Protein AF-0000000077537740 (afdb_homodimer)

Sequence (550 aa):
MSASRNEETHDSVAHEQHPEKRRQATIKKLEADRLRSRPEEQFHDEVKEAEVWLDDIIGKRDGNHMLARKRIVGHWIFQGIWRNEFQFSGPSQWKHEDPDSVEPKCETEGDGNAFSLTREEIQPAETQQLKGAEVDDQEEREREASRPFHRFVYQIFIEAERLFETMATPLDFKISSKDPSEAPEEGIQEYYQALGPEIKKKRSQPPPDIATKAYWRVKRKWQNRGIWDDAWPMMPGSSWKHERPLEDLIHQAGLEEPSKPESPKGADSPGSTRVMSASRNEETHDSVAHEQHPEKRRQATIKKLEADRLRSRPEEQFHDEVKEAEVWLDDIIGKRDGNHMLARKRIVGHWIFQGIWRNEFQFSGPSQWKHEDPDSVEPKCETEGDGNAFSLTREEIQPAETQQLKGAEVDDQEEREREASRPFHRFVYQIFIEAERLFETMATPLDFKISSKDPSEAPEEGIQEYYQALGPEIKKKRSQPPPDIATKAYWRVKRKWQNRGIWDDAWPMMPGSSWKHERPLEDLIHQAGLEEPSKPESPKGADSPGSTRV

Foldseek 3Di:
DPPPPPPPVVVVVVVVCVVVVVLVVVLVLLVVLLCCLAQQNVLVVQLVVQLVVLCVQLNAAPCSSVVSNVVSLVLCVVLLFDDPCCVPVNRGHTLLVDPPSPPPPPPPPPPDPDDPPPVPDPPDPVVCCVVVCVVVVVVVVSSQSSFQQNVLVSQLVVLLLVVLLVVQADPPDYDPDDDSHDDSVVSVVVRCVVRVVSSVVCVVPPDPCSSVVSNVVSQVVCVVSSFDQPVDPRGDDGDTSNVDDSVVSCVVVVSDPDPPPPPPPPDPDPPPPDD/DPPPPPPPPVVVVVVVCVVVVVLVVVLVLLVVLLCCLAQQNVLVVQLVVQLVVLCVQLNAAPCSSVVSNVVSLVLCVVLLFDDPCCVPVNRGHTLLVDPPSPPPPPPPPPPDPDDPPPVPDPPDPVVCCVVVCVVVVVVVVSSQSSFQQNVLVSQLVVLLLVVLLVVQADPPDYDPDDDSHDDSVVSVVVRCVVRVVSSVVCVVPPDPCSSVVSNVVSQVVCVVSSFDQPVDPRGDDGDTSNVDDSVVSCVVVVSDPDPPPPPPPPDPDPPPPDD

pLDDT: mean 75.55, std 23.87, range [22.75, 97.69]

Organism: Fusarium solani (NCBI:txid169388)

Solvent-accessible surface area (backbone atoms only — not comparable to full-atom values): 30644 Å² total; per-residue (Å²): 138,88,73,78,70,69,67,63,62,59,57,54,51,56,59,53,46,48,58,50,47,50,48,52,51,50,50,52,48,49,55,52,24,21,56,32,47,36,42,40,48,43,50,51,52,51,24,50,51,40,24,52,50,44,34,72,58,45,43,69,32,78,45,34,57,60,52,18,43,53,51,46,50,50,51,32,48,74,56,47,55,58,51,80,67,29,78,78,73,41,52,75,64,51,45,58,75,37,89,70,63,60,70,73,74,77,75,59,76,60,72,50,30,22,82,67,75,69,78,73,74,83,65,61,75,70,57,44,56,56,42,51,46,42,56,52,36,49,52,47,43,41,28,47,29,58,25,40,39,48,47,50,54,51,46,26,53,54,38,32,52,51,48,34,44,54,71,43,47,57,93,82,64,70,55,73,87,56,63,39,83,43,61,46,66,59,37,51,50,51,47,44,69,71,38,37,67,48,26,50,52,39,64,74,58,55,59,43,43,44,43,31,52,14,41,54,52,44,52,48,50,31,49,74,61,34,49,53,53,85,66,30,80,78,28,50,21,75,65,48,52,58,80,45,60,65,67,58,53,36,54,73,70,65,62,60,74,74,73,69,72,75,67,74,71,73,76,77,72,82,76,78,77,80,128,137,89,72,78,71,70,66,61,62,60,55,53,53,56,59,54,46,48,57,49,48,48,48,52,51,49,50,51,47,49,55,54,24,21,56,33,48,36,42,40,49,43,49,50,51,53,26,52,52,40,26,53,50,44,33,72,58,46,42,71,34,76,45,34,57,61,50,17,42,53,50,45,50,50,52,33,46,72,57,48,53,56,51,78,68,28,78,77,72,41,51,75,67,49,45,58,75,37,88,69,65,61,71,73,74,75,76,68,76,64,81,60,28,32,67,48,74,70,75,73,72,85,60,62,74,69,58,44,55,56,42,51,46,42,55,53,36,49,54,47,44,42,27,46,30,56,25,40,38,49,46,50,53,51,45,25,53,54,38,32,52,51,48,32,45,54,72,42,47,58,91,82,66,71,56,73,87,57,63,39,84,43,60,45,66,58,37,51,51,51,48,46,70,72,37,37,67,48,27,51,51,38,64,76,59,56,60,43,43,43,42,32,54,15,41,54,52,44,51,49,50,32,48,75,59,35,49,53,53,85,67,28,81,77,30,51,24,75,64,48,54,57,80,44,60,66,68,57,54,37,53,72,70,65,62,60,74,73,71,70,71,74,68,74,75,72,75,76,74,80,78,79,76,81,125

Secondary structure (DSSP, 8-state):
---GGGGHHHHHHHHHHHHHHHHHHHHHHHHHHHHHTSHHHHHHHHHHHHHHHHHHHH---TTHHHHHHHHHHHHHHHHT---TTHHHH---S-GGG-TT----------S-------------HHHHHHHHHHHHHHHHHHHHTTSHHHHHHHHHHHHHHHHHHHHHS-TT-------TTS-HHHHHHHHHHHHHHHHHHHHHS--TTHHHHHHHHHHHHHHHTT---TT-SSS--SS-GGGS-HHHHHHHTT---------------------/---GGGGHHHHHHHHHHHHHHHHHHHHHHHHHHHHHTSHHHHHHHHHHHHHHHHHHHH---TTHHHHHHHHHHHHHHHHT---TTHHHH---S-GGG-TT----------S-------------HHHHHHHHHHHHHHHHHHHHTTSHHHHHHHHHHHHHHHHHHHHHS-TT-------TTS-HHHHHHHHHHHHHHHHHHHHHS--TTHHHHHHHHHHHHHHHTT---TT-SSS--SS-GGGS-HHHHHHHTT---------------------

Structure (mmCIF, N/CA/C/O backbone):
data_AF-0000000077537740-model_v1
#
loop_
_entity.id
_entity.type
_entity.pdbx_description
1 polymer 'Uncharacterized protein'
#
loop_
_atom_site.group_PDB
_atom_site.id
_atom_site.type_symbol
_atom_site.label_atom_id
_atom_site.label_alt_id
_atom_site.label_comp_id
_atom_site.label_asym_id
_atom_site.label_entity_id
_atom_site.label_seq_id
_atom_site.pdbx_PDB_ins_code
_atom_site.Cartn_x
_atom_site.Cartn_y
_atom_site.Cartn_z
_atom_site.occupancy
_atom_site.B_iso_or_equiv
_atom_site.auth_seq_id
_atom_site.auth_comp_id
_atom_site.auth_asym_id
_atom_site.auth_atom_id
_atom_site.pdbx_PDB_model_num
ATOM 1 N N . MET A 1 1 ? 50.562 -44.719 35 1 25.19 1 MET A N 1
ATOM 2 C CA . MET A 1 1 ? 50.688 -43.812 33.875 1 25.19 1 MET A CA 1
ATOM 3 C C . MET A 1 1 ? 49.312 -43.406 33.344 1 25.19 1 MET A C 1
ATOM 5 O O . MET A 1 1 ? 48.406 -44.25 33.281 1 25.19 1 MET A O 1
ATOM 9 N N . SER A 1 2 ? 48.906 -42.031 33.344 1 27.22 2 SER A N 1
ATOM 10 C CA . SER A 1 2 ? 47.75 -41.156 33.344 1 27.22 2 SER A CA 1
ATOM 11 C C . SER A 1 2 ? 47.156 -41.031 31.953 1 27.22 2 SER A C 1
ATOM 13 O O . SER A 1 2 ? 47.531 -40.156 31.188 1 27.22 2 SER A O 1
ATOM 15 N N . ALA A 1 3 ? 46.812 -42.062 31.203 1 30.5 3 ALA A N 1
ATOM 16 C CA . ALA A 1 3 ? 46.344 -42.094 29.812 1 30.5 3 ALA A CA 1
ATOM 17 C C . ALA A 1 3 ? 44.938 -41.531 29.703 1 30.5 3 ALA A C 1
ATOM 19 O O . ALA A 1 3 ? 44.344 -41.594 28.625 1 30.5 3 ALA A O 1
ATOM 20 N N . SER A 1 4 ? 44.25 -41.188 30.781 1 35.12 4 SER A N 1
ATOM 21 C CA . SER A 1 4 ? 42.812 -40.969 30.594 1 35.12 4 SER A CA 1
ATOM 22 C C . SER A 1 4 ? 42.531 -39.594 29.984 1 35.12 4 SER A C 1
ATOM 24 O O . SER A 1 4 ? 41.375 -39.188 29.906 1 35.12 4 SER A O 1
ATOM 26 N N . ARG A 1 5 ? 43.562 -38.75 29.719 1 35.91 5 ARG A N 1
ATOM 27 C CA . ARG A 1 5 ? 43.156 -37.344 29.484 1 35.91 5 ARG A CA 1
ATOM 28 C C . ARG A 1 5 ? 42.688 -37.156 28.062 1 35.91 5 ARG A C 1
ATOM 30 O O . ARG A 1 5 ? 42.25 -36.062 27.688 1 35.91 5 ARG A O 1
ATOM 37 N N . ASN A 1 6 ? 42.938 -38.094 27.125 1 35.91 6 ASN A N 1
ATOM 38 C CA . ASN A 1 6 ? 42.781 -37.625 25.766 1 35.91 6 ASN A CA 1
ATOM 39 C C . ASN A 1 6 ? 41.312 -37.625 25.328 1 35.91 6 ASN A C 1
ATOM 41 O O . ASN A 1 6 ? 41 -37.312 24.172 1 35.91 6 ASN A O 1
ATOM 45 N N . GLU A 1 7 ? 40.406 -38.219 26.125 1 41.72 7 GLU A N 1
ATOM 46 C CA . GLU A 1 7 ? 39.094 -38.375 25.484 1 41.72 7 GLU A CA 1
ATOM 47 C C . GLU A 1 7 ? 38.312 -37.062 25.5 1 41.72 7 GLU A C 1
ATOM 49 O O . GLU A 1 7 ? 37.312 -36.938 24.812 1 41.72 7 GLU A O 1
ATOM 54 N N . GLU A 1 8 ? 38.781 -36.094 26.297 1 45.44 8 GLU A N 1
ATOM 55 C CA . GLU A 1 8 ? 37.875 -34.938 26.453 1 45.44 8 GLU A CA 1
ATOM 56 C C . GLU A 1 8 ? 37.938 -34 25.25 1 45.44 8 GLU A C 1
ATOM 58 O O . GLU A 1 8 ? 37.031 -33.219 25.016 1 45.44 8 GLU A O 1
ATOM 63 N N . THR A 1 9 ? 39.031 -34.125 24.453 1 48.62 9 THR A N 1
ATOM 64 C CA . THR A 1 9 ? 39.188 -33.062 23.469 1 48.62 9 THR A CA 1
ATOM 65 C C . THR A 1 9 ? 38.281 -33.312 22.25 1 48.62 9 THR A C 1
ATOM 67 O O . THR A 1 9 ? 37.969 -32.375 21.516 1 48.62 9 THR A O 1
ATOM 70 N N . HIS A 1 10 ? 37.906 -34.562 22.094 1 46.94 10 HIS A N 1
ATOM 71 C CA . HIS A 1 10 ? 37.156 -34.812 20.875 1 46.94 10 HIS A CA 1
ATOM 72 C C . HIS A 1 10 ? 35.719 -34.312 21 1 46.94 10 HIS A C 1
ATOM 74 O O . HIS A 1 10 ? 35.094 -33.969 20 1 46.94 10 HIS A O 1
ATOM 80 N N . ASP A 1 11 ? 35.219 -34.312 22.266 1 48.5 11 ASP A N 1
ATOM 81 C CA . ASP A 1 11 ? 33.812 -33.969 22.391 1 48.5 11 ASP A CA 1
ATOM 82 C C . ASP A 1 11 ? 33.625 -32.469 22.219 1 48.5 11 ASP A C 1
ATOM 84 O O . ASP A 1 11 ? 32.594 -32.031 21.688 1 48.5 11 ASP A O 1
ATOM 88 N N . SER A 1 12 ? 34.625 -31.734 22.656 1 48.78 12 SER A N 1
ATOM 89 C CA . SER A 1 12 ? 34.469 -30.297 22.562 1 48.78 12 SER A CA 1
ATOM 90 C C . SER A 1 12 ? 34.5 -29.828 21.109 1 48.78 12 SER A C 1
ATOM 92 O O . SER A 1 12 ? 33.875 -28.844 20.734 1 48.78 12 SER A O 1
ATOM 94 N N . VAL A 1 13 ? 35.281 -30.484 20.312 1 50.47 13 VAL A N 1
ATOM 95 C CA . VAL A 1 13 ? 35.406 -30.094 18.906 1 50.47 13 VAL A CA 1
ATOM 96 C C . VAL A 1 13 ? 34.094 -30.391 18.188 1 50.47 13 VAL A C 1
ATOM 98 O O . VAL A 1 13 ? 33.656 -29.594 17.359 1 50.47 13 VAL A O 1
ATOM 101 N N . ALA A 1 14 ? 33.562 -31.547 18.484 1 50.25 14 ALA A N 1
ATOM 102 C CA . ALA A 1 14 ? 32.344 -31.922 17.797 1 50.25 14 ALA A CA 1
ATOM 103 C C . ALA A 1 14 ? 31.203 -30.969 18.172 1 50.25 14 ALA A C 1
ATOM 105 O O . ALA A 1 14 ? 30.391 -30.594 17.312 1 50.25 14 ALA A O 1
ATOM 106 N N . HIS A 1 15 ? 31.109 -30.594 19.422 1 52.5 15 HIS A N 1
ATOM 107 C CA . HIS A 1 15 ? 30.047 -29.719 19.922 1 52.5 15 HIS A CA 1
ATOM 108 C C . HIS A 1 15 ? 30.203 -28.297 19.391 1 52.5 15 HIS A C 1
ATOM 110 O O . HIS A 1 15 ? 29.219 -27.609 19.125 1 52.5 15 HIS A O 1
ATOM 116 N N . GLU A 1 16 ? 31.438 -27.797 19.312 1 53.78 16 GLU A N 1
ATOM 117 C CA . GLU A 1 16 ? 31.766 -26.469 18.781 1 53.78 16 GLU A CA 1
ATOM 118 C C . GLU A 1 16 ? 31.5 -26.391 17.281 1 53.78 16 GLU A C 1
ATOM 120 O O . GLU A 1 16 ? 31.156 -25.328 16.766 1 53.78 16 GLU A O 1
ATOM 125 N N . GLN A 1 17 ? 31.656 -27.562 16.562 1 59.34 17 GLN A N 1
ATOM 126 C CA . GLN A 1 17 ? 31.5 -27.672 15.117 1 59.34 17 GLN A CA 1
ATOM 127 C C . GLN A 1 17 ? 30.047 -27.438 14.703 1 59.34 17 GLN A C 1
ATOM 129 O O . GLN A 1 17 ? 29.781 -26.875 13.641 1 59.34 17 GLN A O 1
ATOM 134 N N . HIS A 1 18 ? 29.172 -27.688 15.719 1 75.25 18 HIS A N 1
ATOM 135 C CA . HIS A 1 18 ? 27.766 -27.672 15.383 1 75.25 18 HIS A CA 1
ATOM 136 C C . HIS A 1 18 ? 27.219 -26.25 15.32 1 75.25 18 HIS A C 1
ATOM 138 O O . HIS A 1 18 ? 26.578 -25.859 14.344 1 75.25 18 HIS A O 1
ATOM 144 N N . PRO A 1 19 ? 27.672 -25.516 16.422 1 77.56 19 PRO A N 1
ATOM 145 C CA . PRO A 1 19 ? 27.172 -24.141 16.344 1 77.56 19 PRO A CA 1
ATOM 146 C C . PRO A 1 19 ? 27.797 -23.359 15.18 1 77.56 19 PRO A C 1
ATOM 148 O O . PRO A 1 19 ? 27.109 -22.547 14.547 1 77.56 19 PRO A O 1
ATOM 151 N N . GLU A 1 20 ? 29.094 -23.641 14.977 1 83.06 20 GLU A N 1
ATOM 152 C CA . GLU A 1 20 ? 29.766 -22.938 13.891 1 83.06 20 GLU A CA 1
ATOM 153 C C . GLU A 1 20 ? 29.219 -23.359 12.531 1 83.06 20 GLU A C 1
ATOM 155 O O . GLU A 1 20 ? 29.062 -22.547 11.625 1 83.06 20 GLU A O 1
ATOM 160 N N . LYS A 1 21 ? 29 -24.672 12.422 1 86.06 21 LYS A N 1
ATOM 161 C CA . LYS A 1 21 ? 28.406 -25.156 11.188 1 86.06 21 LYS A CA 1
ATOM 162 C C . LYS A 1 21 ? 27.031 -24.531 10.945 1 86.06 21 LYS A C 1
ATOM 164 O O . LYS A 1 21 ? 26.703 -24.172 9.812 1 86.06 21 LYS A O 1
ATOM 169 N N . ARG A 1 22 ? 26.312 -24.484 12.016 1 88.12 22 ARG A N 1
ATOM 170 C CA . ARG A 1 22 ? 25 -23.844 11.906 1 88.12 22 ARG A CA 1
ATOM 171 C C . ARG A 1 22 ? 25.141 -22.375 11.531 1 88.12 22 ARG A C 1
ATOM 173 O O . ARG A 1 22 ? 24.359 -21.859 10.727 1 88.12 22 ARG A O 1
ATOM 180 N N . ARG A 1 23 ? 26.109 -21.766 12.117 1 89.56 23 ARG A N 1
ATOM 181 C CA . ARG A 1 23 ? 26.359 -20.359 11.797 1 89.56 23 ARG A CA 1
ATOM 182 C C . ARG A 1 23 ? 26.719 -20.188 10.32 1 89.56 23 ARG A C 1
ATOM 184 O O . ARG A 1 23 ? 26.172 -19.328 9.633 1 89.56 23 ARG A O 1
ATOM 191 N N . GLN A 1 24 ? 27.594 -20.984 9.867 1 89.25 24 GLN A N 1
ATOM 192 C CA . GLN A 1 24 ? 28.016 -20.906 8.477 1 89.25 24 GLN A CA 1
ATOM 193 C C . GLN A 1 24 ? 26.859 -21.188 7.523 1 89.25 24 GLN A C 1
ATOM 195 O O . GLN A 1 24 ? 26.75 -20.562 6.469 1 89.25 24 GLN A O 1
ATOM 200 N N . ALA A 1 25 ? 26.094 -22.141 7.945 1 90.75 25 ALA A N 1
ATOM 201 C CA . ALA A 1 25 ? 24.938 -22.469 7.125 1 90.75 25 ALA A CA 1
ATOM 202 C C . ALA A 1 25 ? 23.969 -21.297 7.051 1 90.75 25 ALA A C 1
ATOM 204 O O . ALA A 1 25 ? 23.391 -21.016 5.996 1 90.75 25 ALA A O 1
ATOM 205 N N . THR A 1 26 ? 23.828 -20.641 8.125 1 89.88 26 THR A N 1
ATOM 206 C CA . THR A 1 26 ? 22.938 -19.484 8.164 1 89.88 26 THR A CA 1
ATOM 207 C C . THR A 1 26 ? 23.484 -18.344 7.309 1 89.88 26 THR A C 1
ATOM 209 O O . THR A 1 26 ? 22.719 -17.641 6.633 1 89.88 26 THR A O 1
ATOM 212 N N . ILE A 1 27 ? 24.734 -18.203 7.32 1 90.56 27 ILE A N 1
ATOM 213 C CA . ILE A 1 27 ? 25.359 -17.141 6.527 1 90.56 27 ILE A CA 1
ATOM 214 C C . ILE A 1 27 ? 25.188 -17.453 5.043 1 90.56 27 ILE A C 1
ATOM 216 O O . ILE A 1 27 ? 24.891 -16.547 4.25 1 90.56 27 ILE A O 1
ATOM 220 N N . LYS A 1 28 ? 25.375 -18.688 4.738 1 91.06 28 LYS A N 1
ATOM 221 C CA . LYS A 1 28 ? 25.172 -19.094 3.346 1 91.06 28 LYS A CA 1
ATOM 222 C C . LYS A 1 28 ? 23.734 -18.812 2.896 1 91.06 28 LYS A C 1
ATOM 224 O O . LYS A 1 28 ? 23.516 -18.359 1.774 1 91.06 28 LYS A O 1
ATOM 229 N N . LYS A 1 29 ? 22.875 -19.125 3.754 1 91.12 29 LYS A N 1
ATOM 230 C CA . LYS A 1 29 ? 21.484 -18.859 3.451 1 91.12 29 LYS A CA 1
ATOM 231 C C . LYS A 1 29 ? 21.234 -17.375 3.27 1 91.12 29 LYS A C 1
ATOM 233 O O . LYS A 1 29 ? 20.484 -16.969 2.375 1 91.12 29 LYS A O 1
ATOM 238 N N . LEU A 1 30 ? 21.859 -16.625 4.074 1 90.5 30 LEU A N 1
ATOM 239 C CA . LEU A 1 30 ? 21.719 -15.18 3.973 1 90.5 30 LEU A CA 1
ATOM 240 C C . LEU A 1 30 ? 22.234 -14.68 2.629 1 90.5 30 LEU A C 1
ATOM 242 O O . LEU A 1 30 ? 21.641 -13.781 2.025 1 90.5 30 LEU A O 1
ATOM 246 N N . GLU A 1 31 ? 23.297 -15.242 2.242 1 91.75 31 GLU A N 1
ATOM 247 C CA . GLU A 1 31 ? 23.859 -14.875 0.951 1 91.75 31 GLU A CA 1
ATOM 248 C C . GLU A 1 31 ? 22.922 -15.25 -0.194 1 91.75 31 GLU A C 1
ATOM 250 O O . GLU A 1 31 ? 22.734 -14.469 -1.132 1 91.75 31 GLU A O 1
ATOM 255 N N . ALA A 1 32 ? 22.422 -16.422 -0.101 1 92.38 32 ALA A N 1
ATOM 256 C CA . ALA A 1 32 ? 21.469 -16.859 -1.117 1 92.38 32 ALA A CA 1
ATOM 257 C C . ALA A 1 32 ? 20.234 -15.969 -1.142 1 92.38 32 ALA A C 1
ATOM 259 O O . ALA A 1 32 ? 19.766 -15.578 -2.213 1 92.38 32 ALA A O 1
ATOM 260 N N . ASP A 1 33 ? 19.734 -15.711 0.01 1 91.56 33 ASP A N 1
ATOM 261 C CA . ASP A 1 33 ? 18.547 -14.867 0.13 1 91.56 33 ASP A CA 1
ATOM 262 C C . ASP A 1 33 ? 18.797 -13.477 -0.434 1 91.56 33 ASP A C 1
ATOM 264 O O . ASP A 1 33 ? 17.906 -12.859 -1.02 1 91.56 33 ASP A O 1
ATOM 268 N N . ARG A 1 34 ? 19.906 -13.016 -0.204 1 91.25 34 ARG A N 1
ATOM 269 C CA . ARG A 1 34 ? 20.297 -11.711 -0.725 1 91.25 34 ARG A CA 1
ATOM 270 C C . ARG A 1 34 ? 20.109 -11.648 -2.236 1 91.25 34 ARG A C 1
ATOM 272 O O . ARG A 1 34 ? 19.547 -10.672 -2.756 1 91.25 34 ARG A O 1
ATOM 279 N N . LEU A 1 35 ? 20.391 -12.719 -2.898 1 91.69 35 LEU A N 1
ATOM 280 C CA . LEU A 1 35 ? 20.312 -12.75 -4.355 1 91.69 35 LEU A CA 1
ATOM 281 C C . LEU A 1 35 ? 18.891 -12.945 -4.828 1 91.69 35 LEU A C 1
ATOM 283 O O . LEU A 1 35 ? 18.531 -12.555 -5.941 1 91.69 35 LEU A O 1
ATOM 287 N N . ARG A 1 36 ? 18.062 -13.438 -3.984 1 95.06 36 ARG A N 1
ATOM 288 C CA . ARG A 1 36 ? 16.688 -13.734 -4.336 1 95.06 36 ARG A CA 1
ATOM 289 C C . ARG A 1 36 ? 15.883 -12.453 -4.555 1 95.06 36 ARG A C 1
ATOM 291 O O . ARG A 1 36 ? 14.836 -12.469 -5.199 1 95.06 36 ARG A O 1
ATOM 298 N N . SER A 1 37 ? 16.391 -11.352 -4.031 1 94 37 SER A N 1
ATOM 299 C CA . SER A 1 37 ? 15.664 -10.086 -4.117 1 94 37 SER A CA 1
ATOM 300 C C . SER A 1 37 ? 15.93 -9.391 -5.449 1 94 37 SER A C 1
ATOM 302 O O . SER A 1 37 ? 15.336 -8.344 -5.734 1 94 37 SER A O 1
ATOM 304 N N . ARG A 1 38 ? 16.688 -10 -6.293 1 95 38 ARG A N 1
ATOM 305 C CA . ARG A 1 38 ? 16.938 -9.461 -7.629 1 95 38 ARG A CA 1
ATOM 306 C C . ARG A 1 38 ? 15.734 -9.672 -8.539 1 95 38 ARG A C 1
ATOM 308 O O . ARG A 1 38 ? 14.945 -10.594 -8.32 1 95 38 ARG A O 1
ATOM 315 N N . PRO A 1 39 ? 15.617 -8.781 -9.492 1 95.19 39 PRO A N 1
ATOM 316 C CA . PRO A 1 39 ? 14.422 -8.859 -10.336 1 95.19 39 PRO A CA 1
ATOM 317 C C . PRO A 1 39 ? 14.312 -10.188 -11.086 1 95.19 39 PRO A C 1
ATOM 319 O O . PRO A 1 39 ? 13.211 -10.703 -11.281 1 95.19 39 PRO A O 1
ATOM 322 N N . GLU A 1 40 ? 15.406 -10.766 -11.492 1 95.62 40 GLU A N 1
ATOM 323 C CA . GLU A 1 40 ? 15.375 -12.023 -12.242 1 95.62 40 GLU A CA 1
ATOM 324 C C . GLU A 1 40 ? 14.742 -13.133 -11.414 1 95.62 40 GLU A C 1
ATOM 326 O O . GLU A 1 40 ? 13.875 -13.859 -11.906 1 95.62 40 GLU A O 1
ATOM 331 N N . GLU A 1 41 ? 15.195 -13.242 -10.258 1 96.38 41 GLU A N 1
ATOM 332 C CA . GLU A 1 41 ? 14.703 -14.297 -9.375 1 96.38 41 GLU A CA 1
ATOM 333 C C . GLU A 1 41 ? 13.234 -14.086 -9.031 1 96.38 41 GLU A C 1
ATOM 335 O O . GLU A 1 41 ? 12.453 -15.039 -9 1 96.38 41 GLU A O 1
ATOM 340 N N . GLN A 1 42 ? 12.906 -12.883 -8.781 1 96.88 42 GLN A N 1
ATOM 341 C CA . GLN A 1 42 ? 11.516 -12.594 -8.43 1 96.88 42 GLN A CA 1
ATOM 342 C C . GLN A 1 42 ? 10.586 -12.836 -9.617 1 96.88 42 GLN A C 1
ATOM 344 O O . GLN A 1 42 ? 9.484 -13.359 -9.445 1 96.88 42 GLN A O 1
ATOM 349 N N . PHE A 1 43 ? 11.047 -12.43 -10.75 1 97.06 43 PHE A N 1
ATOM 350 C CA . PHE A 1 43 ? 10.258 -12.68 -11.953 1 97.06 43 PHE A CA 1
ATOM 351 C C . PHE A 1 43 ? 10.023 -14.172 -12.141 1 97.06 43 PHE A C 1
ATOM 353 O O . PHE A 1 43 ? 8.898 -14.602 -12.398 1 97.06 43 PHE A O 1
ATOM 360 N N . HIS A 1 44 ? 11.07 -14.875 -12.016 1 96.69 44 HIS A N 1
ATOM 361 C CA . HIS A 1 44 ? 10.977 -16.328 -12.148 1 96.69 44 HIS A CA 1
ATOM 362 C C . HIS A 1 44 ? 9.984 -16.922 -11.148 1 96.69 44 HIS A C 1
ATOM 364 O O . HIS A 1 44 ? 9.133 -17.719 -11.516 1 96.69 44 HIS A O 1
ATOM 370 N N . ASP A 1 45 ? 10.055 -16.531 -9.922 1 97.25 45 ASP A N 1
ATOM 371 C CA . ASP A 1 45 ? 9.164 -17.031 -8.883 1 97.25 45 ASP A CA 1
ATOM 372 C C . ASP A 1 45 ? 7.711 -16.672 -9.18 1 97.25 45 ASP A C 1
ATOM 374 O O . ASP A 1 45 ? 6.809 -17.484 -8.992 1 97.25 45 ASP A O 1
ATOM 378 N N . GLU A 1 46 ? 7.504 -15.469 -9.602 1 97.12 46 GLU A N 1
ATOM 379 C CA . GLU A 1 46 ? 6.148 -15.023 -9.898 1 97.12 46 GLU A CA 1
ATOM 380 C C . GLU A 1 46 ? 5.562 -15.773 -11.086 1 97.12 46 GLU A C 1
ATOM 382 O O . GLU A 1 46 ? 4.379 -16.125 -11.086 1 97.12 46 GLU A O 1
ATOM 387 N N . VAL A 1 47 ? 6.391 -16.062 -12.062 1 97.19 47 VAL A N 1
ATOM 388 C CA . VAL A 1 47 ? 5.938 -16.828 -13.219 1 97.19 47 VAL A CA 1
ATOM 389 C C . VAL A 1 47 ? 5.57 -18.25 -12.781 1 97.19 47 VAL A C 1
ATOM 391 O O . VAL A 1 47 ? 4.523 -18.781 -13.164 1 97.19 47 VAL A O 1
ATOM 394 N N . LYS A 1 48 ? 6.398 -18.797 -12.031 1 97.69 48 LYS A N 1
ATOM 395 C CA . LYS A 1 48 ? 6.141 -20.156 -11.547 1 97.69 48 LYS A CA 1
ATOM 396 C C . LYS A 1 48 ? 4.836 -20.203 -10.758 1 97.69 48 LYS A C 1
ATOM 398 O O . LYS A 1 48 ? 4.031 -21.125 -10.938 1 97.69 48 LYS A O 1
ATOM 403 N N . GLU A 1 49 ? 4.633 -19.297 -9.906 1 96.62 49 GLU A N 1
ATOM 404 C CA . GLU A 1 49 ? 3.398 -19.234 -9.133 1 96.62 49 GLU A CA 1
ATOM 405 C C . GLU A 1 49 ? 2.18 -19.094 -10.039 1 96.62 49 GLU A C 1
ATOM 407 O O . GLU A 1 49 ? 1.154 -19.75 -9.812 1 96.62 49 GLU A O 1
ATOM 412 N N . ALA A 1 50 ? 2.314 -18.25 -11.008 1 96.12 50 ALA A N 1
ATOM 413 C CA . ALA A 1 50 ? 1.219 -18.062 -11.953 1 96.12 50 ALA A CA 1
ATOM 414 C C . ALA A 1 50 ? 0.934 -19.344 -12.727 1 96.12 50 ALA A C 1
ATOM 416 O O . ALA A 1 50 ? -0.224 -19.672 -13.008 1 96.12 50 ALA A O 1
ATOM 417 N N . GLU A 1 51 ? 1.957 -20.016 -13.047 1 96.81 51 GLU A N 1
ATOM 418 C CA . GLU A 1 51 ? 1.793 -21.281 -13.75 1 96.81 51 GLU A CA 1
ATOM 419 C C . GLU A 1 51 ? 1.049 -22.312 -12.891 1 96.81 51 GLU A C 1
ATOM 421 O O . GLU A 1 51 ? 0.133 -22.984 -13.375 1 96.81 51 GLU A O 1
ATOM 426 N N . VAL A 1 52 ? 1.42 -22.391 -11.656 1 95.31 52 VAL A N 1
ATOM 427 C CA . VAL A 1 52 ? 0.765 -23.312 -10.727 1 95.31 52 VAL A CA 1
ATOM 428 C C . VAL A 1 52 ? -0.712 -22.953 -10.602 1 95.31 52 VAL A C 1
ATOM 430 O O . VAL A 1 52 ? -1.576 -23.828 -10.578 1 95.31 52 VAL A O 1
ATOM 433 N N . TRP A 1 53 ? -0.968 -21.734 -10.531 1 92.12 53 TRP A N 1
ATOM 434 C CA . TRP A 1 53 ? -2.348 -21.266 -10.453 1 92.12 53 TRP A CA 1
ATOM 435 C C . TRP A 1 53 ? -3.133 -21.688 -11.695 1 92.12 53 TRP A C 1
ATOM 437 O O . TRP A 1 53 ? -4.258 -22.188 -11.586 1 92.12 53 TRP A O 1
ATOM 447 N N . LEU A 1 54 ? -2.58 -21.484 -12.82 1 92 54 LEU A N 1
ATOM 448 C CA . LEU A 1 54 ? -3.223 -21.891 -14.07 1 92 54 LEU A CA 1
ATOM 449 C C . LEU A 1 54 ? -3.479 -23.391 -14.102 1 92 54 LEU A C 1
ATOM 451 O O . LEU A 1 54 ? -4.566 -23.828 -14.477 1 92 54 LEU A O 1
ATOM 455 N N . ASP A 1 55 ? -2.484 -24.125 -13.695 1 91.56 55 ASP A N 1
ATOM 456 C CA . ASP A 1 55 ? -2.646 -25.562 -13.617 1 91.56 55 ASP A CA 1
ATOM 457 C C . ASP A 1 55 ? -3.838 -25.938 -12.742 1 91.56 55 ASP A C 1
ATOM 459 O O . ASP A 1 55 ? -4.582 -26.875 -13.062 1 91.56 55 ASP A O 1
ATOM 463 N N . ASP A 1 56 ? -4.008 -25.219 -11.688 1 88.56 56 ASP A N 1
ATOM 464 C CA . ASP A 1 56 ? -5.051 -25.516 -10.719 1 88.56 56 ASP A CA 1
ATOM 465 C C . ASP A 1 56 ? -6.438 -25.203 -11.273 1 88.56 56 ASP A C 1
ATOM 467 O O . ASP A 1 56 ? -7.391 -25.938 -11.047 1 88.56 56 ASP A O 1
ATOM 471 N N . ILE A 1 57 ? -6.496 -24.172 -12.078 1 87.75 57 ILE A N 1
ATOM 472 C CA . ILE A 1 57 ? -7.84 -23.703 -12.391 1 87.75 57 ILE A CA 1
ATOM 473 C C . ILE A 1 57 ? -8.266 -24.234 -13.758 1 87.75 57 ILE A C 1
ATOM 475 O O . ILE A 1 57 ? -9.453 -24.422 -14.016 1 87.75 57 ILE A O 1
ATOM 479 N N . ILE A 1 58 ? -7.328 -24.5 -14.695 1 88.5 58 ILE A N 1
ATOM 480 C CA . ILE A 1 58 ? -7.75 -24.906 -16.031 1 88.5 58 ILE A CA 1
ATOM 481 C C . ILE A 1 58 ? -7.098 -26.234 -16.391 1 88.5 58 ILE A C 1
ATOM 483 O O . ILE A 1 58 ? -7.301 -26.766 -17.5 1 88.5 58 ILE A O 1
ATOM 487 N N . GLY A 1 59 ? -6.336 -26.812 -15.469 1 88.56 59 GLY A N 1
ATOM 488 C CA . GLY A 1 59 ? -5.617 -28.047 -15.734 1 88.56 59 GLY A CA 1
ATOM 489 C C . GLY A 1 59 ? -4.285 -27.828 -16.422 1 88.56 59 GLY A C 1
ATOM 490 O O . GLY A 1 59 ? -3.996 -26.734 -16.891 1 88.56 59 GLY A O 1
ATOM 491 N N . LYS A 1 60 ? -3.5 -28.875 -16.438 1 90.12 60 LYS A N 1
ATOM 492 C CA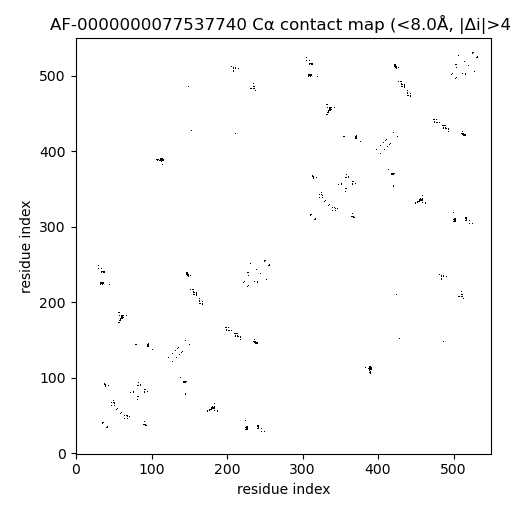 . LYS A 1 60 ? -2.193 -28.812 -17.078 1 90.12 60 LYS A CA 1
ATOM 493 C C . LYS A 1 60 ? -2.334 -28.719 -18.609 1 90.12 60 LYS A C 1
ATOM 495 O O . LYS A 1 60 ? -3.014 -29.547 -19.219 1 90.12 60 LYS A O 1
ATOM 500 N N . ARG A 1 61 ? -1.72 -27.703 -19.141 1 90.31 61 ARG A N 1
ATOM 501 C CA . ARG A 1 61 ? -1.689 -27.469 -20.578 1 90.31 61 ARG A CA 1
ATOM 502 C C . ARG A 1 61 ? -0.296 -27.047 -21.031 1 90.31 61 ARG A C 1
ATOM 504 O O . ARG A 1 61 ? 0.45 -26.438 -20.281 1 90.31 61 ARG A O 1
ATOM 511 N N . ASP A 1 62 ? 0.021 -27.422 -22.25 1 91.56 62 ASP A N 1
ATOM 512 C CA . ASP A 1 62 ? 1.348 -27.125 -22.797 1 91.56 62 ASP A CA 1
ATOM 513 C C . ASP A 1 62 ? 1.617 -25.625 -22.812 1 91.56 62 ASP A C 1
ATOM 515 O O . ASP A 1 62 ? 2.76 -25.188 -22.656 1 91.56 62 ASP A O 1
ATOM 519 N N . GLY A 1 63 ? 0.638 -24.844 -22.969 1 93.62 63 GLY A N 1
ATOM 520 C CA . GLY A 1 63 ? 0.796 -23.391 -23.125 1 93.62 63 GLY A CA 1
ATOM 521 C C . GLY A 1 63 ? 0.711 -22.656 -21.812 1 93.62 63 GLY A C 1
ATOM 522 O O . GLY A 1 63 ? 0.821 -21.422 -21.781 1 93.62 63 GLY A O 1
ATOM 523 N N . ASN A 1 64 ? 0.671 -23.359 -20.656 1 94.81 64 ASN A N 1
ATOM 524 C CA . ASN A 1 64 ? 0.446 -22.703 -19.375 1 94.81 64 ASN A CA 1
ATOM 525 C C . ASN A 1 64 ? 1.644 -21.844 -18.969 1 94.81 64 ASN A C 1
ATOM 527 O O . ASN A 1 64 ? 1.476 -20.734 -18.453 1 94.81 64 ASN A O 1
ATOM 531 N N . HIS A 1 65 ? 2.771 -22.344 -19.25 1 96.06 65 HIS A N 1
ATOM 532 C CA . HIS A 1 65 ? 3.967 -21.609 -18.875 1 96.06 65 HIS A CA 1
ATOM 533 C C . HIS A 1 65 ? 4.047 -20.281 -19.625 1 96.06 65 HIS A C 1
ATOM 535 O O . HIS A 1 65 ? 4.316 -19.234 -19.031 1 96.06 65 HIS A O 1
ATOM 541 N N . MET A 1 66 ? 3.828 -20.359 -20.875 1 95.44 66 MET A N 1
ATOM 542 C CA . MET A 1 66 ? 3.906 -19.156 -21.703 1 95.44 66 MET A CA 1
ATOM 543 C C . MET A 1 66 ? 2.836 -18.141 -21.297 1 95.44 66 MET A C 1
ATOM 545 O O . MET A 1 66 ? 3.098 -16.938 -21.25 1 95.44 66 MET A O 1
ATOM 549 N N . LEU A 1 67 ? 1.706 -18.609 -21.031 1 95.12 67 LEU A N 1
ATOM 550 C CA . LEU A 1 67 ? 0.629 -17.734 -20.594 1 95.12 67 LEU A CA 1
ATOM 551 C C . LEU A 1 67 ? 0.954 -17.109 -19.234 1 95.12 67 LEU A C 1
ATOM 553 O O . LEU A 1 67 ? 0.685 -15.93 -19 1 95.12 67 LEU A O 1
ATOM 557 N N . ALA A 1 68 ? 1.47 -17.906 -18.359 1 96.44 68 ALA A N 1
ATOM 558 C CA . ALA A 1 68 ? 1.899 -17.406 -17.062 1 96.44 68 ALA A CA 1
ATOM 559 C C . ALA A 1 68 ? 2.906 -16.266 -17.219 1 96.44 68 ALA A C 1
ATOM 561 O O . ALA A 1 68 ? 2.777 -15.219 -16.578 1 96.44 68 ALA A O 1
ATOM 562 N N . ARG A 1 69 ? 3.869 -16.5 -18.078 1 95.69 69 ARG A N 1
ATOM 563 C CA . ARG A 1 69 ? 4.887 -15.484 -18.312 1 95.69 69 ARG A CA 1
ATOM 564 C C . ARG A 1 69 ? 4.262 -14.195 -18.859 1 95.69 69 ARG A C 1
ATOM 566 O O . ARG A 1 69 ? 4.594 -13.102 -18.406 1 95.69 69 ARG A O 1
ATOM 573 N N . LYS A 1 70 ? 3.383 -14.305 -19.766 1 94 70 LYS A N 1
ATOM 574 C CA . LYS A 1 70 ? 2.697 -13.156 -20.359 1 94 70 LYS A CA 1
ATOM 575 C C . LYS A 1 70 ? 1.943 -12.367 -19.281 1 94 70 LYS A C 1
ATOM 577 O O . LYS A 1 70 ? 1.973 -11.133 -19.281 1 94 70 LYS A O 1
ATOM 582 N N . ARG A 1 71 ? 1.354 -13.07 -18.422 1 93 71 ARG A N 1
ATOM 583 C CA . ARG A 1 71 ? 0.593 -12.445 -17.344 1 93 71 ARG A CA 1
ATOM 584 C C . ARG A 1 71 ? 1.509 -11.656 -16.422 1 93 71 ARG A C 1
ATOM 586 O O . ARG A 1 71 ? 1.188 -10.531 -16.031 1 93 71 ARG A O 1
ATOM 593 N N . ILE A 1 72 ? 2.6 -12.258 -16.078 1 96.06 72 ILE A N 1
ATOM 594 C CA . ILE A 1 72 ? 3.514 -11.609 -15.148 1 96.06 72 ILE A CA 1
ATOM 595 C C . ILE A 1 72 ? 4.168 -10.406 -15.828 1 96.06 72 ILE A C 1
ATOM 597 O O . ILE A 1 72 ? 4.363 -9.359 -15.195 1 96.06 72 ILE A O 1
ATOM 601 N N . VAL A 1 73 ? 4.469 -10.539 -17.094 1 93.75 73 VAL A N 1
ATOM 602 C CA . VAL A 1 73 ? 4.957 -9.383 -17.828 1 93.75 73 VAL A CA 1
ATOM 603 C C . VAL A 1 73 ? 3.926 -8.258 -17.781 1 93.75 73 VAL A C 1
ATOM 605 O O . VAL A 1 73 ? 4.273 -7.102 -17.516 1 93.75 73 VAL A O 1
ATOM 608 N N . GLY A 1 74 ? 2.691 -8.594 -17.953 1 89.81 74 GLY A N 1
ATOM 609 C CA . GLY A 1 74 ? 1.617 -7.621 -17.844 1 89.81 74 GLY A CA 1
ATOM 610 C C . GLY A 1 74 ? 1.572 -6.941 -16.484 1 89.81 74 GLY A C 1
ATOM 611 O O . GLY A 1 74 ? 1.412 -5.723 -16.406 1 89.81 74 GLY A O 1
ATOM 612 N N . HIS A 1 75 ? 1.718 -7.727 -15.445 1 91.88 75 HIS A N 1
ATOM 613 C CA . HIS A 1 75 ? 1.738 -7.184 -14.086 1 91.88 75 HIS A CA 1
ATOM 614 C C . HIS A 1 75 ? 2.908 -6.223 -13.898 1 91.88 75 HIS A C 1
ATOM 616 O O . HIS A 1 75 ? 2.762 -5.176 -13.266 1 91.88 75 HIS A O 1
ATOM 622 N N . TRP A 1 76 ? 4.055 -6.605 -14.398 1 92.56 76 TRP A N 1
ATOM 623 C CA . TRP A 1 76 ? 5.25 -5.785 -14.211 1 92.56 76 TRP A CA 1
ATOM 624 C C . TRP A 1 76 ? 5.148 -4.492 -15.016 1 92.56 76 TRP A C 1
ATOM 626 O O . TRP A 1 76 ? 5.629 -3.443 -14.578 1 92.56 76 TRP A O 1
ATOM 636 N N . ILE A 1 77 ? 4.516 -4.562 -16.188 1 87 77 ILE A N 1
ATOM 637 C CA . ILE A 1 77 ? 4.262 -3.363 -16.984 1 87 77 ILE A CA 1
ATOM 638 C C . ILE A 1 77 ? 3.322 -2.43 -16.219 1 87 77 ILE A C 1
ATOM 640 O O . ILE A 1 77 ? 3.584 -1.23 -16.109 1 87 77 ILE A O 1
ATOM 644 N N . PHE A 1 78 ? 2.312 -3.029 -15.695 1 82.5 78 PHE A N 1
ATOM 645 C CA . PHE A 1 78 ? 1.33 -2.256 -14.945 1 82.5 78 PHE A CA 1
ATOM 646 C C . PHE A 1 78 ? 1.986 -1.547 -13.766 1 82.5 78 PHE A C 1
ATOM 648 O O . PHE A 1 78 ? 1.673 -0.39 -13.477 1 82.5 78 PHE A O 1
ATOM 655 N N . GLN A 1 79 ? 2.896 -2.203 -13.117 1 87.12 79 GLN A N 1
ATOM 656 C CA . GLN A 1 79 ? 3.602 -1.638 -11.977 1 87.12 79 GLN A CA 1
ATOM 657 C C . GLN A 1 79 ? 4.625 -0.594 -12.414 1 87.12 79 GLN A C 1
ATOM 659 O O . GLN A 1 79 ? 5.164 0.142 -11.586 1 87.12 79 GLN A O 1
ATOM 664 N N . GLY A 1 80 ? 4.914 -0.606 -13.688 1 84.5 80 GLY A N 1
ATOM 665 C CA . GLY A 1 80 ? 5.918 0.306 -14.211 1 84.5 80 GLY A CA 1
ATOM 666 C C . GLY A 1 80 ? 7.34 -0.174 -13.984 1 84.5 80 GLY A C 1
ATOM 667 O O . GLY A 1 80 ? 8.281 0.625 -13.984 1 84.5 80 GLY A O 1
ATOM 668 N N . ILE A 1 81 ? 7.543 -1.432 -13.75 1 90.31 81 ILE A N 1
ATOM 669 C CA . ILE A 1 81 ? 8.875 -1.906 -13.383 1 90.31 81 ILE A CA 1
ATOM 670 C C . ILE A 1 81 ? 9.453 -2.742 -14.523 1 90.31 81 ILE A C 1
ATOM 672 O O . ILE A 1 81 ? 10.602 -3.188 -14.445 1 90.31 81 ILE A O 1
ATOM 676 N N . TRP A 1 82 ? 8.68 -2.99 -15.547 1 90.44 82 TRP A N 1
ATOM 677 C CA . TRP A 1 82 ? 9.164 -3.715 -16.719 1 90.44 82 TRP A CA 1
ATOM 678 C C . TRP A 1 82 ? 9.953 -2.791 -17.641 1 90.44 82 TRP A C 1
ATOM 680 O O . TRP A 1 82 ? 9.508 -1.686 -17.953 1 90.44 82 TRP A O 1
ATOM 690 N N . ARG A 1 83 ? 11.102 -3.287 -18 1 86.62 83 ARG A N 1
ATOM 691 C CA . ARG A 1 83 ? 11.906 -2.602 -19.016 1 86.62 83 ARG A CA 1
ATOM 692 C C . ARG A 1 83 ? 11.875 -3.352 -20.344 1 86.62 83 ARG A C 1
ATOM 694 O O . ARG A 1 83 ? 11.914 -4.582 -20.359 1 86.62 83 ARG A O 1
ATOM 701 N N . ASN A 1 84 ? 11.844 -2.562 -21.328 1 83.06 84 ASN A N 1
ATOM 702 C CA . ASN A 1 84 ? 11.773 -3.18 -22.641 1 83.06 84 ASN A CA 1
ATOM 703 C C . ASN A 1 84 ? 12.938 -4.133 -22.891 1 83.06 84 ASN A C 1
ATOM 705 O O . ASN A 1 84 ? 12.773 -5.18 -23.516 1 83.06 84 ASN A O 1
ATOM 709 N N . GLU A 1 85 ? 14.062 -3.809 -22.391 1 83.94 85 GLU A N 1
ATOM 710 C CA . GLU A 1 85 ? 15.258 -4.629 -22.578 1 83.94 85 GLU A CA 1
ATOM 711 C C . GLU A 1 85 ? 15.078 -6.008 -21.938 1 83.94 85 GLU A C 1
ATOM 713 O O . GLU A 1 85 ? 15.781 -6.953 -22.297 1 83.94 85 GLU A O 1
ATOM 718 N N . PHE A 1 86 ? 14.109 -6.043 -21.047 1 87.62 86 PHE A N 1
ATOM 719 C CA . PHE A 1 86 ? 13.898 -7.301 -20.344 1 87.62 86 PHE A CA 1
ATOM 720 C C . PHE A 1 86 ? 13.352 -8.367 -21.281 1 87.62 86 PHE A C 1
ATOM 722 O O . PHE A 1 86 ? 13.414 -9.562 -20.984 1 87.62 86 PHE A O 1
ATOM 729 N N . GLN A 1 87 ? 12.781 -7.965 -22.328 1 83.62 87 GLN A N 1
ATOM 730 C CA . GLN A 1 87 ? 12.242 -8.914 -23.297 1 83.62 87 GLN A CA 1
ATOM 731 C C . GLN A 1 87 ? 13.344 -9.82 -23.859 1 83.62 87 GLN A C 1
ATOM 733 O O . GLN A 1 87 ? 13.086 -10.984 -24.172 1 83.62 87 GLN A O 1
ATOM 738 N N . PHE A 1 88 ? 14.492 -9.289 -23.875 1 82.19 88 PHE A N 1
ATOM 739 C CA . PHE A 1 88 ? 15.602 -10 -24.484 1 82.19 88 PHE A CA 1
ATOM 740 C C . PHE A 1 88 ? 16.5 -10.609 -23.422 1 82.19 88 PHE A C 1
ATOM 742 O O . PHE A 1 88 ? 16.891 -11.781 -23.531 1 82.19 88 PHE A O 1
ATOM 749 N N . SER A 1 89 ? 16.812 -9.828 -22.375 1 81.5 89 SER A N 1
ATOM 750 C CA . SER A 1 89 ? 17.828 -10.242 -21.406 1 81.5 89 SER A CA 1
ATOM 751 C C . SER A 1 89 ? 17.172 -10.82 -20.156 1 81.5 89 SER A C 1
ATOM 753 O O . SER A 1 89 ? 17.844 -11.445 -19.328 1 81.5 89 SER A O 1
ATOM 755 N N . GLY A 1 90 ? 15.867 -10.703 -20.094 1 86.25 90 GLY A N 1
ATOM 756 C CA . GLY A 1 90 ? 15.258 -10.953 -18.797 1 86.25 90 GLY A CA 1
ATOM 757 C C . GLY A 1 90 ? 15.508 -9.844 -17.781 1 86.25 90 GLY A C 1
ATOM 758 O O . GLY A 1 90 ? 16.375 -9 -18 1 86.25 90 GLY A O 1
ATOM 759 N N . PRO A 1 91 ? 14.695 -9.859 -16.719 1 89.06 91 PRO A N 1
ATOM 760 C CA . PRO A 1 91 ? 14.906 -8.812 -15.727 1 89.06 91 PRO A CA 1
ATOM 761 C C . PRO A 1 91 ? 16.281 -8.906 -15.047 1 89.06 91 PRO A C 1
ATOM 763 O O . PRO A 1 91 ? 16.656 -9.977 -14.578 1 89.06 91 PRO A O 1
ATOM 766 N N . SER A 1 92 ? 17.031 -7.816 -15.062 1 87.25 92 SER A N 1
ATOM 767 C CA . SER A 1 92 ? 18.406 -7.887 -14.57 1 87.25 92 SER A CA 1
ATOM 768 C C . SER A 1 92 ? 18.641 -6.852 -13.469 1 87.25 92 SER A C 1
ATOM 770 O O . SER A 1 92 ? 19.453 -7.074 -12.57 1 87.25 92 SER A O 1
ATOM 772 N N . GLN A 1 93 ? 17.953 -5.742 -13.586 1 90.44 93 GLN A N 1
ATOM 773 C CA . GLN A 1 93 ?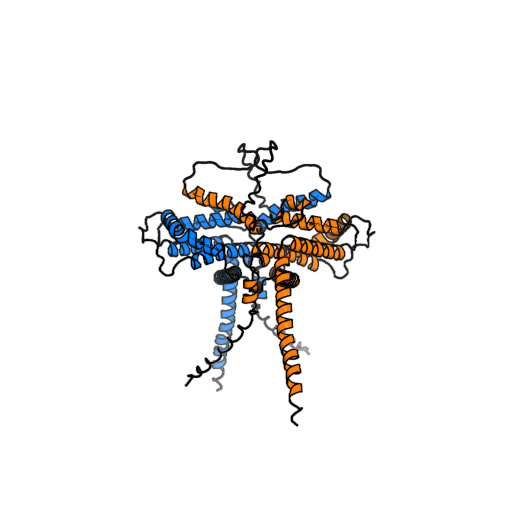 18.141 -4.676 -12.609 1 90.44 93 GLN A CA 1
ATOM 774 C C . GLN A 1 93 ? 16.844 -3.93 -12.352 1 90.44 93 GLN A C 1
ATOM 776 O O . GLN A 1 93 ? 16.078 -3.658 -13.281 1 90.44 93 GLN A O 1
ATOM 781 N N . TRP A 1 94 ? 16.703 -3.686 -11.102 1 91.88 94 TRP A N 1
ATOM 782 C CA . TRP A 1 94 ? 15.523 -2.889 -10.781 1 91.88 94 TRP A CA 1
ATOM 783 C C . TRP A 1 94 ? 15.664 -1.467 -11.312 1 91.88 94 TRP A C 1
ATOM 785 O O . TRP A 1 94 ? 16.766 -0.92 -11.352 1 91.88 94 TRP A O 1
ATOM 795 N N . LYS A 1 95 ? 14.578 -0.866 -11.633 1 85.62 95 LYS A N 1
ATOM 796 C CA . LYS A 1 95 ? 14.562 0.484 -12.188 1 85.62 95 LYS A CA 1
ATOM 797 C C . LYS A 1 95 ? 15.156 1.489 -11.211 1 85.62 95 LYS A C 1
ATOM 799 O O . LYS A 1 95 ? 15.867 2.412 -11.617 1 85.62 95 LYS A O 1
ATOM 804 N N . HIS A 1 96 ? 14.906 1.315 -9.914 1 86.38 96 HIS A N 1
ATOM 805 C CA . HIS A 1 96 ? 15.344 2.301 -8.938 1 86.38 96 HIS A CA 1
ATOM 806 C C . HIS A 1 96 ? 16.859 2.254 -8.758 1 86.38 96 HIS A C 1
ATOM 808 O O . HIS A 1 96 ? 17.453 3.17 -8.18 1 86.38 96 HIS A O 1
ATOM 814 N N . GLU A 1 97 ? 17.422 1.218 -9.211 1 86.88 97 GLU A N 1
ATOM 815 C CA . GLU A 1 97 ? 18.875 1.055 -9.086 1 86.88 97 GLU A CA 1
ATOM 816 C C . GLU A 1 97 ? 19.609 1.774 -10.219 1 86.88 97 GLU A C 1
ATOM 818 O O . GLU A 1 97 ? 20.828 1.939 -10.156 1 86.88 97 GLU A O 1
ATOM 823 N N . ASP A 1 98 ? 18.812 2.08 -11.188 1 77.5 98 ASP A N 1
ATOM 824 C CA . ASP A 1 98 ? 19.406 2.721 -12.359 1 77.5 98 ASP A CA 1
ATOM 825 C C . ASP A 1 98 ? 19.266 4.238 -12.289 1 77.5 98 ASP A C 1
ATOM 827 O O . ASP A 1 98 ? 18.172 4.77 -12.484 1 77.5 98 ASP A O 1
ATOM 831 N N . PRO A 1 99 ? 20.281 4.883 -11.859 1 66.12 99 PRO A N 1
ATOM 832 C CA . PRO A 1 99 ? 20.172 6.34 -11.789 1 66.12 99 PRO A CA 1
ATOM 833 C C . PRO A 1 99 ? 19.719 6.957 -13.117 1 66.12 99 PRO A C 1
ATOM 835 O O . PRO A 1 99 ? 19.078 8.016 -13.117 1 66.12 99 PRO A O 1
ATOM 838 N N . ASP A 1 100 ? 20.094 6.387 -14.195 1 61 100 ASP A N 1
ATOM 839 C CA . ASP A 1 100 ? 19.844 6.945 -15.523 1 61 100 ASP A CA 1
ATOM 840 C C . ASP A 1 100 ? 18.531 6.418 -16.109 1 61 100 ASP A C 1
ATOM 842 O O . ASP A 1 100 ? 18.188 6.73 -17.25 1 61 100 ASP A O 1
ATOM 846 N N . SER A 1 101 ? 17.969 5.621 -15.445 1 54.59 101 SER A N 1
ATOM 847 C CA . SER A 1 101 ? 16.797 4.957 -16.016 1 54.59 101 SER A CA 1
ATOM 848 C C . SER A 1 101 ? 15.719 5.969 -16.406 1 54.59 101 SER A C 1
ATOM 850 O O . SER A 1 101 ? 14.875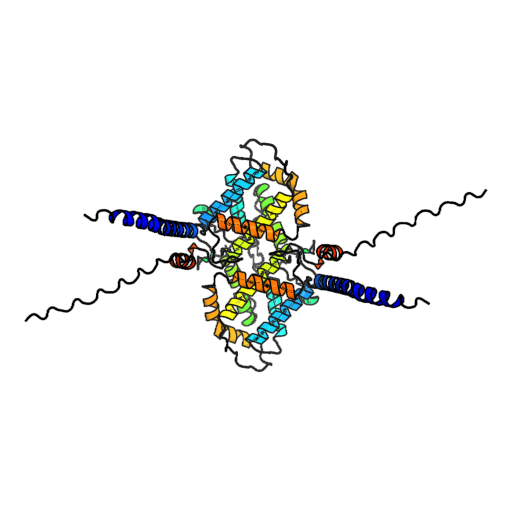 6.336 -15.578 1 54.59 101 SER A O 1
ATOM 852 N N . VAL A 1 102 ? 16.141 7.145 -16.859 1 48.38 102 VAL A N 1
ATOM 853 C CA . VAL A 1 102 ? 15.102 7.961 -17.484 1 48.38 102 VAL A CA 1
ATOM 854 C C . VAL A 1 102 ? 14.609 7.281 -18.766 1 48.38 102 VAL A C 1
ATOM 856 O O . VAL A 1 102 ? 15.375 7.109 -19.703 1 48.38 102 VAL A O 1
ATOM 859 N N . GLU A 1 103 ? 13.984 6.355 -18.734 1 43.59 103 GLU A N 1
ATOM 860 C CA . GLU A 1 103 ? 13.523 5.902 -20.047 1 43.59 103 GLU A CA 1
ATOM 861 C C . GLU A 1 103 ? 12.992 7.066 -20.875 1 43.59 103 GLU A C 1
ATOM 863 O O . GLU A 1 103 ? 12.25 7.906 -20.375 1 43.59 103 GLU A O 1
ATOM 868 N N . PRO A 1 104 ? 13.719 7.426 -22.047 1 35.97 104 PRO A N 1
ATOM 869 C CA . PRO A 1 104 ? 13.141 8.445 -22.922 1 35.97 104 PRO A CA 1
ATOM 870 C C . PRO A 1 104 ? 11.625 8.297 -23.078 1 35.97 104 PRO A C 1
ATOM 872 O O . PRO A 1 104 ? 11.102 7.18 -23.047 1 35.97 104 PRO A O 1
ATOM 875 N N . LYS A 1 105 ? 11.023 9.352 -22.766 1 34.03 105 LYS A N 1
ATOM 876 C CA . LYS A 1 105 ? 9.625 9.352 -23.172 1 34.03 105 LYS A CA 1
ATOM 877 C C . LYS A 1 105 ? 9.461 8.789 -24.594 1 34.03 105 LYS A C 1
ATOM 879 O O . LYS A 1 105 ? 10.125 9.234 -25.516 1 34.03 105 LYS A O 1
ATOM 884 N N . CYS A 1 106 ? 9.406 7.641 -24.875 1 27.48 106 CYS A N 1
ATOM 885 C CA . CYS A 1 106 ? 9.102 7.219 -26.234 1 27.48 106 CYS A CA 1
ATOM 886 C C . CYS A 1 106 ? 8.25 8.258 -26.953 1 27.48 106 CYS A C 1
ATOM 888 O O . CYS A 1 106 ? 7.137 8.562 -26.516 1 27.48 106 CYS A O 1
ATOM 890 N N . GLU A 1 107 ? 8.984 9.125 -27.719 1 26.98 107 GLU A N 1
ATOM 891 C CA . GLU A 1 107 ? 8.344 9.891 -28.797 1 26.98 107 GLU A CA 1
ATOM 892 C C . GLU A 1 107 ? 7.488 8.984 -29.672 1 26.98 107 GLU A C 1
ATOM 894 O O . GLU A 1 107 ? 8.016 8.195 -30.453 1 26.98 107 GLU A O 1
ATOM 899 N N . THR A 1 108 ? 6.574 8.352 -29.234 1 27.31 108 THR A N 1
ATOM 900 C CA . THR A 1 108 ? 5.691 7.859 -30.281 1 27.31 108 THR A CA 1
ATOM 901 C C . THR A 1 108 ? 5.344 8.984 -31.266 1 27.31 108 THR A C 1
ATOM 903 O O . THR A 1 108 ? 4.766 10 -30.859 1 27.31 108 THR A O 1
ATOM 906 N N . GLU A 1 109 ? 6.086 9.25 -32.312 1 26.45 109 GLU A N 1
ATOM 907 C CA . GLU A 1 109 ? 5.738 9.914 -33.594 1 26.45 109 GLU A CA 1
ATOM 908 C C . GLU A 1 109 ? 4.301 9.609 -34 1 26.45 109 GLU A C 1
ATOM 910 O O . GLU A 1 109 ? 3.881 9.93 -35.094 1 26.45 109 GLU A O 1
ATOM 915 N N . GLY A 1 110 ? 3.73 8.562 -33.562 1 24.55 110 GLY A N 1
ATOM 916 C CA . GLY A 1 110 ? 2.404 8.57 -34.156 1 24.55 110 GLY A CA 1
ATOM 917 C C . GLY A 1 110 ? 1.623 9.836 -33.875 1 24.55 110 GLY A C 1
ATOM 918 O O . GLY A 1 110 ? 1.911 10.539 -32.906 1 24.55 110 GLY A O 1
ATOM 919 N N . ASP A 1 111 ? 0.898 10.531 -34.938 1 24.72 111 ASP A N 1
ATOM 920 C CA . ASP A 1 111 ? 0.015 11.688 -35.031 1 24.72 111 ASP A CA 1
ATOM 921 C C . ASP A 1 111 ? -0.776 11.898 -33.75 1 24.72 111 ASP A C 1
ATOM 923 O O . ASP A 1 111 ? -1.479 12.906 -33.625 1 24.72 111 ASP A O 1
ATOM 927 N N . GLY A 1 112 ? -1.294 10.906 -33.219 1 22.98 112 GLY A N 1
ATOM 928 C CA . GLY A 1 112 ? -2.367 11.328 -32.344 1 22.98 112 GLY A CA 1
ATOM 929 C C . GLY A 1 112 ? -1.874 12.094 -31.125 1 22.98 112 GLY A C 1
ATOM 930 O O . GLY A 1 112 ? -0.761 11.859 -30.641 1 22.98 112 GLY A O 1
ATOM 931 N N . ASN A 1 113 ? -2.15 13.406 -30.875 1 23.5 113 ASN A N 1
ATOM 932 C CA . ASN A 1 113 ? -2.133 14.547 -29.953 1 23.5 113 ASN A CA 1
ATOM 933 C C . ASN A 1 113 ? -2.285 14.109 -28.5 1 23.5 113 ASN A C 1
ATOM 935 O O . ASN A 1 113 ? -2.732 14.891 -27.656 1 23.5 113 ASN A O 1
ATOM 939 N N . ALA A 1 114 ? -2.199 12.969 -28.25 1 23.41 114 ALA A N 1
ATOM 940 C CA . ALA A 1 114 ? -2.807 12.703 -26.953 1 23.41 114 ALA A CA 1
ATOM 941 C C . ALA A 1 114 ? -2.127 13.523 -25.859 1 23.41 114 ALA A C 1
ATOM 943 O O . ALA A 1 114 ? -0.979 13.945 -26 1 23.41 114 ALA A O 1
ATOM 944 N N . PHE A 1 115 ? -2.609 13.484 -24.516 1 24.42 115 PHE A N 1
ATOM 945 C CA . PHE A 1 115 ? -2.795 14.477 -23.469 1 24.42 115 PHE A CA 1
ATOM 946 C C . PHE A 1 115 ? -1.487 14.727 -22.719 1 24.42 115 PHE A C 1
ATOM 948 O O . PHE A 1 115 ? -1.186 14.055 -21.734 1 24.42 115 PHE A O 1
ATOM 955 N N . SER A 1 116 ? -0.352 14.703 -23.344 1 24.2 116 SER A N 1
ATOM 956 C CA . SER A 1 116 ? 0.715 15.266 -22.531 1 24.2 116 SER A CA 1
ATOM 957 C C . SER A 1 116 ? 0.403 16.703 -22.125 1 24.2 116 SER A C 1
ATOM 959 O O . SER A 1 116 ? 0.525 17.625 -22.938 1 24.2 116 SER A O 1
ATOM 961 N N . LEU A 1 117 ? -0.743 17.016 -21.531 1 24.25 117 LEU A N 1
ATOM 962 C CA . LEU A 1 117 ? -0.806 18.438 -21.234 1 24.25 117 LEU A CA 1
ATOM 963 C C . LEU A 1 117 ? 0.443 18.891 -20.484 1 24.25 117 LEU A C 1
ATOM 965 O O . LEU A 1 117 ? 0.655 18.5 -19.328 1 24.25 117 LEU A O 1
ATOM 969 N N . THR A 1 118 ? 1.505 18.891 -21.094 1 25.06 118 THR A N 1
ATOM 970 C CA . THR A 1 118 ? 2.553 19.812 -20.672 1 25.06 118 THR A CA 1
ATOM 971 C C . THR A 1 118 ? 1.996 21.219 -20.5 1 25.06 118 THR A C 1
ATOM 973 O O . THR A 1 118 ? 1.707 21.906 -21.484 1 25.06 118 THR A O 1
ATOM 976 N N . ARG A 1 119 ? 0.958 21.578 -19.672 1 24.62 119 ARG A N 1
ATOM 977 C CA . ARG A 1 119 ? 0.751 23.016 -19.578 1 24.62 119 ARG A CA 1
ATOM 978 C C . ARG A 1 119 ? 2.062 23.734 -19.281 1 24.62 119 ARG A C 1
ATOM 980 O O . ARG A 1 119 ? 2.658 23.562 -18.219 1 24.62 119 ARG A O 1
ATOM 987 N N . GLU A 1 120 ? 2.818 24.188 -20.172 1 25.7 120 GLU A N 1
ATOM 988 C CA . GLU A 1 120 ? 3.91 25.156 -20.25 1 25.7 120 GLU A CA 1
ATOM 989 C C . GLU A 1 120 ? 3.576 26.422 -19.484 1 25.7 120 GLU A C 1
ATOM 991 O O . GLU A 1 120 ? 4.344 27.391 -19.516 1 25.7 120 GLU A O 1
ATOM 996 N N . GLU A 1 121 ? 2.215 26.812 -19.297 1 25.73 121 GLU A N 1
ATOM 997 C CA . GLU A 1 121 ? 2.254 28.266 -19.125 1 25.73 121 GLU A CA 1
ATOM 998 C C . GLU A 1 121 ? 3.219 28.656 -18.016 1 25.73 121 GLU A C 1
ATOM 1000 O O . GLU A 1 121 ? 3.52 27.859 -17.141 1 25.73 121 GLU A O 1
ATOM 1005 N N . ILE A 1 122 ? 3.484 30.031 -17.922 1 25.23 122 ILE A N 1
ATOM 1006 C CA . ILE A 1 122 ? 4.289 31.031 -17.234 1 25.23 122 ILE A CA 1
ATOM 1007 C C . ILE A 1 122 ? 4.102 30.891 -15.719 1 25.23 122 ILE A C 1
ATOM 1009 O O . ILE A 1 122 ? 4.203 31.859 -14.977 1 25.23 122 ILE A O 1
ATOM 1013 N N . GLN A 1 123 ? 3.381 29.938 -15.234 1 30.03 123 GLN A N 1
ATOM 1014 C CA . GLN A 1 123 ? 2.869 30.344 -13.93 1 30.03 123 GLN A CA 1
ATOM 1015 C C . GLN A 1 123 ? 4.004 30.5 -12.922 1 30.03 123 GLN A C 1
ATOM 1017 O O . GLN A 1 123 ? 5.062 29.891 -13.062 1 30.03 123 GLN A O 1
ATOM 1022 N N . PRO A 1 124 ? 3.92 31.25 -11.812 1 27.34 124 PRO A N 1
ATOM 1023 C CA . PRO A 1 124 ? 5.031 31.766 -11 1 27.34 124 PRO A CA 1
ATOM 1024 C C . PRO A 1 124 ? 5.926 30.656 -10.461 1 27.34 124 PRO A C 1
ATOM 1026 O O . PRO A 1 124 ? 5.488 29.5 -10.344 1 27.34 124 PRO A O 1
ATOM 1029 N N . ALA A 1 125 ? 7.211 30.922 -10.094 1 29.3 125 ALA A N 1
ATOM 1030 C CA . ALA A 1 125 ? 8.383 30.156 -9.664 1 29.3 125 ALA A CA 1
ATOM 1031 C C . ALA A 1 125 ? 7.992 29.031 -8.703 1 29.3 125 ALA A C 1
ATOM 1033 O O . ALA A 1 125 ? 8.562 27.938 -8.742 1 29.3 125 ALA A O 1
ATOM 1034 N N . GLU A 1 126 ? 7.113 29.312 -7.816 1 31.88 126 GLU A N 1
ATOM 1035 C CA . GLU A 1 126 ? 6.656 28.484 -6.699 1 31.88 126 GLU A CA 1
ATOM 1036 C C . GLU A 1 126 ? 5.898 27.25 -7.195 1 31.88 126 GLU A C 1
ATOM 1038 O O . GLU A 1 126 ? 6.055 26.156 -6.645 1 31.88 126 GLU A O 1
ATOM 1043 N N . THR A 1 127 ? 5.07 27.359 -8.172 1 34.69 127 THR A N 1
ATOM 1044 C CA . THR A 1 127 ? 4.281 26.359 -8.891 1 34.69 127 THR A CA 1
ATOM 1045 C C . THR A 1 127 ? 5.188 25.406 -9.656 1 34.69 127 THR A C 1
ATOM 1047 O O . THR A 1 127 ? 4.848 24.234 -9.852 1 34.69 127 THR A O 1
ATOM 1050 N N . GLN A 1 128 ? 6.223 25.859 -10.141 1 34.47 128 GLN A N 1
ATOM 1051 C CA . GLN A 1 128 ? 7.219 25.109 -10.898 1 34.47 128 GLN A CA 1
ATOM 1052 C C . GLN A 1 128 ? 7.941 24.094 -10.008 1 34.47 128 GLN A C 1
ATOM 1054 O O . GLN A 1 128 ? 8.234 22.984 -10.438 1 34.47 128 GLN A O 1
ATOM 1059 N N . GLN A 1 129 ? 8.414 24.547 -8.836 1 34.66 129 GLN A N 1
ATOM 1060 C CA . GLN A 1 129 ? 9.055 23.656 -7.883 1 34.66 129 GLN A CA 1
ATOM 1061 C C . GLN A 1 129 ? 8.094 22.562 -7.422 1 34.66 129 GLN A C 1
ATOM 1063 O O . GLN A 1 129 ? 8.492 21.406 -7.25 1 34.66 129 GLN A O 1
ATOM 1068 N N . LEU A 1 130 ? 6.914 22.984 -7.152 1 35.19 130 LEU A N 1
ATOM 1069 C CA . LEU A 1 130 ? 5.895 22 -6.844 1 35.19 130 LEU A CA 1
ATOM 1070 C C . LEU A 1 130 ? 5.605 21.109 -8.055 1 35.19 130 LEU A C 1
ATOM 1072 O O . LEU A 1 130 ? 5.375 19.906 -7.91 1 35.19 130 LEU A O 1
ATOM 1076 N N . LYS A 1 131 ? 5.473 21.703 -9.195 1 39.22 131 LYS A N 1
ATOM 1077 C CA . LYS A 1 131 ? 5.262 20.984 -10.453 1 39.22 131 LYS A CA 1
ATOM 1078 C C . LYS A 1 131 ? 6.5 20.172 -10.836 1 39.22 131 LYS A C 1
ATOM 1080 O O . LYS A 1 131 ? 6.383 19.047 -11.32 1 39.22 131 LYS A O 1
ATOM 1085 N N . GLY A 1 132 ? 7.562 20.812 -11.016 1 35.91 132 GLY A N 1
ATOM 1086 C CA . GLY A 1 132 ? 8.82 20.109 -11.234 1 35.91 132 GLY A CA 1
ATOM 1087 C C . GLY A 1 132 ? 9.016 18.938 -10.305 1 35.91 132 GLY A C 1
ATOM 1088 O O . GLY A 1 132 ? 9.523 17.891 -10.719 1 35.91 132 GLY A O 1
ATOM 1089 N N . ALA A 1 133 ? 8.68 19.219 -9.133 1 38.19 133 ALA A N 1
ATOM 1090 C CA . ALA A 1 133 ? 8.656 18.156 -8.117 1 38.19 133 ALA A CA 1
ATOM 1091 C C . ALA A 1 133 ? 7.598 17.109 -8.445 1 38.19 133 ALA A C 1
ATOM 1093 O O . ALA A 1 133 ? 7.809 15.922 -8.203 1 38.19 133 ALA A O 1
ATOM 1094 N N . GLU A 1 134 ? 6.59 17.531 -9.102 1 42.22 134 GLU A N 1
ATOM 1095 C CA . GLU A 1 134 ? 5.531 16.594 -9.461 1 42.22 134 GLU A CA 1
ATOM 1096 C C . GLU A 1 134 ? 5.98 15.664 -10.586 1 42.22 134 GLU A C 1
ATOM 1098 O O . GLU A 1 134 ? 5.715 14.461 -10.555 1 42.22 134 GLU A O 1
ATOM 1103 N N . VAL A 1 135 ? 6.398 16.281 -11.758 1 42.62 135 VAL A N 1
ATOM 1104 C CA . VAL A 1 135 ? 6.914 15.469 -12.859 1 42.62 135 VAL A CA 1
ATOM 1105 C C . VAL A 1 135 ? 8.102 14.633 -12.375 1 42.62 135 VAL A C 1
ATOM 1107 O O . VAL A 1 135 ? 8.195 13.445 -12.68 1 42.62 135 VAL A O 1
ATOM 1110 N N . ASP A 1 136 ? 9.086 15.344 -11.844 1 45.72 136 ASP A N 1
ATOM 1111 C CA . ASP A 1 136 ? 10.18 14.648 -11.172 1 45.72 136 ASP A CA 1
ATOM 1112 C C . ASP A 1 136 ? 9.648 13.625 -10.172 1 45.72 136 ASP A C 1
ATOM 1114 O O . ASP A 1 136 ? 10.211 12.539 -10.031 1 45.72 136 ASP A O 1
ATOM 1118 N N . ASP A 1 137 ? 8.469 13.984 -9.758 1 52.53 137 ASP A N 1
ATOM 1119 C CA . ASP A 1 137 ? 7.816 13.156 -8.75 1 52.53 137 ASP A CA 1
ATOM 1120 C C . ASP A 1 137 ? 7.238 11.891 -9.367 1 52.53 137 ASP A C 1
ATOM 1122 O O . ASP A 1 137 ? 7.371 10.797 -8.812 1 52.53 137 ASP A O 1
ATOM 1126 N N . GLN A 1 138 ? 6.645 12.148 -10.68 1 54.25 138 GLN A N 1
ATOM 1127 C CA . GLN A 1 138 ? 6.113 10.938 -11.297 1 54.25 138 GLN A CA 1
ATOM 1128 C C . GLN A 1 138 ? 7.234 9.992 -11.711 1 54.25 138 GLN A C 1
ATOM 1130 O O . GLN A 1 138 ? 7.137 8.773 -11.523 1 54.25 138 GLN A O 1
ATOM 1135 N N . GLU A 1 139 ? 8.219 10.641 -12.367 1 58.44 139 GLU A N 1
ATOM 1136 C CA . GLU A 1 139 ? 9.367 9.82 -12.75 1 58.44 139 GLU A CA 1
ATOM 1137 C C . GLU A 1 139 ? 10.016 9.172 -11.531 1 58.44 139 GLU A C 1
ATOM 1139 O O . GLU A 1 139 ? 10.414 8.008 -11.578 1 58.44 139 GLU A O 1
ATOM 1144 N N . GLU A 1 140 ? 10.117 9.977 -10.617 1 62.44 140 GLU A N 1
ATOM 1145 C CA . GLU A 1 140 ? 10.688 9.438 -9.383 1 62.44 140 GLU A CA 1
ATOM 1146 C C . GLU A 1 140 ? 9.805 8.336 -8.812 1 62.44 140 GLU A C 1
ATOM 1148 O O . GLU A 1 140 ? 10.305 7.32 -8.312 1 62.44 140 GLU A O 1
ATOM 1153 N N . ARG A 1 141 ? 8.57 8.562 -9.055 1 62.12 141 ARG A N 1
ATOM 1154 C CA . ARG A 1 141 ? 7.652 7.547 -8.555 1 62.12 141 ARG A CA 1
ATOM 1155 C C . ARG A 1 141 ? 7.789 6.246 -9.344 1 62.12 141 ARG A C 1
ATOM 1157 O O . ARG A 1 141 ? 7.773 5.16 -8.766 1 62.12 141 ARG A O 1
ATOM 1164 N N . GLU A 1 142 ? 7.887 6.496 -10.602 1 65.88 142 GLU A N 1
ATOM 1165 C CA . GLU A 1 142 ? 8.055 5.312 -11.438 1 65.88 142 GLU A CA 1
ATOM 1166 C C . GLU A 1 142 ? 9.367 4.594 -11.125 1 65.88 142 GLU A C 1
ATOM 1168 O O . GLU A 1 142 ? 9.422 3.363 -11.125 1 65.88 142 GLU A O 1
ATOM 1173 N N . ARG A 1 143 ? 10.273 5.383 -10.773 1 75 143 ARG A N 1
ATOM 1174 C CA . ARG A 1 143 ? 11.57 4.805 -10.43 1 75 143 ARG A CA 1
ATOM 1175 C C . ARG A 1 143 ? 11.508 4.047 -9.109 1 75 143 ARG A C 1
ATOM 1177 O O . ARG A 1 143 ? 12.086 2.969 -8.977 1 75 143 ARG A O 1
ATOM 1184 N N . GLU A 1 144 ? 10.688 4.539 -8.312 1 81.38 144 GLU A N 1
ATOM 1185 C CA . GLU A 1 144 ? 10.641 3.973 -6.969 1 81.38 144 GLU A CA 1
ATOM 1186 C C . GLU A 1 144 ? 9.68 2.783 -6.906 1 81.38 144 GLU A C 1
ATOM 1188 O O . GLU A 1 144 ? 9.648 2.061 -5.906 1 81.38 144 GLU A O 1
ATOM 1193 N N . ALA A 1 145 ? 9.062 2.496 -8.031 1 85.69 145 ALA A N 1
ATOM 1194 C CA . ALA A 1 145 ? 8.016 1.481 -8.047 1 85.69 145 ALA A CA 1
ATOM 1195 C C . ALA A 1 145 ? 8.586 0.096 -7.758 1 85.69 145 ALA A C 1
ATOM 1197 O O . ALA A 1 145 ? 7.879 -0.788 -7.273 1 85.69 145 ALA A O 1
ATOM 1198 N N . SER A 1 146 ? 9.906 -0.064 -8.031 1 91.31 146 SER A N 1
ATOM 1199 C CA . SER A 1 146 ? 10.5 -1.388 -7.883 1 91.31 146 SER A CA 1
ATOM 1200 C C . SER A 1 146 ? 11.055 -1.591 -6.477 1 91.31 146 SER A C 1
ATOM 1202 O O . SER A 1 146 ? 11.57 -2.662 -6.156 1 91.31 146 SER A O 1
ATOM 1204 N N . ARG A 1 147 ? 10.836 -0.608 -5.617 1 91.06 147 ARG A N 1
ATOM 1205 C CA . ARG A 1 147 ? 11.258 -0.772 -4.23 1 91.06 147 ARG A CA 1
ATOM 1206 C C . ARG A 1 147 ? 10.328 -1.732 -3.49 1 91.06 147 ARG A C 1
ATOM 1208 O O . ARG A 1 147 ? 9.188 -1.936 -3.896 1 91.06 147 ARG A O 1
ATOM 1215 N N . PRO A 1 148 ? 10.836 -2.367 -2.398 1 94.38 148 PRO A N 1
ATOM 1216 C CA . PRO A 1 148 ? 10.117 -3.457 -1.736 1 94.38 148 PRO A CA 1
ATOM 1217 C C . PRO A 1 148 ? 8.703 -3.055 -1.304 1 94.38 148 PRO A C 1
ATOM 1219 O O . PRO A 1 148 ? 7.758 -3.818 -1.492 1 94.38 148 PRO A O 1
ATOM 1222 N N . PHE A 1 149 ? 8.594 -1.893 -0.817 1 91.19 149 PHE A N 1
ATOM 1223 C CA . PHE A 1 149 ? 7.297 -1.477 -0.298 1 91.19 149 PHE A CA 1
ATOM 1224 C C . PHE A 1 149 ? 6.25 -1.47 -1.405 1 91.19 149 PHE A C 1
ATOM 1226 O O . PHE A 1 149 ? 5.164 -2.031 -1.243 1 91.19 149 PHE A O 1
ATOM 1233 N N . HIS A 1 150 ? 6.527 -0.907 -2.477 1 89.75 150 HIS A N 1
ATOM 1234 C CA . HIS A 1 150 ? 5.59 -0.789 -3.588 1 89.75 150 HIS A CA 1
ATOM 1235 C C . HIS A 1 150 ? 5.246 -2.156 -4.168 1 89.75 150 HIS A C 1
ATOM 1237 O O . HIS A 1 150 ? 4.086 -2.436 -4.469 1 89.75 150 HIS A O 1
ATOM 1243 N N . ARG A 1 151 ? 6.23 -2.973 -4.285 1 94.88 151 ARG A N 1
ATOM 1244 C CA . ARG A 1 151 ? 5.996 -4.324 -4.785 1 94.88 151 ARG A CA 1
ATOM 1245 C C . ARG A 1 151 ? 5.102 -5.113 -3.836 1 94.88 151 ARG A C 1
ATOM 1247 O O . ARG A 1 151 ? 4.215 -5.848 -4.277 1 94.88 151 ARG A O 1
ATOM 1254 N N . PHE A 1 152 ? 5.398 -4.922 -2.586 1 96.31 152 PHE A N 1
ATOM 1255 C CA . PHE A 1 152 ? 4.629 -5.637 -1.574 1 96.31 152 PHE A CA 1
ATOM 1256 C C . PHE A 1 152 ? 3.16 -5.234 -1.628 1 96.31 152 PHE A C 1
ATOM 1258 O O . PHE A 1 152 ? 2.275 -6.09 -1.614 1 96.31 152 PHE A O 1
ATOM 1265 N N . VAL A 1 153 ? 2.924 -3.961 -1.75 1 91.44 153 VAL A N 1
ATOM 1266 C CA . VAL A 1 153 ? 1.57 -3.422 -1.806 1 91.44 153 VAL A CA 1
ATOM 1267 C C . VAL A 1 153 ? 0.853 -3.951 -3.047 1 91.44 153 VAL A C 1
ATOM 1269 O O . VAL A 1 153 ? -0.295 -4.395 -2.965 1 91.44 153 VAL A O 1
ATOM 1272 N N . TYR A 1 154 ? 1.475 -3.918 -4.094 1 90.94 154 TYR A N 1
ATOM 1273 C CA . TYR A 1 154 ? 0.876 -4.438 -5.32 1 90.94 154 TYR A CA 1
ATOM 1274 C C . TYR A 1 154 ? 0.511 -5.906 -5.168 1 90.94 154 TYR A C 1
ATOM 1276 O O . TYR A 1 154 ? -0.562 -6.336 -5.602 1 90.94 154 TYR A O 1
ATOM 1284 N N . GLN A 1 155 ? 1.414 -6.637 -4.582 1 95.62 155 GLN A N 1
ATOM 1285 C CA . GLN A 1 155 ? 1.156 -8.062 -4.438 1 95.62 155 GLN A CA 1
ATOM 1286 C C . GLN A 1 155 ? 0.007 -8.32 -3.471 1 95.62 155 GLN A C 1
ATOM 1288 O O . GLN A 1 155 ? -0.713 -9.312 -3.602 1 95.62 155 GLN A O 1
ATOM 1293 N N . ILE A 1 156 ? -0.179 -7.434 -2.527 1 94 156 ILE A N 1
ATOM 1294 C CA . ILE A 1 156 ? -1.351 -7.543 -1.664 1 94 156 ILE A CA 1
ATOM 1295 C C . ILE A 1 156 ? -2.621 -7.414 -2.502 1 94 156 ILE A C 1
ATOM 1297 O O . ILE A 1 156 ? -3.57 -8.18 -2.32 1 94 156 ILE A O 1
ATOM 1301 N N . PHE A 1 157 ? -2.578 -6.516 -3.459 1 88.25 157 PHE A N 1
ATOM 1302 C CA . PHE A 1 157 ? -3.73 -6.316 -4.328 1 88.25 157 PHE A CA 1
ATOM 1303 C C . PHE A 1 157 ? -4.016 -7.566 -5.152 1 88.25 157 PHE A C 1
ATOM 1305 O O . PHE A 1 157 ? -5.148 -8.047 -5.191 1 88.25 157 PHE A O 1
ATOM 1312 N N . ILE A 1 158 ? -3.016 -8.062 -5.711 1 92.19 158 ILE A N 1
ATOM 1313 C CA . ILE A 1 158 ? -3.166 -9.242 -6.555 1 92.19 158 ILE A CA 1
ATOM 1314 C C . ILE A 1 158 ? -3.648 -10.422 -5.715 1 92.19 158 ILE A C 1
ATOM 1316 O O . ILE A 1 158 ? -4.504 -11.195 -6.148 1 92.19 158 ILE A O 1
ATOM 1320 N N . GLU A 1 159 ? -3.078 -10.531 -4.535 1 95.44 159 GLU A N 1
ATOM 1321 C CA . GLU A 1 159 ? -3.455 -11.633 -3.658 1 95.44 159 GLU A CA 1
ATOM 1322 C C . GLU A 1 159 ? -4.906 -11.508 -3.203 1 95.44 159 GLU A C 1
ATOM 1324 O O . GLU A 1 159 ? -5.598 -12.516 -3.039 1 95.44 159 GLU A O 1
ATOM 1329 N N . ALA A 1 160 ? -5.363 -10.344 -2.996 1 92.56 160 ALA A N 1
ATOM 1330 C CA . ALA A 1 160 ? -6.766 -10.125 -2.65 1 92.56 160 ALA A CA 1
ATOM 1331 C C . ALA A 1 160 ? -7.688 -10.609 -3.77 1 92.56 160 ALA A C 1
ATOM 1333 O O . ALA A 1 160 ? -8.695 -11.258 -3.512 1 92.56 160 ALA A O 1
ATOM 1334 N N . GLU A 1 161 ? -7.289 -10.297 -4.973 1 89.25 161 GLU A N 1
ATOM 1335 C CA . GLU A 1 161 ? -8.062 -10.758 -6.125 1 89.25 161 GLU A CA 1
ATOM 1336 C C . GLU A 1 161 ? -8.117 -12.281 -6.172 1 89.25 161 GLU A C 1
ATOM 1338 O O . GLU A 1 161 ? -9.172 -12.859 -6.445 1 89.25 161 GLU A O 1
ATOM 1343 N N . ARG A 1 162 ? -7.023 -12.852 -5.883 1 93.06 162 ARG A N 1
ATOM 1344 C CA . ARG A 1 162 ? -6.965 -14.312 -5.855 1 93.06 162 ARG A CA 1
ATOM 1345 C C . ARG A 1 162 ? -7.879 -14.875 -4.777 1 93.06 162 ARG A C 1
ATOM 1347 O O . ARG A 1 162 ? -8.484 -15.938 -4.965 1 93.06 162 ARG A O 1
ATOM 1354 N N . LEU A 1 163 ? -7.906 -14.211 -3.727 1 94.38 163 LEU A N 1
ATOM 1355 C CA . LEU A 1 163 ? -8.758 -14.648 -2.629 1 94.38 163 LEU A CA 1
ATOM 1356 C C . LEU A 1 163 ? -10.234 -14.562 -3.018 1 94.38 163 LEU A C 1
ATOM 1358 O O . LEU A 1 163 ? -11.016 -15.453 -2.682 1 94.38 163 LEU A O 1
ATOM 1362 N N . PHE A 1 164 ? -10.609 -13.531 -3.746 1 92.38 164 PHE A N 1
ATOM 1363 C CA . PHE A 1 164 ? -11.977 -13.438 -4.246 1 92.38 164 PHE A CA 1
ATOM 1364 C C . PHE A 1 164 ? -12.297 -14.617 -5.164 1 92.38 164 PHE A C 1
ATOM 1366 O O . PHE A 1 164 ? -13.375 -15.203 -5.078 1 92.38 164 PHE A O 1
ATOM 1373 N N . GLU A 1 165 ? -11.375 -14.883 -5.984 1 91.75 165 GLU A N 1
ATOM 1374 C CA . GLU A 1 165 ? -11.547 -16.016 -6.887 1 91.75 165 GLU A CA 1
ATOM 1375 C C . GLU A 1 165 ? -11.711 -17.312 -6.109 1 91.75 165 GLU A C 1
ATOM 1377 O O . GLU A 1 165 ? -12.586 -18.125 -6.418 1 91.75 165 GLU A O 1
ATOM 1382 N N . THR A 1 166 ? -10.906 -17.484 -5.129 1 92.31 166 THR A N 1
ATOM 1383 C CA . THR A 1 166 ? -10.961 -18.688 -4.305 1 92.31 166 THR A CA 1
ATOM 1384 C C . THR A 1 166 ? -12.305 -18.797 -3.588 1 92.31 166 THR A C 1
ATOM 1386 O O . THR A 1 166 ? -12.906 -19.875 -3.537 1 92.31 166 THR A O 1
ATOM 1389 N N . MET A 1 167 ? -12.75 -17.703 -3.131 1 93.19 167 MET A N 1
ATOM 1390 C CA . MET A 1 167 ? -14.023 -17.656 -2.426 1 93.19 167 MET A CA 1
ATOM 1391 C C . MET A 1 167 ? -15.18 -17.984 -3.369 1 93.19 167 MET A C 1
ATOM 1393 O O . MET A 1 167 ? -16.188 -18.547 -2.953 1 93.19 167 MET A O 1
ATOM 1397 N N . ALA A 1 168 ? -15.023 -17.578 -4.57 1 93.69 168 ALA A N 1
ATOM 1398 C CA . ALA A 1 168 ? -16.078 -17.734 -5.57 1 93.69 168 ALA A CA 1
ATOM 1399 C C . ALA A 1 168 ? -16.062 -19.141 -6.16 1 93.69 168 ALA A C 1
ATOM 1401 O O . ALA A 1 168 ? -17.016 -19.562 -6.82 1 93.69 168 ALA A O 1
ATOM 1402 N N . THR A 1 169 ? -15.008 -19.812 -5.992 1 91.75 169 THR A N 1
ATOM 1403 C CA . THR A 1 169 ? -14.836 -21.125 -6.621 1 91.75 169 THR A CA 1
ATOM 1404 C C . THR A 1 169 ? -15.344 -22.234 -5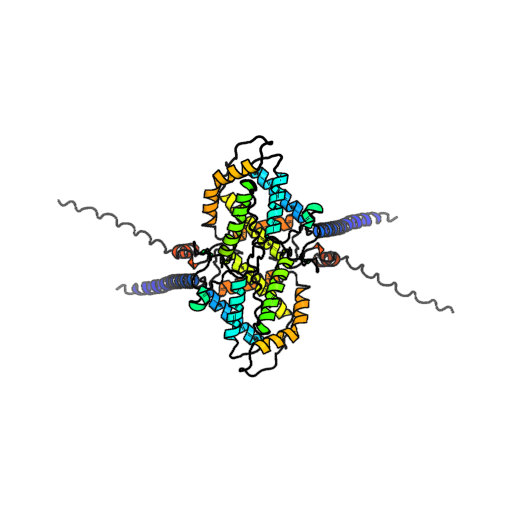.715 1 91.75 169 THR A C 1
ATOM 1406 O O . THR A 1 169 ? -14.812 -22.453 -4.621 1 91.75 169 THR A O 1
ATOM 1409 N N . PRO A 1 170 ? -16.281 -22.938 -6.195 1 89.94 170 PRO A N 1
ATOM 1410 C CA . PRO A 1 170 ? -16.734 -24.094 -5.414 1 89.94 170 PRO A CA 1
ATOM 1411 C C . PRO A 1 170 ? -15.656 -25.156 -5.254 1 89.94 170 PRO A C 1
ATOM 1413 O O . PRO A 1 170 ? -14.812 -25.328 -6.137 1 89.94 170 PRO A O 1
ATOM 1416 N N . LEU A 1 171 ? -15.664 -25.891 -4.176 1 84.88 171 LEU A N 1
ATOM 1417 C CA . LEU A 1 171 ? -14.656 -26.906 -3.867 1 84.88 171 LEU A CA 1
ATOM 1418 C C . LEU A 1 171 ? -14.586 -27.969 -4.965 1 84.88 171 LEU A C 1
ATOM 1420 O O . LEU A 1 171 ? -13.508 -28.469 -5.281 1 84.88 171 LEU A O 1
ATOM 1424 N N . ASP A 1 172 ? -15.68 -28.234 -5.602 1 82.44 172 ASP A N 1
ATOM 1425 C CA . ASP A 1 172 ? -15.758 -29.297 -6.594 1 82.44 172 ASP A CA 1
ATOM 1426 C C . ASP A 1 172 ? -15.688 -28.734 -8.016 1 82.44 172 ASP A C 1
ATOM 1428 O O . ASP A 1 172 ? -15.977 -29.453 -8.984 1 82.44 172 ASP A O 1
ATOM 1432 N N . PHE A 1 173 ? -15.305 -27.484 -8.047 1 85.06 173 PHE A N 1
ATOM 1433 C CA . PHE A 1 173 ? -15.281 -26.875 -9.359 1 85.06 173 PHE A CA 1
ATOM 1434 C C . PHE A 1 173 ? -14.156 -27.438 -10.211 1 85.06 173 PHE A C 1
ATOM 1436 O O . PHE A 1 173 ? -13.008 -27.516 -9.766 1 85.06 173 PHE A O 1
ATOM 1443 N N . LYS A 1 174 ? -14.461 -27.969 -11.359 1 76.12 174 LYS A N 1
ATOM 1444 C CA . LYS A 1 174 ? -13.477 -28.469 -12.328 1 76.12 174 LYS A CA 1
ATOM 1445 C C . LYS A 1 174 ? -13.828 -28 -13.742 1 76.12 174 LYS A C 1
ATOM 1447 O O . LYS A 1 174 ? -14.992 -28.031 -14.141 1 76.12 174 LYS A O 1
ATOM 1452 N N . ILE A 1 175 ? -12.789 -27.406 -14.289 1 76.06 175 ILE A N 1
ATOM 1453 C CA . ILE A 1 175 ? -12.953 -27.141 -15.711 1 76.06 175 ILE A CA 1
ATOM 1454 C C . ILE A 1 175 ? -12.82 -28.438 -16.5 1 76.06 175 ILE A C 1
ATOM 1456 O O . ILE A 1 175 ? -12.039 -29.328 -16.125 1 76.06 175 ILE A O 1
ATOM 1460 N N . SER A 1 176 ? -13.641 -28.656 -17.422 1 67.06 176 SER A N 1
ATOM 1461 C CA . SER A 1 176 ? -13.617 -29.891 -18.219 1 67.06 176 SER A CA 1
ATOM 1462 C C . SER A 1 176 ? -12.203 -30.188 -18.703 1 67.06 176 SER A C 1
ATOM 1464 O O . SER A 1 176 ? -11.461 -29.281 -19.078 1 67.06 176 SER A O 1
ATOM 1466 N N . SER A 1 177 ? -11.758 -31.344 -18.234 1 63.97 177 SER A N 1
ATOM 1467 C CA . SER A 1 177 ? -10.461 -31.875 -18.656 1 63.97 177 SER A CA 1
ATOM 1468 C C . SER A 1 177 ? -10.273 -31.719 -20.156 1 63.97 177 SER A C 1
ATOM 1470 O O . SER A 1 177 ? -11.102 -32.188 -20.953 1 63.97 177 SER A O 1
ATOM 1472 N N . LYS A 1 178 ? -9.516 -30.781 -20.438 1 67.31 178 LYS A N 1
ATOM 1473 C CA . LYS A 1 178 ? -9.352 -30.625 -21.891 1 67.31 178 LYS A CA 1
ATOM 1474 C C . LYS A 1 178 ? -7.984 -31.125 -22.344 1 67.31 178 LYS A C 1
ATOM 1476 O O . LYS A 1 178 ? -7.102 -31.375 -21.516 1 67.31 178 LYS A O 1
ATOM 1481 N N . ASP A 1 179 ? -7.891 -31.5 -23.562 1 76.69 179 ASP A N 1
ATOM 1482 C CA . ASP A 1 179 ? -6.656 -31.844 -24.266 1 76.69 179 ASP A CA 1
ATOM 1483 C C . ASP A 1 179 ? -5.531 -30.875 -23.891 1 76.69 179 ASP A C 1
ATOM 1485 O O . ASP A 1 179 ? -5.695 -29.656 -23.984 1 76.69 179 ASP A O 1
ATOM 1489 N N . PRO A 1 180 ? -4.496 -31.5 -23.281 1 82.12 180 PRO A N 1
ATOM 1490 C CA . PRO A 1 180 ? -3.367 -30.641 -22.922 1 82.12 180 PRO A CA 1
ATOM 1491 C C . PRO A 1 180 ? -2.889 -29.781 -24.078 1 82.12 180 PRO A C 1
ATOM 1493 O O . PRO A 1 180 ? -2.213 -28.766 -23.875 1 82.12 180 PRO A O 1
ATOM 1496 N N . SER A 1 181 ? -3.291 -30.188 -25.25 1 86 181 SER A N 1
ATOM 1497 C CA . SER A 1 181 ? -2.842 -29.438 -26.438 1 86 181 SER A CA 1
ATOM 1498 C C . SER A 1 181 ? -3.727 -28.234 -26.688 1 86 181 SER A C 1
ATOM 1500 O O . SER A 1 181 ? -3.379 -27.359 -27.484 1 86 181 SER A O 1
ATOM 1502 N N . GLU A 1 182 ? -4.797 -28.172 -25.953 1 85.62 182 GLU A N 1
ATOM 1503 C CA . GLU A 1 182 ? -5.688 -27.031 -26.109 1 85.62 182 GLU A CA 1
ATOM 1504 C C . GLU A 1 182 ? -5.055 -25.766 -25.547 1 85.62 182 GLU A C 1
ATOM 1506 O O . GLU A 1 182 ? -4.352 -25.797 -24.547 1 85.62 182 GLU A O 1
ATOM 1511 N N . ALA A 1 183 ? -5.41 -24.719 -26.266 1 89.12 183 ALA A N 1
ATOM 1512 C CA . ALA A 1 183 ? -4.871 -23.422 -25.859 1 89.12 183 ALA A CA 1
ATOM 1513 C C . ALA A 1 183 ? -5.375 -23.016 -24.469 1 89.12 183 ALA A C 1
ATOM 1515 O O . ALA A 1 183 ? -6.574 -23.109 -24.188 1 89.12 183 ALA A O 1
ATOM 1516 N N . PRO A 1 184 ? -4.457 -22.688 -23.625 1 90.94 184 PRO A N 1
ATOM 1517 C CA . PRO A 1 184 ? -4.867 -22.328 -22.266 1 90.94 184 PRO A CA 1
ATOM 1518 C C . PRO A 1 184 ? -5.871 -21.172 -22.234 1 90.94 184 PRO A C 1
ATOM 1520 O O . PRO A 1 184 ? -6.688 -21.078 -21.312 1 90.94 184 PRO A O 1
ATOM 1523 N N . GLU A 1 185 ? -5.859 -20.312 -23.219 1 89.5 185 GLU A N 1
ATOM 1524 C CA . GLU A 1 185 ? -6.785 -19.188 -23.297 1 89.5 185 GLU A CA 1
ATOM 1525 C C . GLU A 1 185 ? -8.234 -19.672 -23.281 1 89.5 185 GLU A C 1
ATOM 1527 O O . GLU A 1 185 ? -9.109 -19 -22.719 1 89.5 185 GLU A O 1
ATOM 1532 N N . GLU A 1 186 ? -8.406 -20.703 -23.938 1 87.62 186 GLU A N 1
ATOM 1533 C CA . GLU A 1 186 ? -9.75 -21.266 -23.953 1 87.62 186 GLU A CA 1
ATOM 1534 C C . GLU A 1 186 ? -10.188 -21.688 -22.547 1 87.62 186 GLU A C 1
ATOM 1536 O O . GLU A 1 186 ? -11.336 -21.484 -22.156 1 87.62 186 GLU A O 1
ATOM 1541 N N . GLY A 1 187 ? -9.242 -22.297 -21.891 1 87.69 187 GLY A N 1
ATOM 1542 C CA . GLY A 1 187 ? -9.531 -22.688 -20.516 1 87.69 187 GLY A CA 1
ATOM 1543 C C . GLY A 1 187 ? -9.836 -21.516 -19.609 1 87.69 187 GLY A C 1
ATOM 1544 O O . GLY A 1 187 ? -10.766 -21.578 -18.797 1 87.69 187 GLY A O 1
ATOM 1545 N N . ILE A 1 188 ? -9.164 -20.516 -19.672 1 89.06 188 ILE A N 1
ATOM 1546 C CA . ILE A 1 188 ? -9.352 -19.312 -18.875 1 89.06 188 ILE A CA 1
ATOM 1547 C C . ILE A 1 188 ? -10.703 -18.688 -19.188 1 89.06 188 ILE A C 1
ATOM 1549 O O . ILE A 1 188 ? -11.414 -18.234 -18.297 1 89.06 188 ILE A O 1
ATOM 1553 N N . GLN A 1 189 ? -10.953 -18.594 -20.469 1 87.75 189 GLN A N 1
ATOM 1554 C CA . GLN A 1 189 ? -12.25 -18.062 -20.875 1 87.75 189 GLN A CA 1
ATOM 1555 C C . GLN A 1 189 ? -13.391 -18.844 -20.25 1 87.75 189 GLN A C 1
ATOM 1557 O O . GLN A 1 189 ? -14.344 -18.266 -19.734 1 87.75 189 GLN A O 1
ATOM 1562 N N . GLU A 1 190 ? -13.305 -20.109 -20.344 1 88.94 190 GLU A N 1
ATOM 1563 C CA . GLU A 1 190 ? -14.32 -20.969 -19.75 1 88.94 190 GLU A CA 1
ATOM 1564 C C . GLU A 1 190 ? -14.414 -20.734 -18.234 1 88.94 190 GLU A C 1
ATOM 1566 O O . GLU A 1 190 ? -15.516 -20.703 -17.688 1 88.94 190 GLU A O 1
ATOM 1571 N N . TYR A 1 191 ? -13.297 -20.656 -17.656 1 89.88 191 TYR A N 1
ATOM 1572 C CA . TYR A 1 191 ? -13.219 -20.422 -16.203 1 89.88 191 TYR A CA 1
ATOM 1573 C C . TYR A 1 191 ? -13.969 -19.156 -15.812 1 89.88 191 TYR A C 1
ATOM 1575 O O . TYR A 1 191 ? -14.828 -19.188 -14.93 1 89.88 191 TYR A O 1
ATOM 1583 N N . TYR A 1 192 ? -13.719 -18.094 -16.438 1 89.94 192 TYR A N 1
ATOM 1584 C CA . TYR A 1 192 ? -14.312 -16.812 -16.047 1 89.94 192 TYR A CA 1
ATOM 1585 C C . TYR A 1 192 ? -15.758 -16.719 -16.531 1 89.94 192 TYR A C 1
ATOM 1587 O O . TYR A 1 192 ? -16.562 -15.977 -15.945 1 89.94 192 TYR A O 1
ATOM 1595 N N . GLN A 1 193 ? -16.047 -17.406 -17.609 1 90.44 193 GLN A N 1
ATOM 1596 C CA . GLN A 1 193 ? -17.453 -17.484 -18 1 90.44 193 GLN A CA 1
ATOM 1597 C C . GLN A 1 193 ? -18.281 -18.156 -16.906 1 90.44 193 GLN A C 1
ATOM 1599 O O . GLN A 1 193 ? -19.406 -17.734 -16.625 1 90.44 193 GLN A O 1
ATOM 1604 N N . ALA A 1 194 ? -17.719 -19.141 -16.344 1 91.12 194 ALA A N 1
ATOM 1605 C CA . ALA A 1 194 ? -18.422 -19.922 -15.336 1 91.12 194 ALA A CA 1
ATOM 1606 C C . ALA A 1 194 ? -18.453 -19.188 -14 1 91.12 194 ALA A C 1
ATOM 1608 O O . ALA A 1 194 ? -19.484 -19.172 -13.32 1 91.12 194 ALA A O 1
ATOM 1609 N N . LEU A 1 195 ? -17.359 -18.594 -13.633 1 93.5 195 LEU A N 1
ATOM 1610 C CA . LEU A 1 195 ? -17.234 -18.109 -12.266 1 93.5 195 LEU A CA 1
ATOM 1611 C C . LEU A 1 195 ? -17.25 -16.594 -12.219 1 93.5 195 LEU A C 1
ATOM 1613 O O . LEU A 1 195 ? -17.359 -16 -11.141 1 93.5 195 LEU A O 1
ATOM 1617 N N . GLY A 1 196 ? -17.125 -15.906 -13.258 1 90.38 196 GLY A N 1
ATOM 1618 C CA . GLY A 1 196 ? -17.031 -14.461 -13.359 1 90.38 196 GLY A CA 1
ATOM 1619 C C . GLY A 1 196 ? -18.078 -13.742 -12.531 1 90.38 196 GLY A C 1
ATOM 1620 O O . GLY A 1 196 ? -17.75 -12.891 -11.703 1 90.38 196 GLY A O 1
ATOM 1621 N N . PRO A 1 197 ? -19.297 -14.055 -12.727 1 92.25 197 PRO A N 1
ATOM 1622 C CA . PRO A 1 197 ? -20.359 -13.383 -11.977 1 92.25 197 PRO A CA 1
ATOM 1623 C C . PRO A 1 197 ? -20.203 -13.531 -10.461 1 92.25 197 PRO A C 1
ATOM 1625 O O . PRO A 1 197 ? -20.406 -12.57 -9.719 1 92.25 197 PRO A O 1
ATOM 1628 N N . GLU A 1 198 ? -19.844 -14.719 -10.078 1 93.25 198 GLU A N 1
ATOM 1629 C CA . GLU A 1 198 ? -19.672 -14.945 -8.641 1 93.25 198 GLU A CA 1
ATOM 1630 C C . GLU A 1 198 ? -18.469 -14.164 -8.102 1 93.25 198 GLU A C 1
ATOM 1632 O O . GLU A 1 198 ? -18.5 -13.656 -6.984 1 93.25 198 GLU A O 1
ATOM 1637 N N . ILE A 1 199 ? -17.438 -14.156 -8.859 1 90.62 199 ILE A N 1
ATOM 1638 C CA . ILE A 1 199 ? -16.25 -13.391 -8.469 1 90.62 199 ILE A CA 1
ATOM 1639 C C . ILE A 1 199 ? -16.625 -11.914 -8.312 1 90.62 199 ILE A C 1
ATOM 1641 O O . ILE A 1 199 ? -16.234 -11.273 -7.336 1 90.62 199 ILE A O 1
ATOM 1645 N N . LYS A 1 200 ? -17.359 -11.453 -9.234 1 86.06 200 LYS A N 1
ATOM 1646 C CA . LYS A 1 200 ? -17.812 -10.062 -9.188 1 86.06 200 LYS A CA 1
ATOM 1647 C C . LYS A 1 200 ? -18.656 -9.797 -7.945 1 86.06 200 LYS A C 1
ATOM 1649 O O . LYS A 1 200 ? -18.531 -8.75 -7.312 1 86.06 200 LYS A O 1
ATOM 1654 N N . LYS A 1 201 ? -19.453 -10.664 -7.633 1 89.38 201 LYS A N 1
ATOM 1655 C CA . LYS A 1 201 ? -20.297 -10.555 -6.445 1 89.38 201 LYS A CA 1
ATOM 1656 C C . LYS A 1 201 ? -19.453 -10.484 -5.176 1 89.38 201 LYS A C 1
ATOM 1658 O O . LYS A 1 201 ? -19.703 -9.656 -4.301 1 89.38 201 LYS A O 1
ATOM 1663 N N . LYS A 1 202 ? -18.438 -11.336 -5.121 1 87.75 202 LYS A N 1
ATOM 1664 C CA . LYS A 1 202 ? -17.562 -11.328 -3.963 1 87.75 202 LYS A CA 1
ATOM 1665 C C . LYS A 1 202 ? -16.797 -10.008 -3.863 1 87.75 202 LYS A C 1
ATOM 1667 O O . LYS A 1 202 ? -16.562 -9.5 -2.764 1 87.75 202 LYS A O 1
ATOM 1672 N N . ARG A 1 203 ? -16.469 -9.445 -4.941 1 82.75 203 ARG A N 1
ATOM 1673 C CA . ARG A 1 203 ? -15.727 -8.188 -4.992 1 82.75 203 ARG A CA 1
ATOM 1674 C C . ARG A 1 203 ? -16.594 -7.02 -4.523 1 82.75 203 ARG A C 1
ATOM 1676 O O . ARG A 1 203 ? -16.094 -6.07 -3.922 1 82.75 203 ARG A O 1
ATOM 1683 N N . SER A 1 204 ? -17.859 -7.121 -4.812 1 77.56 204 SER A N 1
ATOM 1684 C CA . SER A 1 204 ? -18.766 -6.031 -4.496 1 77.56 204 SER A CA 1
ATOM 1685 C C . SER A 1 204 ? -19.078 -5.984 -3.002 1 77.56 204 SER A C 1
ATOM 1687 O O . SER A 1 204 ? -19.469 -4.941 -2.477 1 77.56 204 SER A O 1
ATOM 1689 N N . GLN A 1 205 ? -18.906 -7.109 -2.395 1 80.12 205 GLN A N 1
ATOM 1690 C CA . GLN A 1 205 ? -19.125 -7.191 -0.954 1 80.12 205 GLN A CA 1
ATOM 1691 C C . GLN A 1 205 ? -17.969 -7.902 -0.265 1 80.12 205 GLN A C 1
ATOM 1693 O O . GLN A 1 205 ? -18.141 -8.969 0.325 1 80.12 205 GLN A O 1
ATOM 1698 N N . PRO A 1 206 ? -16.922 -7.301 -0.334 1 83.06 206 PRO A N 1
ATOM 1699 C CA . PRO A 1 206 ? -15.734 -7.977 0.21 1 83.06 206 PRO A CA 1
ATOM 1700 C C . PRO A 1 206 ? -15.773 -8.102 1.731 1 83.06 206 PRO A C 1
ATOM 1702 O O . PRO A 1 206 ? -16.25 -7.188 2.416 1 83.06 206 PRO A O 1
ATOM 1705 N N . PRO A 1 207 ? -15.336 -9.242 2.178 1 87.5 207 PRO A N 1
ATOM 1706 C CA . PRO A 1 207 ? -15.148 -9.328 3.627 1 87.5 207 PRO A CA 1
ATOM 1707 C C . PRO A 1 207 ? -14.18 -8.281 4.16 1 87.5 207 PRO A C 1
ATOM 1709 O O . PRO A 1 207 ? -13.203 -7.938 3.488 1 87.5 207 PRO A O 1
ATOM 1712 N N . PRO A 1 208 ? -14.383 -7.828 5.336 1 85.62 208 PRO A N 1
ATOM 1713 C CA . PRO A 1 208 ? -13.57 -6.73 5.875 1 85.62 208 PRO A CA 1
ATOM 1714 C C . PRO A 1 208 ? -12.117 -7.125 6.098 1 85.62 208 PRO A C 1
ATOM 1716 O O . PRO A 1 208 ? -11.242 -6.258 6.199 1 85.62 208 PRO A O 1
ATOM 1719 N N . ASP A 1 209 ? -11.812 -8.43 6.117 1 90.38 209 ASP A N 1
ATOM 1720 C CA . ASP A 1 209 ? -10.453 -8.836 6.453 1 90.38 209 ASP A CA 1
ATOM 1721 C C . ASP A 1 209 ? -9.703 -9.32 5.211 1 90.38 209 ASP A C 1
ATOM 1723 O O . ASP A 1 209 ? -8.625 -9.914 5.324 1 90.38 209 ASP A O 1
ATOM 1727 N N . ILE A 1 210 ? -10.266 -9.07 4.059 1 92.38 210 ILE A N 1
ATOM 1728 C CA . ILE A 1 210 ? -9.688 -9.625 2.84 1 92.38 210 ILE A CA 1
ATOM 1729 C C . ILE A 1 210 ? -8.273 -9.07 2.646 1 92.38 210 ILE A C 1
ATOM 1731 O O . ILE A 1 210 ? -7.359 -9.82 2.289 1 92.38 210 ILE A O 1
ATOM 1735 N N . ALA A 1 211 ? -8.055 -7.812 2.883 1 91.81 211 ALA A N 1
ATOM 1736 C CA . ALA A 1 211 ? -6.738 -7.207 2.713 1 91.81 211 ALA A CA 1
ATOM 1737 C C . ALA A 1 211 ? -5.75 -7.742 3.746 1 91.81 211 ALA A C 1
ATOM 1739 O O . ALA A 1 211 ? -4.57 -7.945 3.441 1 91.81 211 ALA A O 1
ATOM 1740 N N . THR A 1 212 ? -6.188 -7.977 4.902 1 93.5 212 THR A N 1
ATOM 1741 C CA . THR A 1 212 ? -5.34 -8.531 5.949 1 93.5 212 THR A CA 1
ATOM 1742 C C . THR A 1 212 ? -4.914 -9.953 5.602 1 93.5 212 THR A C 1
ATOM 1744 O O . THR A 1 212 ? -3.742 -10.312 5.75 1 93.5 212 THR A O 1
ATOM 1747 N N . LYS A 1 213 ? -5.891 -10.688 5.156 1 95.69 213 LYS A N 1
ATOM 1748 C CA . LYS A 1 213 ? -5.566 -12.047 4.719 1 95.69 213 LYS A CA 1
ATOM 1749 C C . LYS A 1 213 ? -4.559 -12.031 3.576 1 95.69 213 LYS A C 1
ATOM 1751 O O . LYS A 1 213 ? -3.605 -12.812 3.572 1 95.69 213 LYS A O 1
ATOM 1756 N N . ALA A 1 214 ? -4.836 -11.172 2.645 1 96.12 214 ALA A N 1
ATOM 1757 C CA . ALA A 1 214 ? -3.91 -11.023 1.523 1 96.12 214 ALA A CA 1
ATOM 1758 C C . ALA A 1 214 ? -2.52 -10.633 2.008 1 96.12 214 ALA A C 1
ATOM 1760 O O . ALA A 1 214 ? -1.516 -11.172 1.544 1 96.12 214 ALA A O 1
ATOM 1761 N N . TYR A 1 215 ? -2.414 -9.719 2.973 1 95.75 215 TYR A N 1
ATOM 1762 C CA . TYR A 1 215 ? -1.153 -9.273 3.557 1 95.75 215 TYR A CA 1
ATOM 1763 C C . TYR A 1 215 ? -0.362 -10.453 4.109 1 95.75 215 TYR A C 1
ATOM 1765 O O . TYR A 1 215 ? 0.812 -10.633 3.777 1 95.75 215 TYR A O 1
ATOM 1773 N N . TRP A 1 216 ? -0.961 -11.242 4.863 1 96.25 216 TRP A N 1
ATOM 1774 C CA . TRP A 1 216 ? -0.266 -12.344 5.516 1 96.25 216 TRP A CA 1
ATOM 1775 C C . TRP A 1 216 ? 0.187 -13.383 4.5 1 96.25 216 TRP A C 1
ATOM 1777 O O . TRP A 1 216 ? 1.268 -13.961 4.633 1 96.25 216 TRP A O 1
ATOM 1787 N N . ARG A 1 217 ? -0.585 -13.586 3.516 1 97 217 ARG A N 1
ATOM 1788 C CA . ARG A 1 217 ? -0.205 -14.539 2.48 1 97 217 ARG A CA 1
ATOM 1789 C C . ARG A 1 217 ? 1.003 -14.047 1.693 1 97 217 ARG A C 1
ATOM 1791 O O . ARG A 1 217 ? 1.919 -14.812 1.4 1 97 217 ARG A O 1
ATOM 1798 N N . VAL A 1 218 ? 0.938 -12.789 1.419 1 97.62 218 VAL A N 1
ATOM 1799 C CA . VAL A 1 218 ? 2.055 -12.211 0.677 1 97.62 218 VAL A CA 1
ATOM 1800 C C . VAL A 1 218 ? 3.316 -12.234 1.536 1 97.62 218 VAL A C 1
ATOM 1802 O O . VAL A 1 218 ? 4.395 -12.594 1.056 1 97.62 218 VAL A O 1
ATOM 1805 N N . LYS A 1 219 ? 3.182 -11.828 2.771 1 96.62 219 LYS A N 1
ATOM 1806 C CA . LYS A 1 219 ? 4.34 -11.859 3.662 1 96.62 219 LYS A CA 1
ATOM 1807 C C . LYS A 1 219 ? 4.93 -13.266 3.74 1 96.62 219 LYS A C 1
ATOM 1809 O O . LYS A 1 219 ? 6.148 -13.438 3.658 1 96.62 219 LYS A O 1
ATOM 1814 N N . ARG A 1 220 ? 4.109 -14.234 3.877 1 96.94 220 ARG A N 1
ATOM 1815 C CA . ARG A 1 220 ? 4.562 -15.617 3.934 1 96.94 220 ARG A CA 1
ATOM 1816 C C . ARG A 1 220 ? 5.27 -16.016 2.643 1 96.94 220 ARG A C 1
ATOM 1818 O O . ARG A 1 220 ? 6.312 -16.672 2.678 1 96.94 220 ARG A O 1
ATOM 1825 N N . LYS A 1 221 ? 4.691 -15.625 1.559 1 96.94 221 LYS A N 1
ATOM 1826 C CA . LYS A 1 221 ? 5.32 -15.898 0.271 1 96.94 221 LYS A CA 1
ATOM 1827 C C . LYS A 1 221 ? 6.719 -15.289 0.202 1 96.94 221 LYS A C 1
ATOM 1829 O O . LYS A 1 221 ? 7.66 -15.93 -0.261 1 96.94 221 LYS A O 1
ATOM 1834 N N . TRP A 1 222 ? 6.812 -14.055 0.641 1 97.62 222 TRP A N 1
ATOM 1835 C CA . TRP A 1 222 ? 8.094 -13.359 0.617 1 97.62 222 TRP A CA 1
ATOM 1836 C C . TRP A 1 222 ? 9.102 -14.047 1.536 1 97.62 222 TRP A C 1
ATOM 1838 O O . TRP A 1 222 ? 10.289 -14.125 1.216 1 97.62 222 TRP A O 1
ATOM 1848 N N . GLN A 1 223 ? 8.609 -14.539 2.662 1 95.94 223 GLN A N 1
ATOM 1849 C CA . GLN A 1 223 ? 9.461 -15.281 3.586 1 95.94 223 GLN A CA 1
ATOM 1850 C C . GLN A 1 223 ? 9.945 -16.594 2.957 1 95.94 223 GLN A C 1
ATOM 1852 O O . GLN A 1 223 ? 11.141 -16.906 3.01 1 95.94 223 GLN A O 1
ATOM 1857 N N . ASN A 1 224 ? 9.039 -17.266 2.326 1 95.81 224 ASN A N 1
ATOM 1858 C CA . ASN A 1 224 ? 9.375 -18.547 1.695 1 95.81 224 ASN A CA 1
ATOM 1859 C C . ASN A 1 224 ? 10.359 -18.359 0.545 1 95.81 224 ASN A C 1
ATOM 1861 O O . ASN A 1 224 ? 11.219 -19.203 0.314 1 95.81 224 ASN A O 1
ATOM 1865 N N . ARG A 1 225 ? 10.211 -17.25 -0.127 1 96.25 225 ARG A N 1
ATOM 1866 C CA . ARG A 1 225 ? 11.078 -16.953 -1.268 1 96.25 225 ARG A CA 1
ATOM 1867 C C . ARG A 1 225 ? 12.422 -16.391 -0.81 1 96.25 225 ARG A C 1
ATOM 1869 O O . ARG A 1 225 ? 13.32 -16.188 -1.623 1 96.25 225 ARG A O 1
ATOM 1876 N N . GLY A 1 226 ? 12.477 -16.031 0.451 1 94.69 226 GLY A N 1
ATOM 1877 C CA . GLY A 1 226 ? 13.719 -15.516 1.002 1 94.69 226 GLY A CA 1
ATOM 1878 C C . GLY A 1 226 ? 13.914 -14.039 0.747 1 94.69 226 GLY A C 1
ATOM 1879 O O . GLY A 1 226 ? 15.031 -13.523 0.846 1 94.69 226 GLY A O 1
ATOM 1880 N N . ILE A 1 227 ? 12.883 -13.32 0.338 1 95.69 227 ILE A N 1
ATOM 1881 C CA . ILE A 1 227 ? 13.07 -11.914 -0.013 1 95.69 227 ILE A CA 1
ATOM 1882 C C . ILE A 1 227 ? 12.594 -11.031 1.135 1 95.69 227 ILE A C 1
ATOM 1884 O O . ILE A 1 227 ? 12.883 -9.828 1.159 1 95.69 227 ILE A O 1
ATOM 1888 N N . TRP A 1 228 ? 11.891 -11.609 2.094 1 95.69 228 TRP A N 1
ATOM 1889 C CA . TRP A 1 228 ? 11.523 -10.844 3.281 1 95.69 228 TRP A CA 1
ATOM 1890 C C . TRP A 1 228 ? 12.742 -10.594 4.164 1 95.69 228 TRP A C 1
ATOM 1892 O O . TRP A 1 228 ? 13.492 -11.523 4.469 1 95.69 228 TRP A O 1
ATOM 1902 N N . ASP A 1 229 ? 12.953 -9.367 4.5 1 92.69 229 ASP A N 1
ATOM 1903 C CA . ASP A 1 229 ? 14.023 -9 5.426 1 92.69 229 ASP A CA 1
ATOM 1904 C C . ASP A 1 229 ? 13.531 -9 6.867 1 92.69 229 ASP A C 1
ATOM 1906 O O . ASP A 1 229 ? 12.547 -8.328 7.195 1 92.69 229 ASP A O 1
ATOM 1910 N N . ASP A 1 230 ? 14.219 -9.672 7.695 1 88.69 230 ASP A N 1
ATOM 1911 C CA . ASP A 1 230 ? 13.805 -9.805 9.086 1 88.69 230 ASP A CA 1
ATOM 1912 C C . ASP A 1 230 ? 13.828 -8.453 9.797 1 88.69 230 ASP A C 1
ATOM 1914 O O . ASP A 1 230 ? 13.211 -8.289 10.852 1 88.69 230 ASP A O 1
ATOM 1918 N N . ALA A 1 231 ? 14.539 -7.562 9.234 1 88.56 231 ALA A N 1
ATOM 1919 C CA . ALA A 1 231 ? 14.57 -6.219 9.805 1 88.56 231 ALA A CA 1
ATOM 1920 C C . ALA A 1 231 ? 13.25 -5.484 9.555 1 88.56 231 ALA A C 1
ATOM 1922 O O . ALA A 1 231 ? 12.992 -4.438 10.148 1 88.56 231 ALA A O 1
ATOM 1923 N N . TRP A 1 232 ? 12.422 -6.027 8.656 1 91.5 232 TRP A N 1
ATOM 1924 C CA . TRP A 1 232 ? 11.102 -5.461 8.391 1 91.5 232 TRP A CA 1
ATOM 1925 C C . TRP A 1 232 ? 10.078 -5.969 9.398 1 91.5 232 TRP A C 1
ATOM 1927 O O . TRP A 1 232 ? 9.586 -7.094 9.281 1 91.5 232 TRP A O 1
ATOM 1937 N N . PRO A 1 233 ? 9.672 -5.215 10.336 1 89.56 233 PRO A N 1
ATOM 1938 C CA . PRO A 1 233 ? 8.758 -5.762 11.336 1 89.56 233 PRO A CA 1
ATOM 1939 C C . PRO A 1 233 ? 7.383 -6.098 10.75 1 89.56 233 PRO A C 1
ATOM 1941 O O . PRO A 1 233 ? 6.855 -7.188 10.992 1 89.56 233 PRO A O 1
ATOM 1944 N N . MET A 1 234 ? 6.895 -5.172 10.031 1 90.62 234 MET A N 1
ATOM 1945 C CA . MET A 1 234 ? 5.535 -5.367 9.539 1 90.62 234 MET A CA 1
ATOM 1946 C C . MET A 1 234 ? 5.445 -5.051 8.047 1 90.62 234 MET A C 1
ATOM 1948 O O . MET A 1 234 ? 4.844 -5.809 7.281 1 90.62 234 MET A O 1
ATOM 1952 N N . MET A 1 235 ? 6.07 -4 7.695 1 92.88 235 MET A N 1
ATOM 1953 C CA . MET A 1 235 ? 6.078 -3.566 6.301 1 92.88 235 MET A CA 1
ATOM 1954 C C . MET A 1 235 ? 7.496 -3.564 5.738 1 92.88 235 MET A C 1
ATOM 1956 O O . MET A 1 235 ? 8.461 -3.316 6.469 1 92.88 235 MET A O 1
ATOM 1960 N N . PRO A 1 236 ? 7.539 -3.857 4.441 1 93.06 236 PRO A N 1
ATOM 1961 C CA . PRO A 1 236 ? 8.883 -3.779 3.852 1 93.06 236 PRO A CA 1
ATOM 1962 C C . PRO A 1 236 ? 9.469 -2.373 3.906 1 93.06 236 PRO A C 1
ATOM 1964 O O . PRO A 1 236 ? 8.727 -1.388 3.916 1 93.06 236 PRO A O 1
ATOM 1967 N N . GLY A 1 237 ? 10.82 -2.398 3.953 1 86.5 237 GLY A N 1
ATOM 1968 C CA . GLY A 1 237 ? 11.539 -1.139 3.891 1 86.5 237 GLY A CA 1
ATOM 1969 C C . GLY A 1 237 ? 11.781 -0.66 2.471 1 86.5 237 GLY A C 1
ATOM 1970 O O . GLY A 1 237 ? 11.008 -0.976 1.563 1 86.5 237 GLY A O 1
ATOM 1971 N N . SER A 1 238 ? 12.789 0.159 2.307 1 83.12 238 SER A N 1
ATOM 1972 C CA . SER A 1 238 ? 13.016 0.84 1.037 1 83.12 238 SER A CA 1
ATOM 1973 C C . SER A 1 238 ? 14.055 0.106 0.196 1 83.12 238 SER A C 1
ATOM 1975 O O . SER A 1 238 ? 14.203 0.381 -0.997 1 83.12 238 SER A O 1
ATOM 1977 N N . SER A 1 239 ? 14.711 -0.868 0.843 1 88.31 239 SER A N 1
ATOM 1978 C CA . SER A 1 239 ? 15.797 -1.506 0.097 1 88.31 239 SER A CA 1
ATOM 1979 C C . SER A 1 239 ? 15.648 -3.023 0.098 1 88.31 239 SER A C 1
ATOM 1981 O O . SER A 1 239 ? 15.195 -3.607 1.085 1 88.31 239 SER A O 1
ATOM 1983 N N . TRP A 1 240 ? 16.031 -3.516 -0.996 1 93.56 240 TRP A N 1
ATOM 1984 C CA . TRP A 1 240 ? 16.094 -4.969 -1.105 1 93.56 240 TRP A CA 1
ATOM 1985 C C . TRP A 1 240 ? 17.359 -5.504 -0.427 1 93.56 240 TRP A C 1
ATOM 1987 O O . TRP A 1 240 ? 18.328 -4.77 -0.246 1 93.56 240 TRP A O 1
ATOM 1997 N N . LYS A 1 241 ? 17.359 -6.77 -0.162 1 92.38 241 LYS A N 1
ATOM 1998 C CA . LYS A 1 241 ? 18.484 -7.402 0.522 1 92.38 241 LYS A CA 1
ATOM 1999 C C . LYS A 1 241 ? 19.766 -7.297 -0.305 1 92.38 241 LYS A C 1
ATOM 2001 O O . LYS A 1 241 ? 20.844 -7.078 0.242 1 92.38 241 LYS A O 1
ATOM 2006 N N . HIS A 1 242 ? 19.641 -7.43 -1.608 1 93.62 242 HIS A N 1
ATOM 2007 C CA . HIS A 1 242 ? 20.844 -7.473 -2.441 1 93.62 242 HIS A CA 1
ATOM 2008 C C . HIS A 1 242 ? 21.5 -6.102 -2.529 1 93.62 242 HIS A C 1
ATOM 2010 O O . HIS A 1 242 ? 22.641 -5.984 -2.979 1 93.62 242 HIS A O 1
ATOM 2016 N N . GLU A 1 243 ? 20.828 -5.109 -2.137 1 90.25 243 GLU A N 1
ATOM 2017 C CA . GLU A 1 243 ? 21.375 -3.756 -2.166 1 90.25 243 GLU A CA 1
ATOM 2018 C C . GLU A 1 243 ? 22.219 -3.473 -0.922 1 90.25 243 GLU A C 1
ATOM 2020 O O . GLU A 1 243 ? 22.891 -2.441 -0.843 1 90.25 243 GLU A O 1
ATOM 2025 N N . ARG A 1 244 ? 22.125 -4.355 -0.001 1 87.19 244 ARG A N 1
ATOM 2026 C CA . ARG A 1 244 ? 22.859 -4.191 1.244 1 87.19 244 ARG A CA 1
ATOM 2027 C C . ARG A 1 244 ? 24.109 -5.078 1.261 1 87.19 244 ARG A C 1
ATOM 2029 O O . ARG A 1 244 ? 24.078 -6.203 0.758 1 87.19 244 ARG A O 1
ATOM 2036 N N . PRO A 1 245 ? 25.109 -4.512 1.919 1 88.38 245 PRO A N 1
ATOM 2037 C CA . PRO A 1 245 ? 26.281 -5.379 2.072 1 88.38 245 PRO A CA 1
ATOM 2038 C C . PRO A 1 245 ? 26 -6.613 2.924 1 88.38 245 PRO A C 1
ATOM 2040 O O . PRO A 1 245 ? 25.234 -6.535 3.893 1 88.38 245 PRO A O 1
ATOM 2043 N N . LEU A 1 246 ? 26.641 -7.695 2.512 1 89.38 246 LEU A N 1
ATOM 2044 C CA . LEU A 1 246 ? 26.453 -8.945 3.248 1 89.38 246 LEU A CA 1
ATOM 2045 C C . LEU A 1 246 ? 26.828 -8.766 4.715 1 89.38 246 LEU A C 1
ATOM 2047 O O . LEU A 1 246 ? 26.188 -9.328 5.598 1 89.38 246 LEU A O 1
ATOM 2051 N N . GLU A 1 247 ? 27.828 -8.008 4.965 1 88.81 247 GLU A N 1
ATOM 2052 C CA . GLU A 1 247 ? 28.297 -7.77 6.324 1 88.81 247 GLU A CA 1
ATOM 2053 C C . GLU A 1 247 ? 27.188 -7.168 7.195 1 88.81 247 GLU A C 1
ATOM 2055 O O . GLU A 1 247 ? 27.078 -7.508 8.375 1 88.81 247 GLU A O 1
ATOM 2060 N N . ASP A 1 248 ? 26.453 -6.355 6.617 1 86.56 248 ASP A N 1
ATOM 2061 C CA . ASP A 1 248 ? 25.359 -5.73 7.348 1 86.56 248 ASP A CA 1
ATOM 2062 C C . ASP A 1 248 ? 24.281 -6.75 7.711 1 86.56 248 ASP A C 1
ATOM 2064 O O . ASP A 1 248 ? 23.719 -6.703 8.805 1 86.56 248 ASP A O 1
ATOM 2068 N N . LEU A 1 249 ? 24.109 -7.637 6.812 1 88.06 249 LEU A N 1
ATOM 2069 C CA . LEU A 1 249 ? 23.094 -8.664 7.051 1 88.06 249 LEU A CA 1
ATOM 2070 C C . LEU A 1 249 ? 23.547 -9.633 8.141 1 88.06 249 LEU A C 1
ATOM 2072 O O . LEU A 1 249 ? 22.75 -10.047 8.977 1 88.06 249 LEU A O 1
ATOM 2076 N N . ILE A 1 250 ? 24.766 -9.953 8.141 1 89.88 250 ILE A N 1
ATOM 2077 C CA . ILE A 1 250 ? 25.344 -10.836 9.148 1 89.88 250 ILE A CA 1
ATOM 2078 C C . ILE A 1 250 ? 25.25 -10.172 10.523 1 89.88 250 ILE A C 1
ATOM 2080 O O . ILE A 1 250 ? 24.891 -10.82 11.5 1 89.88 250 ILE A O 1
ATOM 2084 N N . HIS A 1 251 ? 25.578 -8.906 10.578 1 89.38 251 HIS A N 1
ATOM 2085 C CA . HIS A 1 251 ? 25.5 -8.141 11.82 1 89.38 251 HIS A CA 1
ATOM 2086 C C . HIS A 1 251 ? 24.062 -8.117 12.344 1 89.38 251 HIS A C 1
ATOM 2088 O O . HIS A 1 251 ? 23.828 -8.336 13.531 1 89.38 251 HIS A O 1
ATOM 2094 N N . GLN A 1 252 ? 23.203 -7.895 11.453 1 85.44 252 GLN A N 1
ATOM 2095 C CA . GLN A 1 252 ? 21.781 -7.84 11.805 1 85.44 252 GLN A CA 1
ATOM 2096 C C . GLN A 1 252 ? 21.312 -9.172 12.375 1 85.44 252 GLN A C 1
ATOM 2098 O O . GLN A 1 252 ? 20.5 -9.203 13.305 1 85.44 252 GLN A O 1
ATOM 2103 N N . ALA A 1 253 ? 21.812 -10.211 11.844 1 87.56 253 ALA A N 1
ATOM 2104 C CA . ALA A 1 253 ? 21.406 -11.547 12.273 1 87.56 253 ALA A CA 1
ATOM 2105 C C . ALA A 1 253 ? 22.172 -11.992 13.508 1 87.56 253 ALA A C 1
ATOM 2107 O O . ALA A 1 253 ? 21.906 -13.055 14.07 1 87.56 253 ALA A O 1
ATOM 2108 N N . GLY A 1 254 ? 23.094 -11.141 13.938 1 87.06 254 GLY A N 1
ATOM 2109 C CA . GLY A 1 254 ? 23.891 -11.477 15.109 1 87.06 254 GLY A CA 1
ATOM 2110 C C . GLY A 1 254 ? 24.844 -12.633 14.875 1 87.06 254 GLY A C 1
ATOM 2111 O O . GLY A 1 254 ? 25.094 -13.438 15.773 1 87.06 254 GLY A O 1
ATOM 2112 N N . LEU A 1 255 ? 25.328 -12.758 13.688 1 87.38 255 LEU A N 1
ATOM 2113 C CA . LEU A 1 255 ? 26.156 -13.906 13.32 1 87.38 255 LEU A CA 1
ATOM 2114 C C . LEU A 1 255 ? 27.625 -13.516 13.25 1 87.38 255 LEU A C 1
ATOM 2116 O O . LEU A 1 255 ? 28.422 -14.18 12.578 1 87.38 255 LEU A O 1
ATOM 2120 N N . GLU A 1 256 ? 27.875 -12.453 13.898 1 84.88 256 GLU A N 1
ATOM 2121 C CA . GLU A 1 256 ? 29.266 -12.023 13.898 1 84.88 256 GLU A CA 1
ATOM 2122 C C . GLU A 1 256 ? 30.156 -13.039 14.609 1 84.88 256 GLU A C 1
ATOM 2124 O O . GLU A 1 256 ? 29.703 -13.75 15.516 1 84.88 256 GLU A O 1
ATOM 2129 N N . GLU A 1 257 ? 31.375 -13.195 14.055 1 76.38 257 GLU A N 1
ATOM 2130 C CA . GLU A 1 257 ? 32.344 -14.078 14.703 1 76.38 257 GLU A CA 1
ATOM 2131 C C . GLU A 1 257 ? 32.719 -13.578 16.094 1 76.38 257 GLU A C 1
ATOM 2133 O O . GLU A 1 257 ? 32.906 -12.375 16.297 1 76.38 257 GLU A O 1
ATOM 2138 N N . PRO A 1 258 ? 32.5 -14.508 17.031 1 67.31 258 PRO A N 1
ATOM 2139 C CA . PRO A 1 258 ? 32.969 -14.078 18.359 1 67.31 258 PRO A CA 1
ATOM 2140 C C . PRO A 1 258 ? 34.406 -13.578 18.344 1 67.31 258 PRO A C 1
ATOM 2142 O O . PRO A 1 258 ? 35.219 -14.07 17.578 1 67.31 258 PRO A O 1
ATOM 2145 N N . SER A 1 259 ? 34.562 -12.336 18.469 1 57.94 259 SER A N 1
ATOM 2146 C CA . SER A 1 259 ? 35.938 -11.836 18.594 1 57.94 259 SER A CA 1
ATOM 2147 C C . SER A 1 259 ? 36.812 -12.836 19.312 1 57.94 259 SER A C 1
ATOM 2149 O O . SER A 1 259 ? 36.438 -13.359 20.375 1 57.94 259 SER A O 1
ATOM 2151 N N . LYS A 1 260 ? 37.719 -13.641 18.625 1 54.03 260 LYS A N 1
ATOM 2152 C CA . LYS A 1 260 ? 38.688 -14.438 19.359 1 54.03 260 LYS A CA 1
ATOM 2153 C C . LYS A 1 260 ? 39.188 -13.695 20.594 1 54.03 260 LYS A C 1
ATOM 2155 O O . LYS A 1 260 ? 39.531 -12.508 20.516 1 54.03 260 LYS A O 1
ATOM 2160 N N . PRO A 1 261 ? 38.844 -14.234 21.719 1 52.66 261 PRO A N 1
ATOM 2161 C CA . PRO A 1 261 ? 39.469 -13.562 22.859 1 52.66 261 PRO A CA 1
ATOM 2162 C C . PRO A 1 261 ? 40.938 -13.203 22.609 1 52.66 261 PRO A C 1
ATOM 2164 O O . PRO A 1 261 ? 41.656 -13.969 21.953 1 52.66 261 PRO A O 1
ATOM 2167 N N . GLU A 1 262 ? 41.219 -11.93 22.391 1 51.22 262 GLU A N 1
ATOM 2168 C CA . GLU A 1 262 ? 42.625 -11.57 22.328 1 51.22 262 GLU A CA 1
ATOM 2169 C C . GLU A 1 262 ? 43.469 -12.453 23.266 1 51.22 262 GLU A C 1
ATOM 2171 O O . GLU A 1 262 ? 43.125 -12.586 24.453 1 51.22 262 GLU A O 1
ATOM 2176 N N . SER A 1 263 ? 44.031 -13.453 22.719 1 49.84 263 SER A N 1
ATOM 2177 C CA . SER A 1 263 ? 45 -14.172 23.562 1 49.84 263 SER A CA 1
ATOM 2178 C C . SER A 1 263 ? 45.781 -13.219 24.453 1 49.84 263 SER A C 1
ATOM 2180 O O . SER A 1 263 ? 46.219 -12.156 24.016 1 49.84 263 SER A O 1
ATOM 2182 N N . PRO A 1 264 ? 45.594 -13.312 25.719 1 45.16 264 PRO A N 1
ATOM 2183 C CA . PRO A 1 264 ? 46.469 -12.469 26.531 1 45.16 264 PRO A CA 1
ATOM 2184 C C . PRO A 1 264 ? 47.906 -12.484 26.047 1 45.16 264 PRO A C 1
ATOM 2186 O O . PRO A 1 264 ? 48.438 -13.539 25.703 1 45.16 264 PRO A O 1
ATOM 2189 N N . LYS A 1 265 ? 48.312 -11.477 25.359 1 42.38 265 LYS A N 1
ATOM 2190 C CA . LYS A 1 265 ? 49.719 -11.32 25.031 1 42.38 265 LYS A CA 1
ATOM 2191 C C . LYS A 1 265 ? 50.594 -11.852 26.156 1 42.38 265 LYS A C 1
ATOM 2193 O O . LYS A 1 265 ? 50.344 -11.609 27.328 1 42.38 265 LYS A O 1
ATOM 2198 N N . GLY A 1 266 ? 51.25 -12.938 25.875 1 42.06 266 GLY A N 1
ATOM 2199 C CA . GLY A 1 266 ? 52.219 -13.547 26.766 1 42.06 266 GLY A CA 1
ATOM 2200 C C . GLY A 1 266 ? 53.031 -12.531 27.547 1 42.06 266 GLY A C 1
ATOM 2201 O O . GLY A 1 266 ? 53.344 -11.445 27.031 1 42.06 266 GLY A O 1
ATOM 2202 N N . ALA A 1 267 ? 52.938 -12.492 28.875 1 42.41 267 ALA A N 1
ATOM 2203 C CA . ALA A 1 267 ? 53.781 -11.758 29.797 1 42.41 267 ALA A CA 1
ATOM 2204 C C . ALA A 1 267 ? 55.219 -11.758 29.328 1 42.41 267 ALA A C 1
ATOM 2206 O O . ALA A 1 267 ? 55.719 -12.781 28.844 1 42.41 267 ALA A O 1
ATOM 2207 N N . ASP A 1 268 ? 55.75 -10.594 28.938 1 43.75 268 ASP A N 1
ATOM 2208 C CA . ASP A 1 268 ? 57.156 -10.305 28.562 1 43.75 268 ASP A CA 1
ATOM 2209 C C . ASP A 1 268 ? 58.125 -11.109 29.422 1 43.75 268 ASP A C 1
ATOM 2211 O O . ASP A 1 268 ? 57.938 -11.195 30.641 1 43.75 268 ASP A O 1
ATOM 2215 N N . SER A 1 269 ? 58.688 -12.102 28.859 1 44.25 269 SER A N 1
ATOM 2216 C CA . SER A 1 269 ? 59.781 -12.859 29.484 1 44.25 269 SER A CA 1
ATOM 2217 C C . SER A 1 269 ? 60.781 -11.938 30.141 1 44.25 269 SER A C 1
ATOM 2219 O O . SER A 1 269 ? 61.188 -10.93 29.547 1 44.25 269 SER A O 1
ATOM 2221 N N . PRO A 1 270 ? 60.906 -11.969 31.531 1 45.84 270 PRO A N 1
ATOM 2222 C CA . PRO A 1 270 ? 61.906 -11.164 32.25 1 45.84 270 PRO A CA 1
ATOM 2223 C C . PRO A 1 270 ? 63.281 -11.281 31.609 1 45.84 270 PRO A C 1
ATOM 2225 O O . PRO A 1 270 ? 63.656 -12.352 31.141 1 45.84 270 PRO A O 1
ATOM 2228 N N . GLY A 1 271 ? 63.781 -10.25 30.844 1 41.44 271 GLY A N 1
ATOM 2229 C CA . GLY A 1 271 ? 65.125 -10.086 30.312 1 41.44 271 GLY A CA 1
ATOM 2230 C C . GLY A 1 271 ? 66.188 -10.523 31.281 1 41.44 271 GLY A C 1
ATOM 2231 O O . GLY A 1 271 ? 66.125 -10.242 32.469 1 41.44 271 GLY A O 1
ATOM 2232 N N . SER A 1 272 ? 66.875 -11.688 31.094 1 39.75 272 SER A N 1
ATOM 2233 C CA . SER A 1 272 ? 68.062 -12.203 31.781 1 39.75 272 SER A CA 1
ATOM 2234 C C . SER A 1 272 ? 69.125 -11.148 31.859 1 39.75 272 SER A C 1
ATOM 2236 O O . SER A 1 272 ? 69.562 -10.586 30.844 1 39.75 272 SER A O 1
ATOM 2238 N N . THR A 1 273 ? 69.188 -10.398 32.969 1 34 273 THR A N 1
ATOM 2239 C CA . THR A 1 273 ? 70.312 -9.602 33.312 1 34 273 THR A CA 1
ATOM 2240 C C . THR A 1 273 ? 71.625 -10.445 33.281 1 34 273 THR A C 1
ATOM 2242 O O . THR A 1 273 ? 71.75 -11.406 34.062 1 34 273 THR A O 1
ATOM 2245 N N . ARG A 1 274 ? 72.25 -10.562 32.156 1 29.64 274 ARG A N 1
ATOM 2246 C CA . ARG A 1 274 ? 73.625 -11.016 32.156 1 29.64 274 ARG A CA 1
ATOM 2247 C C . ARG A 1 274 ? 74.5 -10.234 33.156 1 29.64 274 ARG A C 1
ATOM 2249 O O . ARG A 1 274 ? 74.5 -9.008 33.125 1 29.64 274 ARG A O 1
ATOM 2256 N N . VAL A 1 275 ? 74.812 -10.922 34.25 1 27.08 275 VAL A N 1
ATOM 2257 C CA . VAL A 1 275 ? 75.938 -10.57 35.031 1 27.08 275 VAL A CA 1
ATOM 2258 C C . VAL A 1 275 ? 77.25 -10.781 34.188 1 27.08 275 VAL A C 1
ATOM 2260 O O . VAL A 1 275 ? 77.375 -11.805 33.5 1 27.08 275 VAL A O 1
ATOM 2263 N N . MET B 1 1 ? -45.938 -3.76 60 1 25.2 1 MET B N 1
ATOM 2264 C CA . MET B 1 1 ? -46.125 -3.426 58.594 1 25.2 1 MET B CA 1
ATOM 2265 C C . MET B 1 1 ? -44.781 -3.244 57.875 1 25.2 1 MET B C 1
ATOM 2267 O O . MET B 1 1 ? -43.844 -2.73 58.469 1 25.2 1 MET B O 1
ATOM 2271 N N . SER B 1 2 ? -44.531 -4.004 56.688 1 27.97 2 SER B N 1
ATOM 2272 C CA . SER B 1 2 ? -43.469 -4.512 55.812 1 27.97 2 SER B CA 1
ATOM 2273 C C . SER B 1 2 ? -42.938 -3.408 54.906 1 27.97 2 SER B C 1
ATOM 2275 O O . SER B 1 2 ? -43.406 -3.221 53.781 1 27.97 2 SER B O 1
ATOM 2277 N N . ALA B 1 3 ? -42.562 -2.225 55.344 1 30.33 3 ALA B N 1
ATOM 2278 C CA . ALA B 1 3 ? -42.125 -1.046 54.594 1 30.33 3 ALA B CA 1
ATOM 2279 C C . ALA B 1 3 ? -40.75 -1.262 53.938 1 30.33 3 ALA B C 1
ATOM 2281 O O . ALA B 1 3 ? -40.219 -0.353 53.312 1 30.33 3 ALA B O 1
ATOM 2282 N N . SER B 1 4 ? -40.031 -2.355 54.25 1 35.72 4 SER B N 1
ATOM 2283 C CA . SER B 1 4 ? -38.625 -2.268 53.875 1 35.72 4 SER B CA 1
ATOM 2284 C C . SER B 1 4 ? -38.438 -2.559 52.375 1 35.72 4 SER B C 1
ATOM 2286 O O . SER B 1 4 ? -37.281 -2.674 51.938 1 35.72 4 SER B O 1
ATOM 2288 N N . ARG B 1 5 ? -39.5 -2.916 51.594 1 36.5 5 ARG B N 1
ATOM 228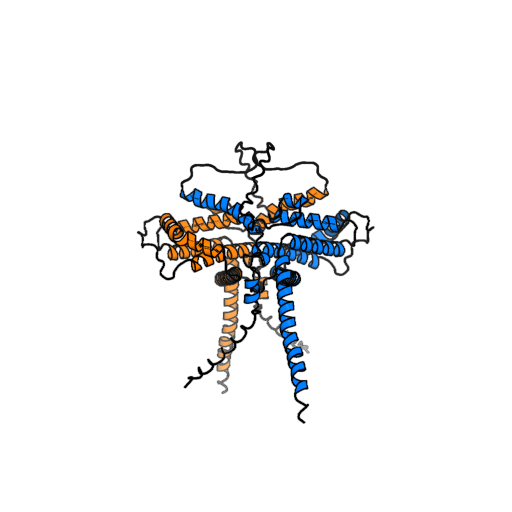9 C CA . ARG B 1 5 ? -39.156 -3.52 50.312 1 36.5 5 ARG B CA 1
ATOM 2290 C C . ARG B 1 5 ? -38.812 -2.451 49.281 1 36.5 5 ARG B C 1
ATOM 2292 O O . ARG B 1 5 ? -38.5 -2.77 48.125 1 36.5 5 ARG B O 1
ATOM 2299 N N . ASN B 1 6 ? -39.094 -1.167 49.531 1 36.28 6 ASN B N 1
ATOM 2300 C CA . ASN B 1 6 ? -39.094 -0.309 48.344 1 36.28 6 ASN B CA 1
ATOM 2301 C C . ASN B 1 6 ? -37.656 0.109 47.969 1 36.28 6 ASN B C 1
ATOM 2303 O O . ASN B 1 6 ? -37.469 0.894 47.062 1 36.28 6 ASN B O 1
ATOM 2307 N N . GLU B 1 7 ? -36.656 -0.19 48.812 1 42.59 7 GLU B N 1
ATOM 2308 C CA . GLU B 1 7 ? -35.375 0.442 48.5 1 42.59 7 GLU B CA 1
ATOM 2309 C C . GLU B 1 7 ? -34.688 -0.308 47.344 1 42.59 7 GLU B C 1
ATOM 2311 O O . GLU B 1 7 ? -33.719 0.202 46.781 1 42.59 7 GLU B O 1
ATOM 2316 N N . GLU B 1 8 ? -35.125 -1.553 47.062 1 45.16 8 GLU B N 1
ATOM 2317 C CA . GLU B 1 8 ? -34.281 -2.312 46.156 1 45.16 8 GLU B CA 1
ATOM 2318 C C . GLU B 1 8 ? -34.5 -1.878 44.688 1 45.16 8 GLU B C 1
ATOM 2320 O O . GLU B 1 8 ? -33.656 -2.096 43.844 1 45.16 8 GLU B O 1
ATOM 2325 N N . THR B 1 9 ? -35.625 -1.185 44.406 1 48.44 9 THR B N 1
ATOM 2326 C CA . THR B 1 9 ? -35.906 -1.006 43 1 48.44 9 THR B CA 1
ATOM 2327 C C . THR B 1 9 ? -35.094 0.155 42.438 1 48.44 9 THR B C 1
ATOM 2329 O O . THR B 1 9 ? -34.875 0.214 41.219 1 48.44 9 THR B O 1
ATOM 2332 N N . HIS B 1 10 ? -34.656 1.036 43.312 1 47.09 10 HIS B N 1
ATOM 2333 C CA . HIS B 1 10 ? -33.969 2.188 42.75 1 47.09 10 HIS B CA 1
ATOM 2334 C C . HIS B 1 10 ? -32.562 1.817 42.281 1 47.09 10 HIS B C 1
ATOM 2336 O O . HIS B 1 10 ? -32.031 2.436 41.375 1 47.09 10 HIS B O 1
ATOM 2342 N N . ASP B 1 11 ? -31.984 0.827 43.031 1 48.97 11 ASP B N 1
ATOM 2343 C CA . ASP B 1 11 ? -30.594 0.532 42.688 1 48.97 11 ASP B CA 1
ATOM 2344 C C . ASP B 1 11 ? -30.484 -0.213 41.375 1 48.97 11 ASP B C 1
ATOM 2346 O O . ASP B 1 11 ? -29.516 -0.02 40.625 1 48.97 11 ASP B O 1
ATOM 2350 N N . SER B 1 12 ? -31.5 -1.006 41.125 1 48.84 12 SER B N 1
ATOM 2351 C CA . SER B 1 12 ? -31.391 -1.771 39.906 1 48.84 12 SER B CA 1
ATOM 2352 C C . SER B 1 12 ? -31.562 -0.872 38.688 1 48.84 12 SER B C 1
ATOM 2354 O O . SER B 1 12 ? -31 -1.141 37.625 1 48.84 12 SER B O 1
ATOM 2356 N N . VAL B 1 13 ? -32.406 0.118 38.781 1 50.5 13 VAL B N 1
ATOM 2357 C CA . VAL B 1 13 ? -32.625 1.02 37.656 1 50.5 13 VAL B CA 1
ATOM 2358 C C . VAL B 1 13 ? -31.328 1.811 37.375 1 50.5 13 VAL B C 1
ATOM 2360 O O . VAL B 1 13 ? -30.984 2.047 36.219 1 50.5 13 VAL B O 1
ATOM 2363 N N . ALA B 1 14 ? -30.734 2.264 38.438 1 50.19 14 ALA B N 1
ATOM 2364 C CA . ALA B 1 14 ? -29.531 3.066 38.25 1 50.19 14 ALA B CA 1
ATOM 2365 C C . ALA B 1 14 ? -28.406 2.236 37.625 1 50.19 14 ALA B C 1
ATOM 2367 O O . ALA B 1 14 ? -27.688 2.723 36.75 1 50.19 14 ALA B O 1
ATOM 2368 N N . HIS B 1 15 ? -28.234 1.016 38.031 1 52.31 15 HIS B N 1
ATOM 2369 C CA . HIS B 1 15 ? -27.203 0.119 37.562 1 52.31 15 HIS B CA 1
ATOM 2370 C C . HIS B 1 15 ? -27.469 -0.294 36.094 1 52.31 15 HIS B C 1
ATOM 2372 O O . HIS B 1 15 ? -26.531 -0.477 35.344 1 52.31 15 HIS B O 1
ATOM 2378 N N . GLU B 1 16 ? -28.719 -0.544 35.75 1 53.94 16 GLU B N 1
ATOM 2379 C CA . GLU B 1 16 ? -29.156 -0.901 34.406 1 53.94 16 GLU B CA 1
ATOM 2380 C C . GLU B 1 16 ? -28.984 0.272 33.438 1 53.94 16 GLU B C 1
ATOM 2382 O O . GLU B 1 16 ? -28.734 0.076 32.25 1 53.94 16 GLU B O 1
ATOM 2387 N N . GLN B 1 17 ? -29.141 1.535 33.938 1 59.44 17 GLN B N 1
ATOM 2388 C CA . GLN B 1 17 ? -29.062 2.775 33.188 1 59.44 17 GLN B CA 1
ATOM 2389 C C . GLN B 1 17 ? -27.656 3.014 32.656 1 59.44 17 GLN B C 1
ATOM 2391 O O . GLN B 1 17 ? -27.5 3.537 31.547 1 59.44 17 GLN B O 1
ATOM 2396 N N . HIS B 1 18 ? -26.703 2.369 33.344 1 75.12 18 HIS B N 1
ATOM 2397 C CA . HIS B 1 18 ? -25.312 2.682 33.031 1 75.12 18 HIS B CA 1
ATOM 2398 C C . HIS B 1 18 ? -24.828 1.901 31.828 1 75.12 18 HIS B C 1
ATOM 2400 O O . HIS B 1 18 ? -24.266 2.48 30.891 1 75.12 18 HIS B O 1
ATOM 2406 N N . PRO B 1 19 ? -25.234 0.587 31.906 1 77.88 19 PRO B N 1
ATOM 2407 C CA . PRO B 1 19 ? -24.797 -0.141 30.719 1 77.88 19 PRO B CA 1
ATOM 2408 C C . PRO B 1 19 ? -25.531 0.309 29.453 1 77.88 19 PRO B C 1
ATOM 2410 O O . PRO B 1 19 ? -24.922 0.366 28.375 1 77.88 19 PRO B O 1
ATOM 2413 N N . GLU B 1 20 ? -26.828 0.586 29.656 1 83.06 20 GLU B N 1
ATOM 2414 C CA . GLU B 1 20 ? -27.594 1.02 28.5 1 83.06 20 GLU B CA 1
ATOM 2415 C C . GLU B 1 20 ? -27.125 2.387 28 1 83.06 20 GLU B C 1
ATOM 2417 O O . GLU B 1 20 ? -27.078 2.633 26.797 1 83.06 20 GLU B O 1
ATOM 2422 N N . LYS B 1 21 ? -26.875 3.242 28.984 1 86.38 21 LYS B N 1
ATOM 2423 C CA . LYS B 1 21 ? -26.359 4.551 28.594 1 86.38 21 LYS B CA 1
ATOM 2424 C C . LYS B 1 21 ? -25.031 4.418 27.844 1 86.38 21 LYS B C 1
ATOM 2426 O O . LYS B 1 21 ? -24.797 5.129 26.875 1 86.38 21 LYS B O 1
ATOM 2431 N N . ARG B 1 22 ? -24.234 3.553 28.375 1 88 22 ARG B N 1
ATOM 2432 C CA . ARG B 1 22 ? -22.969 3.309 27.703 1 88 22 ARG B CA 1
ATOM 2433 C C . ARG B 1 22 ? -23.188 2.738 26.312 1 88 22 ARG B C 1
ATOM 2435 O O . ARG B 1 22 ? -22.484 3.111 25.359 1 88 22 ARG B O 1
ATOM 2442 N N . ARG B 1 23 ? -24.141 1.874 26.234 1 89.62 23 ARG B N 1
ATOM 2443 C CA . ARG B 1 23 ? -24.469 1.293 24.922 1 89.62 23 ARG B CA 1
ATOM 2444 C C . ARG B 1 23 ? -24.938 2.365 23.953 1 89.62 23 ARG B C 1
ATOM 2446 O O . ARG B 1 23 ? -24.484 2.422 22.812 1 89.62 23 ARG B O 1
ATOM 2453 N N . GLN B 1 24 ? -25.797 3.166 24.406 1 89.19 24 GLN B N 1
ATOM 2454 C CA . GLN B 1 24 ? -26.328 4.223 23.547 1 89.19 24 GLN B CA 1
ATOM 2455 C C . GLN B 1 24 ? -25.234 5.199 23.141 1 89.19 24 GLN B C 1
ATOM 2457 O O . GLN B 1 24 ? -25.219 5.68 22 1 89.19 24 GLN B O 1
ATOM 2462 N N . ALA B 1 25 ? -24.406 5.449 24.094 1 90.62 25 ALA B N 1
ATOM 2463 C CA . ALA B 1 25 ? -23.281 6.34 23.797 1 90.62 25 ALA B CA 1
ATOM 2464 C C . ALA B 1 25 ? -22.375 5.738 22.734 1 90.62 25 ALA B C 1
ATOM 2466 O O . ALA B 1 25 ? -21.891 6.445 21.844 1 90.62 25 ALA B O 1
ATOM 2467 N N . THR B 1 26 ? -22.188 4.484 22.828 1 89.81 26 THR B N 1
ATOM 2468 C CA . THR B 1 26 ? -21.328 3.801 21.859 1 89.81 26 THR B CA 1
ATOM 2469 C C . THR B 1 26 ? -21.984 3.803 20.484 1 89.81 26 THR B C 1
ATOM 2471 O O . THR B 1 26 ? -21.297 3.963 19.469 1 89.81 26 THR B O 1
ATOM 2474 N N . ILE B 1 27 ? -23.234 3.672 20.469 1 90.44 27 ILE B N 1
ATOM 2475 C CA . ILE B 1 27 ? -23.953 3.666 19.188 1 90.44 27 ILE B CA 1
ATOM 2476 C C . ILE B 1 27 ? -23.875 5.047 18.547 1 90.44 27 ILE B C 1
ATOM 2478 O O . ILE B 1 27 ? -23.656 5.164 17.344 1 90.44 27 ILE B O 1
ATOM 2482 N N . LYS B 1 28 ? -24.031 6.012 19.391 1 90.88 28 LYS B N 1
ATOM 2483 C CA . LYS B 1 28 ? -23.922 7.375 18.875 1 90.88 28 LYS B CA 1
ATOM 2484 C C . LYS B 1 28 ? -22.531 7.625 18.281 1 90.88 28 LYS B C 1
ATOM 2486 O O . LYS B 1 28 ? -22.406 8.266 17.25 1 90.88 28 LYS B O 1
ATOM 2491 N N . LYS B 1 29 ? -21.594 7.148 18.984 1 90.94 29 LYS B N 1
ATOM 2492 C CA . LYS B 1 29 ? -20.234 7.289 18.484 1 90.94 29 LYS B CA 1
ATOM 2493 C C . LYS B 1 29 ? -20.047 6.559 17.156 1 90.94 29 LYS B C 1
ATOM 2495 O O . LYS B 1 29 ? -19.375 7.062 16.25 1 90.94 29 LYS B O 1
ATOM 2500 N N . LEU B 1 30 ? -20.656 5.461 17.078 1 90.38 30 LEU B N 1
ATOM 2501 C CA . LEU B 1 30 ? -20.562 4.688 15.844 1 90.38 30 LEU B CA 1
ATOM 2502 C C . LEU B 1 30 ? -21.188 5.453 14.68 1 90.38 30 LEU B C 1
ATOM 2504 O O . LEU B 1 30 ? -20.672 5.43 13.562 1 90.38 30 LEU B O 1
ATOM 2508 N N . GLU B 1 31 ? -22.234 6.051 14.992 1 91.56 31 GLU B N 1
ATOM 2509 C CA . GLU B 1 31 ? -22.906 6.848 13.969 1 91.56 31 GLU B CA 1
ATOM 2510 C C . GLU B 1 31 ? -22.047 8.031 13.531 1 91.56 31 GLU B C 1
ATOM 2512 O O . GLU B 1 31 ? -21.953 8.328 12.336 1 91.56 31 GLU B O 1
ATOM 2517 N N . ALA B 1 32 ? -21.516 8.664 14.492 1 92.12 32 ALA B N 1
ATOM 2518 C CA . ALA B 1 32 ? -20.625 9.781 14.188 1 92.12 32 ALA B CA 1
ATOM 2519 C C . ALA B 1 32 ? -19.422 9.32 13.375 1 92.12 32 ALA B C 1
ATOM 2521 O O . ALA B 1 32 ? -19.047 9.969 12.398 1 92.12 32 ALA B O 1
ATOM 2522 N N . ASP B 1 33 ? -18.844 8.258 13.797 1 91.31 33 ASP B N 1
ATOM 2523 C CA . ASP B 1 33 ? -17.688 7.707 13.102 1 91.31 33 ASP B CA 1
ATOM 2524 C C . ASP B 1 33 ? -18.031 7.328 11.664 1 91.31 33 ASP B C 1
ATOM 2526 O O . ASP B 1 33 ? -17.203 7.473 10.766 1 91.31 33 ASP B O 1
ATOM 2530 N N . ARG B 1 34 ? -19.125 6.832 11.523 1 91.06 34 ARG B N 1
ATOM 2531 C CA . ARG B 1 34 ? -19.594 6.469 10.188 1 91.06 34 ARG B CA 1
ATOM 2532 C C . ARG B 1 34 ? -19.516 7.652 9.234 1 91.06 34 ARG B C 1
ATOM 2534 O O . ARG B 1 34 ? -19.031 7.516 8.102 1 91.06 34 ARG B O 1
ATOM 2541 N N . LEU B 1 35 ? -19.797 8.805 9.734 1 91.5 35 LEU B N 1
ATOM 2542 C CA . LEU B 1 35 ? -19.828 10 8.898 1 91.5 35 LEU B CA 1
ATOM 2543 C C . LEU B 1 35 ? -18.422 10.555 8.68 1 91.5 35 LEU B C 1
ATOM 2545 O O . LEU B 1 35 ? -18.172 11.234 7.684 1 91.5 35 LEU B O 1
ATOM 2549 N N . ARG B 1 36 ? -17.531 10.195 9.5 1 95 36 ARG B N 1
ATOM 2550 C CA . ARG B 1 36 ? -16.156 10.703 9.438 1 95 36 ARG B CA 1
ATOM 2551 C C . ARG B 1 36 ? -15.43 10.148 8.227 1 95 36 ARG B C 1
ATOM 2553 O O . ARG B 1 36 ? -14.422 10.711 7.789 1 95 36 ARG B O 1
ATOM 2560 N N . SER B 1 37 ? -15.945 9.055 7.676 1 94 37 SER B N 1
ATOM 2561 C CA . SER B 1 37 ? -15.266 8.406 6.562 1 94 37 SER B CA 1
ATOM 2562 C C . SER B 1 37 ? -15.641 9.055 5.234 1 94 37 SER B C 1
ATOM 2564 O O . SER B 1 37 ? -15.102 8.688 4.184 1 94 37 SER B O 1
ATOM 2566 N N . ARG B 1 38 ? -16.438 10.07 5.281 1 95 38 ARG B N 1
ATOM 2567 C CA . ARG B 1 38 ? -16.797 10.82 4.078 1 95 38 ARG B CA 1
ATOM 2568 C C . ARG B 1 38 ? -15.648 11.719 3.631 1 95 38 ARG B C 1
ATOM 2570 O O . ARG B 1 38 ? -14.812 12.117 4.445 1 95 38 ARG B O 1
ATOM 2577 N N . PRO B 1 39 ? -15.609 11.953 2.34 1 95.19 39 PRO B N 1
ATOM 2578 C CA . PRO B 1 39 ? -14.477 12.719 1.822 1 95.19 39 PRO B CA 1
ATOM 2579 C C . PRO B 1 39 ? -14.375 14.117 2.439 1 95.19 39 PRO B C 1
ATOM 2581 O O . PRO B 1 39 ? -13.266 14.617 2.664 1 95.19 39 PRO B O 1
ATOM 2584 N N . GLU B 1 40 ? -15.469 14.758 2.738 1 95.56 40 GLU B N 1
ATOM 2585 C CA . GLU B 1 40 ? -15.445 16.094 3.307 1 95.56 40 GLU B CA 1
ATOM 2586 C C . GLU B 1 40 ? -14.719 16.125 4.648 1 95.56 40 GLU B C 1
ATOM 2588 O O . GLU B 1 40 ? -13.867 16.969 4.887 1 95.56 40 GLU B O 1
ATOM 2593 N N . GLU B 1 41 ? -15.102 15.242 5.445 1 96.44 41 GLU B N 1
ATOM 2594 C CA . GLU B 1 41 ? -14.516 15.172 6.781 1 96.44 41 GLU B CA 1
ATOM 2595 C C . GLU B 1 41 ? -13.031 14.82 6.719 1 96.44 41 GLU B C 1
ATOM 2597 O O . GLU B 1 41 ? -12.219 15.398 7.441 1 96.44 41 GLU B O 1
ATOM 2602 N N . GLN B 1 42 ? -12.727 13.914 5.875 1 96.88 42 GLN B N 1
ATOM 2603 C CA . GLN B 1 42 ? -11.328 13.508 5.762 1 96.88 42 GLN B CA 1
ATOM 2604 C C . GLN B 1 42 ? -10.477 14.633 5.188 1 96.88 42 GLN B C 1
ATOM 2606 O O . GLN B 1 42 ? -9.344 14.844 5.629 1 96.88 42 GLN B O 1
ATOM 2611 N N . PHE B 1 43 ? -11.031 15.289 4.227 1 97.06 43 PHE B N 1
ATOM 2612 C CA . PHE B 1 43 ? -10.32 16.438 3.664 1 97.06 43 PHE B CA 1
ATOM 2613 C C . PHE B 1 43 ? -10.047 17.484 4.734 1 97.06 43 PHE B C 1
ATOM 2615 O O . PHE B 1 43 ? -8.922 17.969 4.852 1 97.06 43 PHE B O 1
ATOM 2622 N N . HIS B 1 44 ? -11.031 17.75 5.453 1 96.62 44 HIS B N 1
ATOM 2623 C CA . HIS B 1 44 ? -10.898 18.734 6.531 1 96.62 44 HIS B CA 1
ATOM 2624 C C . HIS B 1 44 ? -9.828 18.297 7.531 1 96.62 44 HIS B C 1
ATOM 2626 O O . HIS B 1 44 ? -8.977 19.109 7.91 1 96.62 44 HIS B O 1
ATOM 2632 N N . ASP B 1 45 ? -9.836 17.094 7.945 1 97.25 45 ASP B N 1
ATOM 2633 C CA . ASP B 1 45 ? -8.859 16.578 8.906 1 97.25 45 ASP B CA 1
ATOM 2634 C C . ASP B 1 45 ? -7.441 16.656 8.336 1 97.25 45 ASP B C 1
ATOM 2636 O O . ASP B 1 45 ? -6.504 17.016 9.047 1 97.25 45 ASP B O 1
ATOM 2640 N N . GLU B 1 46 ? -7.32 16.281 7.105 1 97.12 46 GLU B N 1
ATOM 2641 C CA . GLU B 1 46 ? -6 16.297 6.48 1 97.12 46 GLU B CA 1
ATOM 2642 C C . GLU B 1 46 ? -5.473 17.734 6.348 1 97.12 46 GLU B C 1
ATOM 2644 O O . GLU B 1 46 ? -4.281 17.969 6.551 1 97.12 46 GLU B O 1
ATOM 2649 N N . VAL B 1 47 ? -6.34 18.656 6.055 1 97.19 47 VAL B N 1
ATOM 2650 C CA . VAL B 1 47 ? -5.938 20.062 5.961 1 97.19 47 VAL B CA 1
ATOM 2651 C C . VAL B 1 47 ? -5.496 20.562 7.336 1 97.19 47 VAL B C 1
ATOM 2653 O O . VAL B 1 47 ? -4.465 21.234 7.457 1 97.19 47 VAL B O 1
ATOM 2656 N N . LYS B 1 48 ? -6.25 20.25 8.281 1 97.69 48 LYS B N 1
ATOM 2657 C CA . LYS B 1 48 ? -5.914 20.672 9.641 1 97.69 48 LYS B CA 1
ATOM 2658 C C . LYS B 1 48 ? -4.559 20.109 10.062 1 97.69 48 LYS B C 1
ATOM 2660 O O . LYS B 1 48 ? -3.736 20.828 10.633 1 97.69 48 LYS B O 1
ATOM 2665 N N . GLU B 1 49 ? -4.34 18.906 9.805 1 96.69 49 GLU B N 1
ATOM 2666 C CA . GLU B 1 49 ? -3.057 18.281 10.133 1 96.69 49 GLU B CA 1
ATOM 2667 C C . GLU B 1 49 ? -1.908 18.969 9.406 1 96.69 49 GLU B C 1
ATOM 2669 O O . GLU B 1 49 ? -0.844 19.203 9.984 1 96.69 49 GLU B O 1
ATOM 2674 N N . ALA B 1 50 ? -2.148 19.25 8.164 1 96.19 50 ALA B N 1
ATOM 2675 C CA . ALA B 1 50 ? -1.13 19.938 7.371 1 96.19 50 ALA B CA 1
ATOM 2676 C C . ALA B 1 50 ? -0.852 21.328 7.93 1 96.19 50 ALA B C 1
ATOM 2678 O O . ALA B 1 50 ? 0.295 21.781 7.941 1 96.19 50 ALA B O 1
ATOM 2679 N N . GLU B 1 51 ? -1.86 21.938 8.359 1 96.88 51 GLU B N 1
ATOM 2680 C CA . GLU B 1 51 ? -1.699 23.266 8.945 1 96.88 51 GLU B CA 1
ATOM 2681 C C . GLU B 1 51 ? -0.865 23.203 10.219 1 96.88 51 GLU B C 1
ATOM 2683 O O . GLU B 1 51 ? 0.04 24.031 10.414 1 96.88 51 GLU B O 1
ATOM 2688 N N . VAL B 1 52 ? -1.145 22.266 11.047 1 95.31 52 VAL B N 1
ATOM 2689 C CA . VAL B 1 52 ? -0.399 22.078 12.289 1 95.31 52 VAL B CA 1
ATOM 2690 C C . VAL B 1 52 ? 1.07 21.812 11.969 1 95.31 52 VAL B C 1
ATOM 2692 O O . VAL B 1 52 ? 1.963 22.359 12.633 1 95.31 52 VAL B O 1
ATOM 2695 N N . TRP B 1 53 ? 1.273 21.047 11.023 1 92.12 53 TRP B N 1
ATOM 2696 C CA . TRP B 1 53 ? 2.637 20.75 10.594 1 92.12 53 TRP B CA 1
ATOM 2697 C C . TRP B 1 53 ? 3.35 22.031 10.148 1 92.12 53 TRP B C 1
ATOM 2699 O O . TRP B 1 53 ? 4.496 22.266 10.531 1 92.12 53 TRP B O 1
ATOM 2709 N N . LEU B 1 54 ? 2.721 22.797 9.367 1 92 54 LEU B N 1
ATOM 2710 C CA . LEU B 1 54 ? 3.289 24.062 8.906 1 92 54 LEU B CA 1
ATOM 2711 C C . LEU B 1 54 ? 3.592 24.984 10.078 1 92 54 LEU B C 1
ATOM 2713 O O . LEU B 1 54 ? 4.668 25.578 10.141 1 92 54 LEU B O 1
ATOM 2717 N N . ASP B 1 55 ? 2.666 25.047 10.977 1 91.62 55 ASP B N 1
ATOM 2718 C CA . ASP B 1 55 ? 2.881 25.844 12.172 1 91.62 55 ASP B CA 1
ATOM 2719 C C . ASP B 1 55 ? 4.141 25.406 12.914 1 91.62 55 ASP B C 1
ATOM 2721 O O . ASP B 1 55 ? 4.895 26.234 13.422 1 91.62 55 ASP B O 1
ATOM 2725 N N . ASP B 1 56 ? 4.34 24.141 12.953 1 88.44 56 ASP B N 1
ATOM 2726 C CA . ASP B 1 56 ? 5.453 23.562 13.695 1 88.44 56 ASP B CA 1
ATOM 2727 C C . ASP B 1 56 ? 6.785 23.875 13.016 1 88.44 56 ASP B C 1
ATOM 2729 O O . ASP B 1 56 ? 7.781 24.156 13.688 1 88.44 56 ASP B O 1
ATOM 2733 N N . ILE B 1 57 ? 6.766 23.906 11.703 1 87.56 57 ILE B N 1
ATOM 2734 C CA . ILE B 1 57 ? 8.07 23.938 11.055 1 87.56 57 ILE B CA 1
ATOM 2735 C C . ILE B 1 57 ? 8.422 25.359 10.648 1 87.56 57 ILE B C 1
ATOM 2737 O O . ILE B 1 57 ? 9.594 25.719 10.578 1 87.56 57 ILE B O 1
ATOM 2741 N N . ILE B 1 58 ? 7.434 26.234 10.367 1 88.5 58 ILE B N 1
ATOM 2742 C CA . ILE B 1 58 ? 7.781 27.562 9.875 1 88.5 58 ILE B CA 1
ATOM 2743 C C . ILE B 1 58 ? 7.156 28.625 10.773 1 88.5 58 ILE B C 1
ATOM 2745 O O . ILE B 1 58 ? 7.312 29.828 10.531 1 88.5 58 ILE B O 1
ATOM 2749 N N . GLY B 1 59 ? 6.465 28.188 11.836 1 88.62 59 GLY B N 1
ATOM 2750 C CA . GLY B 1 59 ? 5.781 29.109 12.719 1 88.62 59 GLY B CA 1
ATOM 2751 C C . GLY B 1 59 ? 4.395 29.5 12.234 1 88.62 59 GLY B C 1
ATOM 2752 O O . GLY B 1 59 ? 4.031 29.203 11.094 1 88.62 59 GLY B O 1
ATOM 2753 N N . LYS B 1 60 ? 3.648 30.109 13.117 1 90.12 60 LYS B N 1
ATOM 2754 C CA . LYS B 1 60 ? 2.297 30.531 12.766 1 90.12 60 LYS B CA 1
ATOM 2755 C C . LYS B 1 60 ? 2.328 31.703 11.797 1 90.12 60 LYS B C 1
ATOM 2757 O O . LYS B 1 60 ? 2.98 32.719 12.055 1 90.12 60 LYS B O 1
ATOM 2762 N N . ARG B 1 61 ? 1.654 31.531 10.695 1 90.31 61 ARG B N 1
ATOM 2763 C CA . ARG B 1 61 ? 1.52 32.531 9.656 1 90.31 61 ARG B CA 1
ATOM 2764 C C . ARG B 1 61 ? 0.085 32.625 9.148 1 90.31 61 ARG B C 1
ATOM 2766 O O . ARG B 1 61 ? -0.631 31.609 9.141 1 90.31 61 ARG B O 1
ATOM 2773 N N . ASP B 1 62 ? -0.304 33.812 8.734 1 91.62 62 ASP B N 1
ATOM 2774 C CA . ASP B 1 62 ? -1.672 34.031 8.273 1 91.62 62 ASP B CA 1
ATOM 2775 C C . ASP B 1 62 ? -1.99 33.125 7.066 1 91.62 62 ASP B C 1
ATOM 2777 O O . ASP B 1 62 ? -3.131 32.688 6.891 1 91.62 62 ASP B O 1
ATOM 2781 N N . GLY B 1 63 ? -1.06 32.844 6.285 1 93.62 63 GLY B N 1
ATOM 2782 C CA . GLY B 1 63 ? -1.274 32.094 5.047 1 93.62 63 GLY B CA 1
ATOM 2783 C C . GLY B 1 63 ? -1.129 30.609 5.219 1 93.62 63 GLY B C 1
ATOM 2784 O O . GLY B 1 63 ? -1.281 29.844 4.254 1 93.62 63 GLY B O 1
ATOM 2785 N N . ASN B 1 64 ? -0.979 30.094 6.457 1 94.81 64 ASN B N 1
ATOM 2786 C CA . ASN B 1 64 ? -0.694 28.688 6.664 1 94.81 64 ASN B CA 1
ATOM 2787 C C . ASN B 1 64 ? -1.891 27.812 6.297 1 94.81 64 ASN B C 1
ATOM 2789 O O . ASN B 1 64 ? -1.727 26.75 5.703 1 94.81 64 ASN B O 1
ATOM 2793 N N . HIS B 1 65 ? -3.01 28.297 6.621 1 96.12 65 HIS B N 1
ATOM 2794 C CA . HIS B 1 65 ? -4.203 27.5 6.32 1 96.12 65 HIS B CA 1
ATOM 2795 C C . HIS B 1 65 ? -4.379 27.328 4.816 1 96.12 65 HIS B C 1
ATOM 2797 O O . HIS B 1 65 ? -4.641 26.219 4.344 1 96.12 65 HIS B O 1
ATOM 2803 N N . MET B 1 66 ? -4.242 28.391 4.137 1 95.44 66 MET B N 1
ATOM 2804 C CA . MET B 1 66 ? -4.414 28.344 2.689 1 95.44 66 MET B CA 1
ATOM 2805 C C . MET B 1 66 ? -3.354 27.453 2.045 1 95.44 66 MET B C 1
ATOM 2807 O O . MET B 1 66 ? -3.654 26.688 1.126 1 95.44 66 MET B O 1
ATOM 2811 N N . LEU B 1 67 ? -2.195 27.547 2.508 1 95.06 67 LEU B N 1
ATOM 2812 C CA . LEU B 1 67 ? -1.123 26.703 1.986 1 95.06 67 LEU B CA 1
ATOM 2813 C C . LEU B 1 67 ? -1.379 25.234 2.303 1 95.06 67 LEU B C 1
ATOM 2815 O O . LEU B 1 67 ? -1.136 24.359 1.466 1 95.06 67 LEU B O 1
ATOM 2819 N N . ALA B 1 68 ? -1.805 24.984 3.48 1 96.38 68 ALA B N 1
ATOM 2820 C CA . ALA B 1 68 ? -2.164 23.625 3.871 1 96.38 68 ALA B CA 1
ATOM 2821 C C . ALA B 1 68 ? -3.215 23.047 2.932 1 96.38 68 ALA B C 1
ATOM 2823 O O . ALA B 1 68 ? -3.078 21.906 2.461 1 96.38 68 ALA B O 1
ATOM 2824 N N . ARG B 1 69 ? -4.23 23.844 2.689 1 95.69 69 ARG B N 1
ATOM 2825 C CA . ARG B 1 69 ? -5.297 23.406 1.795 1 95.69 69 ARG B CA 1
ATOM 2826 C C . ARG B 1 69 ? -4.754 23.094 0.405 1 95.69 69 ARG B C 1
ATOM 2828 O O . ARG B 1 69 ? -5.09 22.062 -0.186 1 95.69 69 ARG B O 1
ATOM 2835 N N . LYS B 1 70 ? -3.928 23.922 -0.107 1 93.94 70 LYS B N 1
ATOM 2836 C CA . LYS B 1 70 ? -3.322 23.734 -1.421 1 93.94 70 LYS B CA 1
ATOM 2837 C C . LYS B 1 70 ? -2.525 22.438 -1.476 1 93.94 70 LYS B C 1
ATOM 2839 O O . LYS B 1 70 ? -2.598 21.703 -2.461 1 93.94 70 LYS B O 1
ATOM 2844 N N . ARG B 1 71 ? -1.858 22.188 -0.436 1 92.94 71 ARG B N 1
ATOM 2845 C CA . ARG B 1 71 ? -1.051 20.969 -0.356 1 92.94 71 ARG B CA 1
ATOM 2846 C C . ARG B 1 71 ? -1.93 19.719 -0.381 1 92.94 71 ARG B C 1
ATOM 2848 O O . ARG B 1 71 ? -1.624 18.75 -1.08 1 92.94 71 ARG B O 1
ATOM 2855 N N . ILE B 1 72 ? -2.973 19.766 0.368 1 96.06 72 ILE B N 1
ATOM 2856 C CA . ILE B 1 72 ? -3.842 18.594 0.455 1 96.06 72 ILE B CA 1
ATOM 2857 C C . ILE B 1 72 ? -4.582 18.406 -0.868 1 96.06 72 ILE B C 1
ATOM 2859 O O . ILE B 1 72 ? -4.77 17.281 -1.32 1 96.06 72 ILE B O 1
ATOM 2863 N N . VAL B 1 73 ? -4.961 19.5 -1.47 1 93.69 73 VAL B N 1
ATOM 2864 C CA . VAL B 1 73 ? -5.535 19.391 -2.807 1 93.69 73 VAL B CA 1
ATOM 2865 C C . VAL B 1 73 ? -4.539 18.719 -3.744 1 93.69 73 VAL B C 1
ATOM 2867 O O . VAL B 1 73 ? -4.91 17.812 -4.504 1 93.69 73 VAL B O 1
ATOM 2870 N N . GLY B 1 74 ? -3.309 19.094 -3.662 1 89.75 74 GLY B N 1
ATOM 2871 C CA . GLY B 1 74 ? -2.264 18.469 -4.449 1 89.75 74 GLY B CA 1
ATOM 2872 C C . GLY B 1 74 ? -2.154 16.969 -4.203 1 89.75 74 GLY B C 1
ATOM 2873 O O . GLY B 1 74 ? -2.031 16.188 -5.145 1 89.75 74 GLY B O 1
ATOM 2874 N N . HIS B 1 75 ? -2.205 16.594 -2.943 1 91.81 75 HIS B N 1
ATOM 2875 C CA . HIS B 1 75 ? -2.156 15.18 -2.586 1 91.81 75 HIS B CA 1
ATOM 2876 C C . HIS B 1 75 ? -3.344 14.414 -3.166 1 91.81 75 HIS B C 1
ATOM 2878 O O . HIS B 1 75 ? -3.193 13.297 -3.652 1 91.81 75 HIS B O 1
ATOM 2884 N N . TRP B 1 76 ? -4.512 15 -3.078 1 92.5 76 TRP B N 1
ATOM 2885 C CA . TRP B 1 76 ? -5.715 14.328 -3.551 1 92.5 76 TRP B CA 1
ATOM 2886 C C . TRP B 1 76 ? -5.711 14.211 -5.07 1 92.5 76 TRP B C 1
ATOM 2888 O O . TRP B 1 76 ? -6.199 13.227 -5.625 1 92.5 76 TRP B O 1
ATOM 2898 N N . ILE B 1 77 ? -5.164 15.227 -5.746 1 86.81 77 ILE B N 1
ATOM 2899 C CA . ILE B 1 77 ? -5.008 15.164 -7.195 1 86.81 77 ILE B CA 1
ATOM 2900 C C . ILE B 1 77 ? -4.051 14.039 -7.562 1 86.81 77 ILE B C 1
ATOM 2902 O O . ILE B 1 77 ? -4.344 13.227 -8.445 1 86.81 77 ILE B O 1
ATOM 2906 N N . PHE B 1 78 ? -2.973 13.992 -6.836 1 82.44 78 PHE B N 1
ATOM 2907 C CA . PHE B 1 78 ? -1.971 12.969 -7.082 1 82.44 78 PHE B CA 1
ATOM 2908 C C . PHE B 1 78 ? -2.57 11.578 -6.918 1 82.44 78 PHE B C 1
ATOM 2910 O O . PHE B 1 78 ? -2.277 10.672 -7.703 1 82.44 78 PHE B O 1
ATOM 2917 N N . GLN B 1 79 ? -3.406 11.406 -5.957 1 86.94 79 GLN B N 1
ATOM 2918 C CA . GLN B 1 79 ? -4.051 10.125 -5.691 1 86.94 79 GLN B CA 1
ATOM 2919 C C . GLN B 1 79 ? -5.137 9.836 -6.723 1 86.94 79 GLN B C 1
ATOM 2921 O O . GLN B 1 79 ? -5.645 8.711 -6.793 1 86.94 79 GLN B O 1
ATOM 2926 N N . GLY B 1 80 ? -5.516 10.852 -7.434 1 84.56 80 GLY B N 1
ATOM 2927 C CA . GLY B 1 80 ? -6.582 10.703 -8.414 1 84.56 80 GLY B CA 1
ATOM 2928 C C . GLY B 1 80 ? -7.969 10.75 -7.797 1 84.56 80 GLY B C 1
ATOM 2929 O O . GLY B 1 80 ? -8.93 10.242 -8.375 1 84.56 80 GLY B O 1
ATOM 2930 N N . ILE B 1 81 ? -8.109 11.305 -6.633 1 90.12 81 ILE B N 1
ATOM 2931 C CA . ILE B 1 81 ? -9.398 11.242 -5.945 1 90.12 81 ILE B CA 1
ATOM 2932 C C . ILE B 1 81 ? -10.023 12.625 -5.906 1 90.12 81 ILE B C 1
ATOM 2934 O O . ILE B 1 81 ? -11.156 12.789 -5.434 1 90.12 81 ILE B O 1
ATOM 2938 N N . TRP B 1 82 ? -9.32 13.625 -6.355 1 90.38 82 TRP B N 1
ATOM 2939 C CA . TRP B 1 82 ? -9.859 14.977 -6.43 1 90.38 82 TRP B CA 1
ATOM 2940 C C . TRP B 1 82 ? -10.75 15.141 -7.66 1 90.38 82 TRP B C 1
ATOM 2942 O O . TRP B 1 82 ? -10.367 14.734 -8.766 1 90.38 82 TRP B O 1
ATOM 2952 N N . ARG B 1 83 ? -11.891 15.711 -7.406 1 86.69 83 ARG B N 1
ATOM 2953 C CA . ARG B 1 83 ? -12.781 16.078 -8.5 1 86.69 83 ARG B CA 1
ATOM 2954 C C . ARG B 1 83 ? -12.82 17.594 -8.68 1 86.69 83 ARG B C 1
ATOM 2956 O O . ARG B 1 83 ? -12.82 18.344 -7.699 1 86.69 83 ARG B O 1
ATOM 2963 N N . ASN B 1 84 ? -12.898 17.906 -9.891 1 83.12 84 ASN B N 1
ATOM 2964 C CA . ASN B 1 84 ? -12.891 19.344 -10.18 1 83.12 84 ASN B CA 1
ATOM 2965 C C . ASN B 1 84 ? -14.039 20.062 -9.477 1 83.12 84 ASN B C 1
ATOM 2967 O O . ASN B 1 84 ? -13.883 21.188 -9.016 1 83.12 84 ASN B O 1
ATOM 2971 N N . GLU B 1 85 ? -15.125 19.438 -9.367 1 84.19 85 GLU B N 1
ATOM 2972 C CA . GLU B 1 85 ? -16.297 20.031 -8.734 1 84.19 85 GLU B CA 1
ATOM 2973 C C . GLU B 1 85 ? -16.031 20.344 -7.262 1 84.19 85 GLU B C 1
ATOM 2975 O O . GLU B 1 85 ? -16.719 21.172 -6.66 1 84.19 85 GLU B O 1
ATOM 2980 N N . PHE B 1 86 ? -15.008 19.672 -6.777 1 87.62 86 PHE B N 1
ATOM 2981 C CA . PHE B 1 86 ? -14.695 19.859 -5.367 1 87.62 86 PHE B CA 1
ATOM 2982 C C . PHE B 1 86 ? -14.18 21.266 -5.105 1 87.62 86 PHE B C 1
ATOM 2984 O O . PHE B 1 86 ? -14.172 21.734 -3.965 1 87.62 86 PHE B O 1
ATOM 2991 N N . GLN B 1 87 ? -13.688 21.891 -6.09 1 83.81 87 GLN B N 1
ATOM 2992 C CA . GLN B 1 87 ? -13.18 23.25 -5.945 1 83.81 87 GLN B CA 1
ATOM 2993 C C . GLN B 1 87 ? -14.273 24.203 -5.461 1 83.81 87 GLN B C 1
ATOM 2995 O O . GLN B 1 87 ? -13.992 25.172 -4.742 1 83.81 87 GLN B O 1
ATOM 3000 N N . PHE B 1 88 ? -15.438 23.859 -5.816 1 82.44 88 PHE B N 1
ATOM 3001 C CA . PHE B 1 88 ? -16.562 24.75 -5.527 1 82.44 88 PHE B CA 1
ATOM 3002 C C . PHE B 1 88 ? -17.375 24.234 -4.348 1 82.44 88 PHE B C 1
ATOM 3004 O O . PHE B 1 88 ? -17.703 24.984 -3.436 1 82.44 88 PHE B O 1
ATOM 3011 N N . SER B 1 89 ? -17.641 22.906 -4.34 1 82.19 89 SER B N 1
ATOM 3012 C CA . SER B 1 89 ? -18.562 22.344 -3.363 1 82.19 89 SER B CA 1
ATOM 3013 C C . SER B 1 89 ? -17.812 21.688 -2.203 1 82.19 89 SER B C 1
ATOM 3015 O O . SER B 1 89 ? -18.406 21.375 -1.171 1 82.19 89 SER B O 1
ATOM 3017 N N . GLY B 1 90 ? -16.516 21.625 -2.354 1 86.19 90 GLY B N 1
ATOM 3018 C CA . GLY B 1 90 ? -15.812 20.75 -1.43 1 86.19 90 GLY B CA 1
ATOM 3019 C C . GLY B 1 90 ? -16.031 19.266 -1.711 1 86.19 90 GLY B C 1
ATOM 3020 O O . GLY B 1 90 ? -16.953 18.906 -2.451 1 86.19 90 GLY B O 1
ATOM 3021 N N . PRO B 1 91 ? -15.156 18.469 -1.124 1 89 91 PRO B N 1
ATOM 3022 C CA . PRO B 1 91 ? -15.344 17.031 -1.354 1 89 91 PRO B CA 1
ATOM 3023 C C . PRO B 1 91 ? -16.656 16.5 -0.788 1 89 91 PRO B C 1
ATOM 3025 O O . PRO B 1 91 ? -16.984 16.766 0.375 1 89 91 PRO B O 1
ATOM 3028 N N . SER B 1 92 ? -17.438 15.828 -1.609 1 87.25 92 SER B N 1
ATOM 3029 C CA . SER B 1 92 ? -18.766 15.422 -1.166 1 87.25 92 SER B CA 1
ATOM 3030 C C . SER B 1 92 ? -18.969 13.922 -1.328 1 87.25 92 SER B C 1
ATOM 3032 O O . SER B 1 92 ? -19.703 13.297 -0.554 1 87.25 92 SER B O 1
ATOM 3034 N N . GLN B 1 93 ? -18.344 13.375 -2.348 1 90.19 93 GLN B N 1
ATOM 3035 C CA . GLN B 1 93 ? -18.5 11.945 -2.609 1 90.19 93 GLN B CA 1
ATOM 3036 C C . GLN B 1 93 ? -17.219 11.336 -3.148 1 90.19 93 GLN B C 1
ATOM 3038 O O . GLN B 1 93 ? -16.531 11.953 -3.969 1 90.19 93 GLN B O 1
ATOM 3043 N N . TRP B 1 94 ? -17 10.188 -2.613 1 91.81 94 TRP B N 1
ATOM 3044 C CA . TRP B 1 94 ? -15.836 9.492 -3.148 1 91.81 94 TRP B CA 1
ATOM 3045 C C . TRP B 1 94 ? -16.062 9.078 -4.598 1 91.81 94 TRP B C 1
ATOM 3047 O O . TRP B 1 94 ? -17.188 8.742 -4.984 1 91.81 94 TRP B O 1
ATOM 3057 N N . LYS B 1 95 ? -15.023 9.023 -5.336 1 85.62 95 LYS B N 1
ATOM 3058 C CA . LYS B 1 95 ? -15.094 8.672 -6.75 1 85.62 95 LYS B CA 1
ATOM 3059 C C . LYS B 1 95 ? -15.664 7.27 -6.945 1 85.62 95 LYS B C 1
ATOM 3061 O O . LYS B 1 95 ? -16.438 7.031 -7.879 1 85.62 95 LYS B O 1
ATOM 3066 N N . HIS B 1 96 ? -15.305 6.324 -6.082 1 86 96 HIS B N 1
ATOM 3067 C CA . HIS B 1 96 ? -15.719 4.938 -6.27 1 86 96 HIS B CA 1
ATOM 3068 C C . HIS B 1 96 ? -17.219 4.773 -6.016 1 86 96 HIS B C 1
ATOM 3070 O O . HIS B 1 96 ? -17.797 3.746 -6.375 1 86 96 HIS B O 1
ATOM 3076 N N . GLU B 1 97 ? -17.766 5.73 -5.398 1 86.75 97 GLU B N 1
ATOM 3077 C CA . GLU B 1 97 ? -19.203 5.68 -5.094 1 86.75 97 GLU B CA 1
ATOM 3078 C C . GLU B 1 97 ? -20.031 6.145 -6.285 1 86.75 97 GLU B C 1
ATOM 3080 O O . GLU B 1 97 ? -21.25 5.969 -6.297 1 86.75 97 GLU B O 1
ATOM 3085 N N . ASP B 1 98 ? -19.328 6.785 -7.16 1 77.25 98 ASP B N 1
ATOM 3086 C CA . ASP B 1 98 ? -20.016 7.328 -8.328 1 77.25 98 ASP B CA 1
ATOM 3087 C C . ASP B 1 98 ? -19.922 6.375 -9.516 1 77.25 98 ASP B C 1
ATOM 3089 O O . ASP B 1 98 ? -18.875 6.238 -10.133 1 77.25 98 ASP B O 1
ATOM 3093 N N . PRO B 1 99 ? -20.953 5.617 -9.695 1 66.12 99 PRO B N 1
ATOM 3094 C CA . PRO B 1 99 ? -20.906 4.695 -10.836 1 66.12 99 PRO B CA 1
ATOM 3095 C C . PRO B 1 99 ? -20.578 5.398 -12.148 1 66.12 99 PRO B C 1
ATOM 3097 O O . PRO B 1 99 ? -20 4.785 -13.047 1 66.12 99 PRO B O 1
ATOM 3100 N N . ASP B 1 100 ? -20.984 6.605 -12.312 1 60.88 100 ASP B N 1
ATOM 3101 C CA . ASP B 1 100 ? -20.859 7.344 -13.562 1 60.88 100 ASP B CA 1
ATOM 3102 C C . ASP B 1 100 ? -19.562 8.156 -13.586 1 60.88 100 ASP B C 1
ATOM 3104 O O . ASP B 1 100 ? -19.312 8.891 -14.547 1 60.88 100 ASP B O 1
ATOM 3108 N N . SER B 1 101 ? -18.906 8.125 -12.609 1 54.31 101 SER B N 1
ATOM 3109 C CA . SER B 1 101 ? -17.75 9.008 -12.508 1 54.31 101 SER B CA 1
ATOM 3110 C C . SER B 1 101 ? -16.75 8.75 -13.633 1 54.31 101 SER B C 1
ATOM 3112 O O . SER B 1 101 ? -15.883 7.891 -13.5 1 54.31 101 SER B O 1
ATOM 3114 N N . VAL B 1 102 ? -17.25 8.406 -14.82 1 48.25 102 VAL B N 1
ATOM 3115 C CA . VAL B 1 102 ? -16.297 8.453 -15.93 1 48.25 102 VAL B CA 1
ATOM 3116 C C . VAL B 1 102 ? -15.852 9.891 -16.172 1 48.25 102 VAL B C 1
ATOM 3118 O O . VAL B 1 102 ? -16.672 10.75 -16.516 1 48.25 102 VAL B O 1
ATOM 3121 N N . GLU B 1 103 ? -15.172 10.422 -15.492 1 43.41 103 GLU B N 1
ATOM 3122 C CA . GLU B 1 103 ? -14.766 11.75 -15.93 1 43.41 103 GLU B CA 1
ATOM 3123 C C . GLU B 1 103 ? -14.383 11.758 -17.406 1 43.41 103 GLU B C 1
ATOM 3125 O O . GLU B 1 103 ? -13.664 10.867 -17.875 1 43.41 103 GLU B O 1
ATOM 3130 N N . PRO B 1 104 ? -15.203 12.492 -18.328 1 36.38 104 PRO B N 1
ATOM 3131 C CA . PRO B 1 104 ? -14.758 12.609 -19.719 1 36.38 104 PRO B CA 1
ATOM 3132 C C . PRO B 1 104 ? -13.25 12.844 -19.828 1 36.38 104 PRO B C 1
ATOM 3134 O O . PRO B 1 104 ? -12.656 13.5 -18.969 1 36.38 104 PRO B O 1
ATOM 3137 N N . LYS B 1 105 ? -12.711 11.984 -20.578 1 34.06 105 LYS B N 1
ATOM 3138 C CA . LYS B 1 105 ? -11.344 12.32 -20.969 1 34.06 105 LYS B CA 1
ATOM 3139 C C . LYS B 1 105 ? -11.234 13.789 -21.375 1 34.06 105 LYS B C 1
ATOM 3141 O O . LYS B 1 105 ? -11.984 14.25 -22.234 1 34.06 105 LYS B O 1
ATOM 3146 N N . CYS B 1 106 ? -11.125 14.711 -20.641 1 27.22 106 CYS B N 1
ATOM 3147 C CA . CYS B 1 106 ? -10.898 16.062 -21.156 1 27.22 106 CYS B CA 1
ATOM 3148 C C . CYS B 1 106 ? -10.148 16.016 -22.484 1 27.22 106 CYS B C 1
ATOM 3150 O O . CYS B 1 106 ? -9.023 15.516 -22.547 1 27.22 106 CYS B O 1
ATOM 3152 N N . GLU B 1 107 ? -10.977 16.125 -23.578 1 27.02 107 GLU B N 1
ATOM 3153 C CA . GLU B 1 107 ? -10.453 16.516 -24.891 1 27.02 107 GLU B CA 1
ATOM 3154 C C . GLU B 1 107 ? -9.586 17.766 -24.781 1 27.02 107 GLU B C 1
ATOM 3156 O O . GLU B 1 107 ? -10.094 18.859 -24.547 1 27.02 107 GLU B O 1
ATOM 3161 N N . THR B 1 108 ? -8.586 17.797 -24.141 1 27.33 108 THR B N 1
ATOM 3162 C CA . THR B 1 108 ? -7.746 18.938 -24.469 1 27.33 108 THR B CA 1
ATOM 3163 C C . THR B 1 108 ? -7.559 19.047 -25.984 1 27.33 108 THR B C 1
ATOM 3165 O O . THR B 1 108 ? -7.016 18.141 -26.609 1 27.33 108 THR B O 1
ATOM 3168 N N . GLU B 1 109 ? -8.398 19.734 -26.75 1 26.62 109 GLU B N 1
ATOM 3169 C CA . GLU B 1 109 ? -8.203 20.344 -28.078 1 26.62 109 GLU B CA 1
ATOM 3170 C C . GLU B 1 109 ? -6.793 20.906 -28.219 1 26.62 109 GLU B C 1
ATOM 3172 O O . GLU B 1 109 ? -6.508 21.625 -29.188 1 26.62 109 GLU B O 1
ATOM 3177 N N . GLY B 1 110 ? -6.078 21.141 -27.234 1 24.45 110 GLY B N 1
ATOM 3178 C CA . GLY B 1 110 ? -4.824 21.672 -27.75 1 24.45 110 GLY B CA 1
ATOM 3179 C C . GLY B 1 110 ? -4.172 20.766 -28.781 1 24.45 110 GLY B C 1
ATOM 3180 O O . GLY B 1 110 ? -4.445 19.562 -28.828 1 24.45 110 GLY B O 1
ATOM 3181 N N . ASP B 1 111 ? -3.674 21.297 -30.031 1 24.91 111 ASP B N 1
ATOM 3182 C CA . ASP B 1 111 ? -2.932 20.781 -31.188 1 24.91 111 ASP B CA 1
ATOM 3183 C C . ASP B 1 111 ? -2.016 19.641 -30.781 1 24.91 111 ASP B C 1
ATOM 3185 O O . ASP B 1 111 ? -1.42 18.984 -31.641 1 24.91 111 ASP B O 1
ATOM 3189 N N . GLY B 1 112 ? -1.321 19.781 -29.766 1 22.75 112 GLY B N 1
ATOM 3190 C CA . GLY B 1 112 ? -0.217 18.844 -29.797 1 22.75 112 GLY B CA 1
ATOM 3191 C C . GLY B 1 112 ? -0.665 17.391 -29.688 1 22.75 112 GLY B C 1
ATOM 3192 O O . GLY B 1 112 ? -1.709 17.109 -29.109 1 22.75 112 GLY B O 1
ATOM 3193 N N . ASN B 1 113 ? -0.491 16.438 -30.641 1 23.31 113 ASN B N 1
ATOM 3194 C CA . ASN B 1 113 ? -0.506 15.039 -31.062 1 23.31 113 ASN B CA 1
ATOM 3195 C C . ASN B 1 113 ? -0.165 14.109 -29.906 1 23.31 113 ASN B C 1
ATOM 3197 O O . ASN B 1 113 ? 0.253 12.969 -30.125 1 23.31 113 ASN B O 1
ATOM 3201 N N . ALA B 1 114 ? -0.043 14.586 -28.812 1 23.31 114 ALA B N 1
ATOM 3202 C CA . ALA B 1 114 ? 0.738 13.688 -27.969 1 23.31 114 ALA B CA 1
ATOM 3203 C C . ALA B 1 114 ? 0.054 12.328 -27.828 1 23.31 114 ALA B C 1
ATOM 3205 O O . ALA B 1 114 ? -1.153 12.211 -28.047 1 23.31 114 ALA B O 1
ATOM 3206 N N . PHE B 1 115 ? 0.601 11.32 -27 1 23.94 115 PHE B N 1
ATOM 3207 C CA . PHE B 1 115 ? 0.768 9.883 -27.141 1 23.94 115 PHE B CA 1
ATOM 3208 C C . PHE B 1 115 ? -0.506 9.148 -26.734 1 23.94 115 PHE B C 1
ATOM 3210 O O . PHE B 1 115 ? -0.693 8.812 -25.562 1 23.94 115 PHE B O 1
ATOM 3217 N N . SER B 1 116 ? -1.678 9.641 -26.984 1 24.22 116 SER B N 1
ATOM 3218 C CA . SER B 1 116 ? -2.734 8.648 -26.797 1 24.22 116 SER B CA 1
ATOM 3219 C C . SER B 1 116 ? -2.488 7.414 -27.656 1 24.22 116 SER B C 1
ATOM 3221 O O . SER B 1 116 ? -2.684 7.445 -28.875 1 24.22 116 SER B O 1
ATOM 3223 N N . LEU B 1 117 ? -1.346 6.766 -27.594 1 24.23 117 LEU B N 1
ATOM 3224 C CA . LEU B 1 117 ? -1.367 5.625 -28.5 1 24.23 117 LEU B CA 1
ATOM 3225 C C . LEU B 1 117 ? -2.604 4.766 -28.266 1 24.23 117 LEU B C 1
ATOM 3227 O O . LEU B 1 117 ? -2.736 4.137 -27.219 1 24.23 117 LEU B O 1
ATOM 3231 N N . THR B 1 118 ? -3.709 5.215 -28.562 1 24.84 118 THR B N 1
ATOM 3232 C CA . THR B 1 118 ? -4.793 4.32 -28.953 1 24.84 118 THR B CA 1
ATOM 3233 C C . THR B 1 118 ? -4.305 3.289 -29.969 1 24.84 118 THR B C 1
ATOM 3235 O O . THR B 1 118 ? -4.117 3.604 -31.141 1 24.84 118 THR B O 1
ATOM 3238 N N . ARG B 1 119 ? -3.186 2.49 -29.797 1 24.52 119 ARG B N 1
ATOM 3239 C CA . ARG B 1 119 ? -3.055 1.52 -30.875 1 24.52 119 ARG B CA 1
ATOM 3240 C C . ARG B 1 119 ? -4.371 0.788 -31.125 1 24.52 119 ARG B C 1
ATOM 3242 O O . ARG B 1 119 ? -4.852 0.061 -30.25 1 24.52 119 ARG B O 1
ATOM 3249 N N . GLU B 1 120 ? -5.23 1.192 -31.938 1 25.64 120 GLU B N 1
ATOM 3250 C CA . GLU B 1 120 ? -6.355 0.595 -32.656 1 25.64 120 GLU B CA 1
ATOM 3251 C C . GLU B 1 120 ? -5.996 -0.785 -33.188 1 25.64 120 GLU B C 1
ATOM 3253 O O . GLU B 1 120 ? -6.773 -1.389 -33.938 1 25.64 120 GLU B O 1
ATOM 3258 N N . GLU B 1 121 ? -4.609 -1.125 -33.375 1 26.02 121 GLU B N 1
ATOM 3259 C CA . GLU B 1 121 ? -4.691 -2.197 -34.375 1 26.02 121 GLU B CA 1
ATOM 3260 C C . GLU B 1 121 ? -5.609 -3.32 -33.906 1 26.02 121 GLU B C 1
ATOM 3262 O O . GLU B 1 121 ? -5.801 -3.5 -32.688 1 26.02 121 GLU B O 1
ATOM 3267 N N . ILE B 1 122 ? -6.086 -4.16 -34.875 1 25.36 122 ILE B N 1
ATOM 3268 C CA . ILE B 1 122 ? -6.914 -5.34 -35.094 1 25.36 122 ILE B CA 1
ATOM 3269 C C . ILE B 1 122 ? -6.504 -6.445 -34.125 1 25.36 122 ILE B C 1
ATOM 3271 O O . ILE B 1 122 ? -6.008 -7.496 -34.562 1 25.36 122 ILE B O 1
ATOM 3275 N N . GLN B 1 123 ? -5.707 -6.184 -33.156 1 30.59 123 GLN B N 1
ATOM 3276 C CA . GLN B 1 123 ? -5.094 -7.426 -32.719 1 30.59 123 GLN B CA 1
ATOM 3277 C C . GLN B 1 123 ? -6.137 -8.375 -32.125 1 30.59 123 GLN B C 1
ATOM 3279 O O . GLN B 1 123 ? -7.188 -7.938 -31.656 1 30.59 123 GLN B O 1
ATOM 3284 N N . PRO B 1 124 ? -5.969 -9.688 -32.062 1 27.7 124 PRO B N 1
ATOM 3285 C CA . PRO B 1 124 ? -7.023 -10.688 -31.859 1 27.7 124 PRO B CA 1
ATOM 3286 C C . PRO B 1 124 ? -7.793 -10.469 -30.562 1 27.7 124 PRO B C 1
ATOM 3288 O O . PRO B 1 124 ? -7.273 -9.844 -29.625 1 27.7 124 PRO B O 1
ATOM 3291 N N . ALA B 1 125 ? -9.055 -10.93 -30.422 1 29.31 125 ALA B N 1
ATOM 3292 C CA . ALA B 1 125 ? -10.133 -10.836 -29.438 1 29.31 125 ALA B CA 1
ATOM 3293 C C . ALA B 1 125 ? -9.586 -10.93 -28.016 1 29.31 125 ALA B C 1
ATOM 3295 O O . ALA B 1 125 ? -10.062 -10.242 -27.109 1 29.31 125 ALA B O 1
ATOM 3296 N N . GLU B 1 126 ? -8.641 -11.766 -27.812 1 31.83 126 GLU B N 1
ATOM 3297 C CA . GLU B 1 126 ? -8.047 -12.156 -26.531 1 31.83 126 GLU B CA 1
ATOM 3298 C C . GLU B 1 126 ? -7.25 -11.008 -25.922 1 31.83 126 GLU B C 1
ATOM 3300 O O . GLU B 1 126 ? -7.289 -10.797 -24.703 1 31.83 126 GLU B O 1
ATOM 3305 N N . THR B 1 127 ? -6.504 -10.281 -26.672 1 34.88 127 THR B N 1
ATOM 3306 C CA . THR B 1 127 ? -5.711 -9.094 -26.359 1 34.88 127 THR B CA 1
ATOM 3307 C C . THR B 1 127 ? -6.613 -7.926 -25.969 1 34.88 127 THR B C 1
ATOM 3309 O O . THR B 1 127 ? -6.223 -7.078 -25.156 1 34.88 127 THR B O 1
ATOM 3312 N N . GLN B 1 128 ? -7.684 -7.82 -26.531 1 34.44 128 GLN B N 1
ATOM 3313 C CA . GLN B 1 128 ? -8.688 -6.789 -26.297 1 34.44 128 GLN B CA 1
ATOM 3314 C C . GLN B 1 128 ? -9.289 -6.926 -24.891 1 34.44 128 GLN B C 1
ATOM 3316 O O . GLN B 1 128 ? -9.547 -5.922 -24.234 1 34.44 128 GLN B O 1
ATOM 3321 N N . GLN B 1 129 ? -9.688 -8.141 -24.516 1 34.66 129 GLN B N 1
ATOM 3322 C CA . GLN B 1 129 ? -10.227 -8.391 -23.172 1 34.66 129 GLN B CA 1
ATOM 3323 C C . GLN B 1 129 ? -9.18 -8.094 -22.109 1 34.66 129 GLN B C 1
ATOM 3325 O O . GLN B 1 129 ? -9.508 -7.559 -21.047 1 34.66 129 GLN B O 1
ATOM 3330 N N . LEU B 1 130 ? -8 -8.531 -22.375 1 35.53 130 LEU B N 1
ATOM 3331 C CA . LEU B 1 130 ? -6.914 -8.172 -21.484 1 35.53 130 LEU B CA 1
ATOM 3332 C C . LEU B 1 130 ? -6.652 -6.672 -21.5 1 35.53 130 LEU B C 1
ATOM 3334 O O . LEU B 1 130 ? -6.359 -6.07 -20.469 1 35.53 130 LEU B O 1
ATOM 3338 N N . LYS B 1 131 ? -6.625 -6.094 -22.672 1 39.06 131 LYS B N 1
ATOM 3339 C CA . LYS B 1 131 ? -6.465 -4.656 -22.859 1 39.06 131 LYS B CA 1
ATOM 3340 C C . LYS B 1 131 ? -7.684 -3.895 -22.344 1 39.06 131 LYS B C 1
ATOM 3342 O O . LYS B 1 131 ? -7.551 -2.83 -21.75 1 39.06 131 LYS B O 1
ATOM 3347 N N . GLY B 1 132 ? -8.789 -4.172 -22.875 1 36 132 GLY B N 1
ATOM 3348 C CA . GLY B 1 132 ? -10.031 -3.611 -22.359 1 36 132 GLY B CA 1
ATOM 3349 C C . GLY B 1 132 ? -10.117 -3.662 -20.844 1 36 132 GLY B C 1
ATOM 3350 O O . GLY B 1 132 ? -10.617 -2.727 -20.219 1 36 132 GLY B O 1
ATOM 3351 N N . ALA B 1 133 ? -9.719 -4.762 -20.375 1 38.38 133 ALA B N 1
ATOM 3352 C CA . ALA B 1 133 ? -9.586 -4.945 -18.938 1 38.38 133 ALA B CA 1
ATOM 3353 C C . ALA B 1 133 ? -8.508 -4.023 -18.375 1 38.38 133 ALA B C 1
ATOM 3355 O O . ALA B 1 133 ? -8.648 -3.51 -17.25 1 38.38 133 ALA B O 1
ATOM 3356 N N . GLU B 1 134 ? -7.562 -3.721 -19.156 1 42.31 134 GLU B N 1
ATOM 3357 C CA . GLU B 1 134 ? -6.492 -2.838 -18.703 1 42.31 134 GLU B CA 1
ATOM 3358 C C . GLU B 1 134 ? -6.973 -1.394 -18.594 1 42.31 134 GLU B C 1
ATOM 3360 O O . GLU B 1 134 ? -6.656 -0.691 -17.641 1 42.31 134 GLU B O 1
ATOM 3365 N N . VAL B 1 135 ? -7.496 -0.835 -19.75 1 42.28 135 VAL B N 1
ATOM 3366 C CA . VAL B 1 135 ? -8.055 0.513 -19.734 1 42.28 135 VAL B CA 1
ATOM 3367 C C . VAL B 1 135 ? -9.164 0.592 -18.688 1 42.28 135 VAL B C 1
ATOM 3369 O O . VAL B 1 135 ? -9.227 1.546 -17.906 1 42.28 135 VAL B O 1
ATOM 3372 N N . ASP B 1 136 ? -10.156 -0.279 -18.859 1 45.47 136 ASP B N 1
ATOM 3373 C CA . ASP B 1 136 ? -11.172 -0.437 -17.828 1 45.47 136 ASP B CA 1
ATOM 3374 C C . ASP B 1 136 ? -10.531 -0.598 -16.438 1 45.47 136 ASP B C 1
ATOM 3376 O O . ASP B 1 136 ? -11.047 -0.075 -15.453 1 45.47 136 ASP B O 1
ATOM 3380 N N . ASP B 1 137 ? -9.336 -1.101 -16.578 1 52.59 137 ASP B N 1
ATOM 3381 C CA . ASP B 1 137 ? -8.578 -1.389 -15.367 1 52.59 137 ASP B CA 1
ATOM 3382 C C . ASP B 1 137 ? -8 -0.11 -14.758 1 52.59 137 ASP B C 1
ATOM 3384 O O . ASP B 1 137 ? -8.055 0.087 -13.547 1 52.59 137 ASP B O 1
ATOM 3388 N N . GLN B 1 138 ? -7.516 0.805 -15.789 1 54.44 138 GLN B N 1
ATOM 3389 C CA . GLN B 1 138 ? -6.988 2.039 -15.219 1 54.44 138 GLN B CA 1
ATOM 3390 C C . GLN B 1 138 ? -8.102 2.895 -14.625 1 54.44 138 GLN B C 1
ATOM 3392 O O . GLN B 1 138 ? -7.949 3.467 -13.539 1 54.44 138 GLN B O 1
ATOM 3397 N N . GLU B 1 139 ? -9.148 3.006 -15.469 1 58.06 139 GLU B N 1
ATOM 3398 C CA . GLU B 1 139 ? -10.289 3.76 -14.961 1 58.06 139 GLU B CA 1
ATOM 3399 C C . GLU B 1 139 ? -10.82 3.143 -13.672 1 58.06 139 GLU B C 1
ATOM 3401 O O . GLU B 1 139 ? -11.188 3.859 -12.734 1 58.06 139 GLU B O 1
ATOM 3406 N N . GLU B 1 140 ? -10.883 1.936 -13.773 1 62.66 140 GLU B N 1
ATOM 3407 C CA . GLU B 1 140 ? -11.336 1.242 -12.57 1 62.66 140 GLU B CA 1
ATOM 3408 C C . GLU B 1 140 ? -10.383 1.469 -11.406 1 62.66 140 GLU B C 1
ATOM 3410 O O . GLU B 1 140 ? -10.812 1.656 -10.266 1 62.66 140 GLU B O 1
ATOM 3415 N N . ARG B 1 141 ? -9.18 1.584 -11.828 1 62 141 ARG B N 1
ATOM 3416 C CA . ARG B 1 141 ? -8.188 1.819 -10.781 1 62 141 ARG B CA 1
ATOM 3417 C C . ARG B 1 141 ? -8.336 3.217 -10.188 1 62 141 ARG B C 1
ATOM 3419 O O . ARG B 1 141 ? -8.242 3.396 -8.977 1 62 141 ARG B O 1
ATOM 3426 N N . GLU B 1 142 ? -8.523 4.078 -11.125 1 65.31 142 GLU B N 1
ATOM 3427 C CA . GLU B 1 142 ? -8.711 5.449 -10.648 1 65.31 142 GLU B CA 1
ATOM 3428 C C . GLU B 1 142 ? -9.969 5.574 -9.797 1 65.31 142 GLU B C 1
ATOM 3430 O O . GLU B 1 142 ? -9.984 6.297 -8.805 1 65.31 142 GLU B O 1
ATOM 3435 N N . ARG B 1 143 ? -10.875 4.793 -10.156 1 74.44 143 ARG B N 1
ATOM 3436 C CA . ARG B 1 143 ? -12.125 4.812 -9.406 1 74.44 143 ARG B CA 1
ATOM 3437 C C . ARG B 1 143 ? -11.945 4.199 -8.023 1 74.44 143 ARG B C 1
ATOM 3439 O O . ARG B 1 143 ? -12.477 4.707 -7.035 1 74.44 143 ARG B O 1
ATOM 3446 N N . GLU B 1 144 ? -11.086 3.285 -8.016 1 80.88 144 GLU B N 1
ATOM 3447 C CA . GLU B 1 144 ? -10.922 2.539 -6.773 1 80.88 144 GLU B CA 1
ATOM 3448 C C . GLU B 1 144 ? -9.922 3.221 -5.844 1 80.88 144 GLU B C 1
ATOM 3450 O O . GLU B 1 144 ? -9.789 2.838 -4.68 1 80.88 144 GLU B O 1
ATOM 3455 N N . ALA B 1 145 ? -9.383 4.32 -6.309 1 85.38 145 ALA B N 1
ATOM 3456 C CA . ALA B 1 145 ? -8.297 4.965 -5.57 1 85.38 145 ALA B CA 1
ATOM 3457 C C . ALA B 1 145 ? -8.805 5.535 -4.25 1 85.38 145 ALA B C 1
ATOM 3459 O O . ALA B 1 145 ? -8.031 5.703 -3.301 1 85.38 145 ALA B O 1
ATOM 3460 N N . SER B 1 146 ? -10.133 5.801 -4.203 1 91.06 146 SER B N 1
ATOM 3461 C CA . SER B 1 146 ? -10.664 6.449 -3.01 1 91.06 146 SER B CA 1
ATOM 3462 C C . SER B 1 146 ? -11.117 5.418 -1.98 1 91.06 146 SER B C 1
ATOM 3464 O O . SER B 1 146 ? -11.57 5.777 -0.892 1 91.06 146 SER B O 1
ATOM 3466 N N . ARG B 1 147 ? -10.883 4.156 -2.287 1 90.88 147 ARG B N 1
ATOM 3467 C CA . ARG B 1 147 ? -11.203 3.121 -1.308 1 90.88 147 ARG B CA 1
ATOM 3468 C C . ARG B 1 147 ? -10.203 3.127 -0.158 1 90.88 147 ARG B C 1
ATOM 3470 O O . ARG B 1 147 ? -9.078 3.611 -0.309 1 90.88 147 ARG B O 1
ATOM 3477 N N . PRO B 1 148 ? -10.609 2.607 1.024 1 94.25 148 PRO B N 1
ATOM 3478 C CA . PRO B 1 148 ? -9.812 2.746 2.246 1 94.25 148 PRO B CA 1
ATOM 3479 C C . PRO B 1 148 ? -8.391 2.213 2.084 1 94.25 148 PRO B C 1
ATOM 3481 O O . PRO B 1 148 ? -7.434 2.857 2.523 1 94.25 148 PRO B O 1
ATOM 3484 N N . PHE B 1 149 ? -8.289 1.139 1.436 1 91.25 149 PHE B N 1
ATOM 3485 C CA . PHE B 1 149 ? -6.977 0.522 1.321 1 91.25 149 PHE B CA 1
ATOM 3486 C C . PHE B 1 149 ? -6.008 1.445 0.592 1 91.25 149 PHE B C 1
ATOM 3488 O O . PHE B 1 149 ? -4.895 1.688 1.068 1 91.25 149 PHE B O 1
ATOM 3495 N N . HIS B 1 150 ? -6.363 1.964 -0.467 1 89.62 150 HIS B N 1
ATOM 3496 C CA . HIS B 1 150 ? -5.512 2.822 -1.283 1 89.62 150 HIS B CA 1
ATOM 3497 C C . HIS B 1 150 ? -5.164 4.113 -0.548 1 89.62 150 HIS B C 1
ATOM 3499 O O . HIS B 1 150 ? -4.016 4.559 -0.58 1 89.62 150 HIS B O 1
ATOM 3505 N N . ARG B 1 151 ? -6.121 4.648 0.104 1 94.81 151 ARG B N 1
ATOM 3506 C CA . ARG B 1 151 ? -5.879 5.863 0.877 1 94.81 151 ARG B CA 1
ATOM 3507 C C . ARG B 1 151 ? -4.895 5.598 2.014 1 94.81 151 ARG B C 1
ATOM 3509 O O . ARG B 1 151 ? -4.012 6.418 2.281 1 94.81 151 ARG B O 1
ATOM 3516 N N . PHE B 1 152 ? -5.117 4.473 2.609 1 96.31 152 PHE B N 1
ATOM 3517 C CA . PHE B 1 152 ? -4.254 4.109 3.73 1 96.31 152 PHE B CA 1
ATOM 3518 C C . PHE B 1 152 ? -2.809 3.963 3.277 1 96.31 152 PHE B C 1
ATOM 3520 O O . PHE B 1 152 ? -1.896 4.492 3.916 1 96.31 152 PHE B O 1
ATOM 3527 N N . VAL B 1 153 ? -2.619 3.303 2.168 1 91.56 153 VAL B N 1
ATOM 3528 C CA . VAL B 1 153 ? -1.292 3.07 1.608 1 91.56 153 VAL B CA 1
ATOM 3529 C C . VAL B 1 153 ? -0.64 4.406 1.254 1 91.56 153 VAL B C 1
ATOM 3531 O O . VAL B 1 153 ? 0.526 4.641 1.582 1 91.56 153 VAL B O 1
ATOM 3534 N N . TYR B 1 154 ? -1.324 5.219 0.646 1 91.06 154 TYR B N 1
ATOM 3535 C CA . TYR B 1 154 ? -0.789 6.531 0.299 1 91.06 154 TYR B CA 1
ATOM 3536 C C . TYR B 1 154 ? -0.367 7.293 1.548 1 91.06 154 TYR B C 1
ATOM 3538 O O . TYR B 1 154 ? 0.686 7.938 1.564 1 91.06 154 TYR B O 1
ATOM 3546 N N . GLN B 1 155 ? -1.211 7.219 2.531 1 95.69 155 GLN B N 1
ATOM 3547 C CA . GLN B 1 155 ? -0.9 7.961 3.75 1 95.69 155 GLN B CA 1
ATOM 3548 C C . GLN B 1 155 ? 0.317 7.371 4.457 1 95.69 155 GLN B C 1
ATOM 3550 O O . GLN B 1 155 ? 1.057 8.086 5.133 1 95.69 155 GLN B O 1
ATOM 3555 N N . ILE B 1 156 ? 0.542 6.086 4.277 1 93.94 156 ILE B N 1
ATOM 3556 C CA . ILE B 1 156 ? 1.771 5.496 4.797 1 93.94 156 ILE B CA 1
ATOM 3557 C C . ILE B 1 156 ? 2.979 6.141 4.117 1 93.94 156 ILE B C 1
ATOM 3559 O O . ILE B 1 156 ? 3.963 6.48 4.781 1 93.94 156 ILE B O 1
ATOM 3563 N N . PHE B 1 157 ? 2.848 6.387 2.832 1 88.5 157 PHE B N 1
ATOM 3564 C CA . PHE B 1 157 ? 3.934 7.008 2.082 1 88.5 157 PHE B CA 1
ATOM 3565 C C . PHE B 1 157 ? 4.199 8.422 2.586 1 88.5 157 PHE B C 1
ATOM 3567 O O . PHE B 1 157 ? 5.344 8.773 2.875 1 88.5 157 PHE B O 1
ATOM 3574 N N . ILE B 1 158 ? 3.182 9.117 2.729 1 92.19 158 ILE B N 1
ATOM 3575 C CA . ILE B 1 158 ? 3.311 10.5 3.168 1 92.19 158 ILE B CA 1
ATOM 3576 C C . ILE B 1 158 ? 3.887 10.547 4.582 1 92.19 158 ILE B C 1
ATOM 3578 O O . ILE B 1 158 ? 4.738 11.383 4.891 1 92.19 158 ILE B O 1
ATOM 3582 N N . GLU B 1 159 ? 3.406 9.633 5.402 1 95.44 159 GLU B N 1
ATOM 3583 C CA . GLU B 1 159 ? 3.877 9.602 6.785 1 95.44 159 GLU B CA 1
ATOM 3584 C C . GLU B 1 159 ? 5.348 9.203 6.855 1 95.44 159 GLU B C 1
ATOM 3586 O O . GLU B 1 159 ? 6.086 9.695 7.715 1 95.44 159 GLU B O 1
ATOM 3591 N N . ALA B 1 160 ? 5.777 8.367 6.004 1 92.5 160 ALA B N 1
ATOM 3592 C CA . ALA B 1 160 ? 7.191 8.008 5.941 1 92.5 160 ALA B CA 1
ATOM 3593 C C . ALA B 1 160 ? 8.055 9.227 5.602 1 92.5 160 ALA B C 1
ATOM 3595 O O . ALA B 1 160 ? 9.102 9.438 6.215 1 92.5 160 ALA B O 1
ATOM 3596 N N . GLU B 1 161 ? 7.566 10 4.68 1 89.31 161 GLU B N 1
ATOM 3597 C CA . GLU B 1 161 ? 8.273 11.227 4.316 1 89.31 161 GLU B CA 1
ATOM 3598 C C . GLU B 1 161 ? 8.375 12.172 5.512 1 89.31 161 GLU B C 1
ATOM 3600 O O . GLU B 1 161 ? 9.43 12.773 5.742 1 89.31 161 GLU B O 1
ATOM 3605 N N . ARG B 1 162 ? 7.324 12.227 6.207 1 93.06 162 ARG B N 1
ATOM 3606 C CA . ARG B 1 162 ? 7.316 13.078 7.395 1 93.06 162 ARG B CA 1
ATOM 3607 C C . ARG B 1 162 ? 8.32 12.578 8.43 1 93.06 162 ARG B C 1
ATOM 3609 O O . ARG B 1 162 ? 8.953 13.375 9.125 1 93.06 162 ARG B O 1
ATOM 3616 N N . LEU B 1 163 ? 8.391 11.344 8.5 1 94.38 163 LEU B N 1
ATOM 3617 C CA . LEU B 1 163 ? 9.328 10.75 9.445 1 94.38 163 LEU B CA 1
ATOM 3618 C C . LEU B 1 163 ? 10.773 11.062 9.055 1 94.38 163 LEU B C 1
ATOM 3620 O O . LEU B 1 163 ? 11.602 11.352 9.914 1 94.38 163 LEU B O 1
ATOM 3624 N N . PHE B 1 164 ? 11.062 11.039 7.77 1 92.44 164 PHE B N 1
ATOM 3625 C CA . PHE B 1 164 ? 12.391 11.438 7.312 1 92.44 164 PHE B CA 1
ATOM 3626 C C . PHE B 1 164 ? 12.688 12.875 7.695 1 92.44 164 PHE B C 1
ATOM 3628 O O . PHE B 1 164 ? 13.789 13.195 8.148 1 92.44 164 PHE B O 1
ATOM 3635 N N . GLU B 1 165 ? 11.727 13.664 7.492 1 91.75 165 GLU B N 1
ATOM 3636 C CA . GLU B 1 165 ? 11.875 15.07 7.859 1 91.75 165 GLU B CA 1
ATOM 3637 C C . GLU B 1 165 ? 12.133 15.219 9.359 1 91.75 165 GLU B C 1
ATOM 3639 O O . GLU B 1 165 ? 13.016 15.977 9.766 1 91.75 165 GLU B O 1
ATOM 3644 N N . THR B 1 166 ? 11.406 14.5 10.109 1 92.44 166 THR B N 1
ATOM 3645 C CA . THR B 1 166 ? 11.562 14.555 11.555 1 92.44 166 THR B CA 1
ATOM 3646 C C . THR B 1 166 ? 12.953 14.086 11.969 1 92.44 166 THR B C 1
ATOM 3648 O O . THR B 1 166 ? 13.594 14.703 12.82 1 92.44 166 THR B O 1
ATOM 3651 N N . MET B 1 167 ? 13.398 13.094 11.344 1 93.31 167 M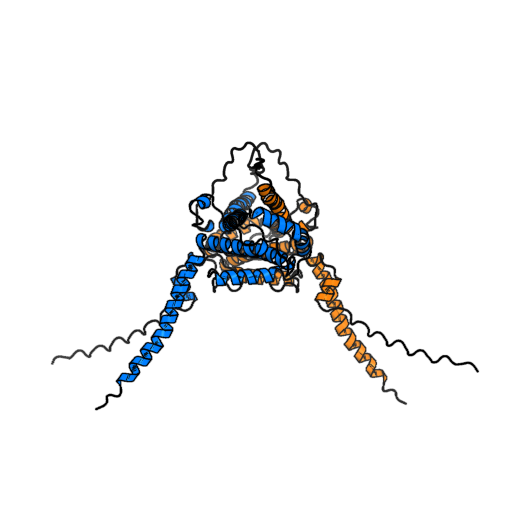ET B N 1
ATOM 3652 C CA . MET B 1 167 ? 14.719 12.539 11.641 1 93.31 167 MET B CA 1
ATOM 3653 C C . MET B 1 167 ? 15.812 13.523 11.25 1 93.31 167 MET B C 1
ATOM 3655 O O . MET B 1 167 ? 16.875 13.562 11.891 1 93.31 167 MET B O 1
ATOM 3659 N N . ALA B 1 168 ? 15.555 14.25 10.227 1 93.62 168 ALA B N 1
ATOM 3660 C CA . ALA B 1 168 ? 16.547 15.188 9.688 1 93.62 168 ALA B CA 1
ATOM 3661 C C . ALA B 1 168 ? 16.531 16.5 10.477 1 93.62 168 ALA B C 1
ATOM 3663 O O . ALA B 1 168 ? 17.453 17.297 10.344 1 93.62 168 ALA B O 1
ATOM 3664 N N . THR B 1 169 ? 15.539 16.719 11.203 1 92 169 THR B N 1
ATOM 3665 C CA . THR B 1 169 ? 15.359 17.984 11.891 1 92 169 THR B CA 1
ATOM 3666 C C . THR B 1 169 ? 15.984 17.938 13.289 1 92 169 THR B C 1
ATOM 3668 O O . THR B 1 169 ? 15.539 17.172 14.141 1 92 169 THR B O 1
ATOM 3671 N N . PRO B 1 170 ? 16.922 18.781 13.492 1 90.25 170 PRO B N 1
ATOM 3672 C CA . PRO B 1 170 ? 17.469 18.859 14.852 1 90.25 170 PRO B CA 1
ATOM 3673 C C . PRO B 1 170 ? 16.453 19.328 15.875 1 90.25 170 PRO B C 1
ATOM 3675 O O . PRO B 1 170 ? 15.555 20.109 15.547 1 90.25 170 PRO B O 1
ATOM 3678 N N . LEU B 1 171 ? 16.562 18.906 17.109 1 85.12 171 LEU B N 1
ATOM 3679 C CA . LEU B 1 171 ? 15.617 19.219 18.172 1 85.12 171 LEU B CA 1
ATOM 3680 C C . LEU B 1 171 ? 15.523 20.734 18.375 1 85.12 171 LEU B C 1
ATOM 3682 O O . LEU B 1 171 ? 14.453 21.25 18.672 1 85.12 171 LEU B O 1
ATOM 3686 N N . ASP B 1 172 ? 16.594 21.422 18.141 1 82.88 172 ASP B N 1
ATOM 3687 C CA . ASP B 1 172 ? 16.641 22.859 18.406 1 82.88 172 ASP B CA 1
ATOM 3688 C C . ASP B 1 172 ? 16.453 23.656 17.125 1 82.88 172 ASP B C 1
ATOM 3690 O O . ASP B 1 172 ? 16.703 24.875 17.094 1 82.88 172 ASP B O 1
ATOM 3694 N N . PHE B 1 173 ? 16 22.938 16.125 1 85.25 173 PHE B N 1
ATOM 3695 C CA . PHE B 1 173 ? 15.859 23.625 14.844 1 85.25 173 PHE B CA 1
ATOM 3696 C C . PHE B 1 173 ? 14.711 24.625 14.891 1 85.25 173 PHE B C 1
ATOM 3698 O O . PHE B 1 173 ? 13.602 24.281 15.312 1 85.25 173 PHE B O 1
ATOM 3705 N N . LYS B 1 174 ? 14.945 25.859 14.625 1 76.19 174 LYS B N 1
ATOM 3706 C CA . LYS B 1 174 ? 13.922 26.891 14.516 1 76.19 174 LYS B CA 1
ATOM 3707 C C . LYS B 1 174 ? 14.148 27.766 13.289 1 76.19 174 LYS B C 1
ATOM 3709 O O . LYS B 1 174 ? 15.289 28.141 12.984 1 76.19 174 LYS B O 1
ATOM 3714 N N . ILE B 1 175 ? 13.047 27.828 12.555 1 76.38 175 ILE B N 1
ATOM 3715 C CA . ILE B 1 175 ? 13.102 28.812 11.484 1 76.38 175 ILE B CA 1
ATOM 3716 C C . ILE B 1 175 ? 12.953 30.219 12.07 1 76.38 175 ILE B C 1
ATOM 3718 O O . ILE B 1 175 ? 12.227 30.422 13.047 1 76.38 175 ILE B O 1
ATOM 3722 N N . SER B 1 176 ? 13.719 31.125 11.641 1 67.19 176 SER B N 1
ATOM 3723 C CA . SER B 1 176 ? 13.68 32.5 12.164 1 67.19 176 SER B CA 1
ATOM 3724 C C . SER B 1 176 ? 12.25 33.031 12.195 1 67.19 176 SER B C 1
ATOM 3726 O O . SER B 1 176 ? 11.461 32.75 11.297 1 67.19 176 SER B O 1
ATOM 3728 N N . SER B 1 177 ? 11.852 33.281 13.422 1 63.84 177 SER B N 1
ATOM 3729 C CA . SER B 1 177 ? 10.547 33.906 13.672 1 63.84 177 SER B CA 1
ATOM 3730 C C . SER B 1 177 ? 10.258 35 12.68 1 63.84 177 SER B C 1
ATOM 3732 O O . SER B 1 177 ? 11.039 35.969 12.555 1 63.84 177 SER B O 1
ATOM 3734 N N . LYS B 1 178 ? 9.477 34.656 11.781 1 67.25 178 LYS B N 1
ATOM 3735 C CA . LYS B 1 178 ? 9.211 35.719 10.82 1 67.25 178 LYS B CA 1
ATOM 3736 C C . LYS B 1 178 ? 7.832 36.344 11.039 1 67.25 178 LYS B C 1
ATOM 3738 O O . LYS B 1 178 ? 7.016 35.781 11.789 1 67.25 178 LYS B O 1
ATOM 3743 N N . ASP B 1 179 ? 7.652 37.562 10.648 1 76.56 179 ASP B N 1
ATOM 3744 C CA . ASP B 1 179 ? 6.391 38.281 10.586 1 76.56 179 ASP B CA 1
ATOM 3745 C C . ASP B 1 179 ? 5.254 37.375 10.117 1 76.56 179 ASP B C 1
ATOM 3747 O O . ASP B 1 179 ? 5.359 36.719 9.07 1 76.56 179 ASP B O 1
ATOM 3751 N N . PRO B 1 180 ? 4.285 37.188 11.062 1 82.25 180 PRO B N 1
ATOM 3752 C CA . PRO B 1 180 ? 3.152 36.344 10.672 1 82.25 180 PRO B CA 1
ATOM 3753 C C . PRO B 1 180 ? 2.557 36.75 9.328 1 82.25 180 PRO B C 1
ATOM 3755 O O . PRO B 1 180 ? 1.86 35.969 8.688 1 82.25 180 PRO B O 1
ATOM 3758 N N . SER B 1 181 ? 2.889 37.969 8.93 1 86.19 181 SER B N 1
ATOM 3759 C CA . SER B 1 181 ? 2.328 38.469 7.676 1 86.19 181 SER B CA 1
ATOM 3760 C C . SER B 1 181 ? 3.146 37.969 6.48 1 86.19 181 SER B C 1
ATOM 3762 O O . SER B 1 181 ? 2.707 38.094 5.336 1 86.19 181 SER B O 1
ATOM 3764 N N . GLU B 1 182 ? 4.273 37.406 6.816 1 85.62 182 GLU B N 1
ATOM 3765 C CA . GLU B 1 182 ? 5.109 36.875 5.738 1 85.62 182 GLU B CA 1
ATOM 3766 C C . GLU B 1 182 ? 4.469 35.656 5.094 1 85.62 182 GLU B C 1
ATOM 3768 O O . GLU B 1 182 ? 3.842 34.844 5.777 1 85.62 182 GLU B O 1
ATOM 3773 N N . ALA B 1 183 ? 4.738 35.594 3.799 1 89.12 183 ALA B N 1
ATOM 3774 C CA . ALA B 1 183 ? 4.176 34.469 3.041 1 89.12 183 ALA B CA 1
ATOM 3775 C C . ALA B 1 183 ? 4.758 33.156 3.506 1 89.12 183 ALA B C 1
ATOM 3777 O O . ALA B 1 183 ? 5.977 33.031 3.654 1 89.12 183 ALA B O 1
ATOM 3778 N N . PRO B 1 184 ? 3.893 32.25 3.809 1 90.94 184 PRO B N 1
ATOM 3779 C CA . PRO B 1 184 ? 4.379 30.953 4.297 1 90.94 184 PRO B CA 1
ATOM 3780 C C . PRO B 1 184 ? 5.34 30.281 3.318 1 90.94 184 PRO B C 1
ATOM 3782 O O . PRO B 1 184 ? 6.211 29.516 3.734 1 90.94 184 PRO B O 1
ATOM 3785 N N . GLU B 1 185 ? 5.242 30.562 2.043 1 89.5 185 GLU B N 1
ATOM 3786 C CA . GLU B 1 185 ? 6.121 29.984 1.032 1 89.5 185 GLU B CA 1
ATOM 3787 C C . GLU B 1 185 ? 7.582 30.312 1.318 1 89.5 185 GLU B C 1
ATOM 3789 O O . GLU B 1 185 ? 8.469 29.5 1.057 1 89.5 185 GLU B O 1
ATOM 3794 N N . GLU B 1 186 ? 7.742 31.453 1.755 1 87.5 186 GLU B N 1
ATOM 3795 C CA . GLU B 1 186 ? 9.102 31.844 2.111 1 87.5 186 GLU B CA 1
ATOM 3796 C C . GLU B 1 186 ? 9.641 30.984 3.252 1 87.5 186 GLU B C 1
ATOM 3798 O O . GLU B 1 186 ? 10.812 30.594 3.24 1 87.5 186 GLU B O 1
ATOM 3803 N N . GLY B 1 187 ? 8.766 30.781 4.188 1 87.56 187 GLY B N 1
ATOM 3804 C CA . GLY B 1 187 ? 9.156 29.922 5.297 1 87.56 187 GLY B CA 1
ATOM 3805 C C . GLY B 1 187 ? 9.484 28.5 4.867 1 87.56 187 GLY B C 1
ATOM 3806 O O . GLY B 1 187 ? 10.469 27.922 5.336 1 87.56 187 GLY B O 1
ATOM 3807 N N . ILE B 1 188 ? 8.758 27.953 4.078 1 88.94 188 ILE B N 1
ATOM 3808 C CA . ILE B 1 188 ? 8.961 26.609 3.574 1 88.94 188 ILE B CA 1
ATOM 3809 C C . ILE B 1 188 ? 10.266 26.531 2.787 1 88.94 188 ILE B C 1
ATOM 3811 O O . ILE B 1 188 ? 11.016 25.562 2.906 1 88.94 188 ILE B O 1
ATOM 3815 N N . GLN B 1 189 ? 10.438 27.516 1.953 1 87.75 189 GLN B N 1
ATOM 3816 C CA . GLN B 1 189 ? 11.68 27.578 1.192 1 87.75 189 GLN B CA 1
ATOM 3817 C C . GLN B 1 189 ? 12.891 27.562 2.119 1 87.75 189 GLN B C 1
ATOM 3819 O O . GLN B 1 189 ? 13.859 26.844 1.881 1 87.75 189 GLN B O 1
ATOM 3824 N N . GLU B 1 190 ? 12.828 28.375 3.084 1 88.88 190 GLU B N 1
ATOM 3825 C CA . GLU B 1 190 ? 13.914 28.438 4.059 1 88.88 190 GLU B CA 1
ATOM 3826 C C . GLU B 1 190 ? 14.109 27.094 4.75 1 88.88 190 GLU B C 1
ATOM 3828 O O . GLU B 1 190 ? 15.234 26.656 4.969 1 88.88 190 GLU B O 1
ATOM 3833 N N . TYR B 1 191 ? 13.031 26.531 5.105 1 89.75 191 TYR B N 1
ATOM 3834 C CA . TYR B 1 191 ? 13.039 25.234 5.777 1 89.75 191 TYR B CA 1
ATOM 3835 C C . TYR B 1 191 ? 13.773 24.188 4.938 1 89.75 191 TYR B C 1
ATOM 3837 O O . TYR B 1 191 ? 14.688 23.531 5.426 1 89.75 191 TYR B O 1
ATOM 3845 N N . TYR B 1 192 ? 13.445 24.047 3.711 1 90.06 192 TYR B N 1
ATOM 3846 C CA . TYR B 1 192 ? 14.023 23 2.873 1 90.06 192 TYR B CA 1
ATOM 3847 C C . TYR B 1 192 ? 15.422 23.375 2.414 1 90.06 192 TYR B C 1
ATOM 3849 O O . TYR B 1 192 ? 16.234 22.5 2.104 1 90.06 192 TYR B O 1
ATOM 3857 N N . GLN B 1 193 ? 15.672 24.672 2.32 1 90.5 193 GLN B N 1
ATOM 3858 C CA . GLN B 1 193 ? 17.047 25.078 2.061 1 90.5 193 GLN B CA 1
ATOM 3859 C C . GLN B 1 193 ? 17.969 24.625 3.184 1 90.5 193 GLN B C 1
ATOM 3861 O O . GLN B 1 193 ? 19.109 24.203 2.928 1 90.5 193 GLN B O 1
ATOM 3866 N N . ALA B 1 194 ? 17.469 24.734 4.355 1 91.31 194 ALA B N 1
ATOM 3867 C CA . ALA B 1 194 ? 18.281 24.422 5.527 1 91.31 194 ALA B CA 1
ATOM 3868 C C . ALA B 1 194 ? 18.375 22.906 5.723 1 91.31 194 ALA B C 1
ATOM 3870 O O . ALA B 1 194 ? 19.453 22.375 6.031 1 91.31 194 ALA B O 1
ATOM 3871 N N . LEU B 1 195 ? 17.281 22.219 5.551 1 93.56 195 LEU B N 1
ATOM 3872 C CA . LEU B 1 195 ? 17.234 20.828 5.977 1 93.56 195 LEU B CA 1
ATOM 3873 C C . LEU B 1 195 ? 17.219 19.891 4.777 1 93.56 195 LEU B C 1
ATOM 3875 O O . LEU B 1 195 ? 17.375 18.672 4.926 1 93.56 195 LEU B O 1
ATOM 3879 N N . GLY B 1 196 ? 17 20.312 3.617 1 90.25 196 GLY B N 1
ATOM 3880 C CA . GLY B 1 196 ? 16.859 19.531 2.396 1 90.25 196 GLY B CA 1
ATOM 3881 C C . GLY B 1 196 ? 17.922 18.469 2.238 1 90.25 196 GLY B C 1
ATOM 3882 O O . GLY B 1 196 ? 17.625 17.297 2.068 1 90.25 196 GLY B O 1
ATOM 3883 N N . PRO B 1 197 ? 19.141 18.859 2.307 1 92.19 197 PRO B N 1
ATOM 3884 C CA . PRO B 1 197 ? 20.234 17.891 2.135 1 92.19 197 PRO B CA 1
ATOM 3885 C C . PRO B 1 197 ? 20.188 16.766 3.158 1 92.19 197 PRO B C 1
ATOM 3887 O O . PRO B 1 197 ? 20.406 15.594 2.809 1 92.19 197 PRO B O 1
ATOM 3890 N N . GLU B 1 198 ? 19.875 17.125 4.371 1 93.31 198 GLU B N 1
ATOM 3891 C CA . GLU B 1 198 ? 19.812 16.109 5.41 1 93.31 198 GLU B CA 1
ATOM 3892 C C . GLU B 1 198 ? 18.625 15.172 5.18 1 93.31 198 GLU B C 1
ATOM 3894 O O . GLU B 1 198 ? 18.719 13.969 5.434 1 93.31 198 GLU B O 1
ATOM 3899 N N . ILE B 1 199 ? 17.547 15.734 4.801 1 90.44 199 ILE B N 1
ATOM 3900 C CA . ILE B 1 199 ? 16.375 14.922 4.488 1 90.44 199 ILE B CA 1
ATOM 3901 C C . ILE B 1 199 ? 16.703 13.938 3.371 1 90.44 199 ILE B C 1
ATOM 3903 O O . ILE B 1 199 ? 16.359 12.758 3.457 1 90.44 199 ILE B O 1
ATOM 3907 N N . LYS B 1 200 ? 17.359 14.438 2.406 1 85.94 200 LYS B N 1
ATOM 3908 C CA . LYS B 1 200 ? 17.766 13.594 1.286 1 85.94 200 LYS B CA 1
ATOM 3909 C C . LYS B 1 200 ? 18.688 12.469 1.751 1 85.94 200 LYS B C 1
ATOM 3911 O O . LYS B 1 200 ? 18.562 11.328 1.288 1 85.94 200 LYS B O 1
ATOM 3916 N N . LYS B 1 201 ? 19.531 12.766 2.584 1 89.25 201 LYS B N 1
ATOM 3917 C CA . LYS B 1 201 ? 20.438 11.766 3.141 1 89.25 201 LYS B CA 1
ATOM 3918 C C . LYS B 1 201 ? 19.672 10.68 3.883 1 89.25 201 LYS B C 1
ATOM 3920 O O . LYS B 1 201 ? 19.953 9.492 3.717 1 89.25 201 LYS B O 1
ATOM 3925 N N . LYS B 1 202 ? 18.703 11.102 4.668 1 87.94 202 LYS B N 1
ATOM 3926 C CA . LYS B 1 202 ? 17.891 10.141 5.402 1 87.94 202 LYS B CA 1
ATOM 3927 C C . LYS B 1 202 ? 17.094 9.25 4.449 1 87.94 202 LYS B C 1
ATOM 3929 O O . LYS B 1 202 ? 16.906 8.062 4.703 1 87.94 202 LYS B O 1
ATOM 3934 N N . ARG B 1 203 ? 16.688 9.766 3.369 1 82.69 203 ARG B N 1
ATOM 3935 C CA . ARG B 1 203 ? 15.906 9.039 2.375 1 82.69 203 ARG B CA 1
ATOM 3936 C C . ARG B 1 203 ? 16.766 8 1.657 1 82.69 203 ARG B C 1
ATOM 3938 O O . ARG B 1 203 ? 16.266 6.934 1.281 1 82.69 203 ARG B O 1
ATOM 3945 N N . SER B 1 204 ? 17.984 8.344 1.49 1 77.44 204 SER B N 1
ATOM 3946 C CA . SER B 1 204 ? 18.891 7.477 0.738 1 77.44 204 SER B CA 1
ATOM 3947 C C . SER B 1 204 ? 19.297 6.258 1.56 1 77.44 204 SER B C 1
ATOM 3949 O O . SER B 1 204 ? 19.688 5.227 1.004 1 77.44 204 SER B O 1
ATOM 3951 N N . GLN B 1 205 ? 19.219 6.426 2.828 1 80.25 205 GLN B N 1
ATOM 3952 C CA . GLN B 1 205 ? 19.531 5.32 3.729 1 80.25 205 GLN B CA 1
ATOM 3953 C C . GLN B 1 205 ? 18.453 5.152 4.789 1 80.25 205 GLN B C 1
ATOM 3955 O O . GLN B 1 205 ? 18.703 5.32 5.98 1 80.25 205 GLN B O 1
ATOM 3960 N N . PRO B 1 206 ? 17.375 4.816 4.34 1 83.31 206 PRO B N 1
ATOM 3961 C CA . PRO B 1 206 ? 16.25 4.742 5.289 1 83.31 206 PRO B CA 1
ATOM 3962 C C . PRO B 1 206 ? 16.406 3.596 6.285 1 83.31 206 PRO B C 1
ATOM 3964 O O . PRO B 1 206 ? 16.875 2.52 5.922 1 83.31 206 PRO B O 1
ATOM 3967 N N . PRO B 1 207 ? 16.031 3.91 7.504 1 87.69 207 PRO B N 1
ATOM 3968 C CA . PRO B 1 207 ? 15.945 2.793 8.445 1 87.69 207 PRO B CA 1
ATOM 3969 C C . PRO B 1 207 ? 14.969 1.708 7.988 1 87.69 207 PRO B C 1
ATOM 3971 O O . PRO B 1 207 ? 13.938 2.014 7.391 1 87.69 207 PRO B O 1
ATOM 3974 N N . PRO B 1 208 ? 15.25 0.497 8.297 1 85.69 208 PRO B N 1
ATOM 3975 C CA . PRO B 1 208 ? 14.438 -0.613 7.789 1 85.69 208 PRO B CA 1
ATOM 3976 C C . PRO B 1 208 ? 13.016 -0.607 8.344 1 85.69 208 PRO B C 1
ATOM 3978 O O . PRO B 1 208 ? 12.125 -1.229 7.758 1 85.69 208 PRO B O 1
ATOM 3981 N N . ASP B 1 209 ? 12.773 0.133 9.422 1 90.62 209 ASP B N 1
ATOM 3982 C CA . ASP B 1 209 ? 11.453 0.059 10.047 1 90.62 209 ASP B CA 1
ATOM 3983 C C . ASP B 1 209 ? 10.633 1.312 9.75 1 90.62 209 ASP B C 1
ATOM 3985 O O . ASP B 1 209 ? 9.586 1.536 10.359 1 90.62 209 ASP B O 1
ATOM 3989 N N . ILE B 1 210 ? 11.109 2.117 8.828 1 92.5 210 ILE B N 1
ATOM 3990 C CA . ILE B 1 210 ? 10.469 3.402 8.586 1 92.5 210 ILE B CA 1
ATOM 3991 C C . ILE B 1 210 ? 9.023 3.18 8.125 1 92.5 210 ILE B C 1
ATOM 3993 O O . ILE B 1 210 ? 8.109 3.877 8.57 1 92.5 210 ILE B O 1
ATOM 3997 N N . ALA B 1 211 ? 8.781 2.23 7.262 1 91.81 211 ALA B N 1
ATOM 3998 C CA . ALA B 1 211 ? 7.438 1.96 6.762 1 91.81 211 ALA B CA 1
ATOM 3999 C C . ALA B 1 211 ? 6.539 1.414 7.867 1 91.81 211 ALA B C 1
ATOM 4001 O O . ALA B 1 211 ? 5.352 1.736 7.926 1 91.81 211 ALA B O 1
ATOM 4002 N N . THR B 1 212 ? 7.07 0.636 8.719 1 93.69 212 THR B N 1
ATOM 4003 C CA . THR B 1 212 ? 6.309 0.098 9.844 1 93.69 212 THR B CA 1
ATOM 4004 C C . THR B 1 212 ? 5.91 1.21 10.812 1 93.69 212 THR B C 1
ATOM 4006 O O . THR B 1 212 ? 4.766 1.264 11.266 1 93.69 212 THR B O 1
ATOM 4009 N N . LYS B 1 213 ? 6.875 2.039 11.07 1 95.81 213 LYS B N 1
ATOM 4010 C CA . LYS B 1 213 ? 6.57 3.184 11.922 1 95.81 213 LYS B CA 1
ATOM 4011 C C . LYS B 1 213 ? 5.484 4.059 11.305 1 95.81 213 LYS B C 1
ATOM 4013 O O . LYS B 1 213 ? 4.562 4.496 11.992 1 95.81 213 LYS B O 1
ATOM 4018 N N . ALA B 1 214 ? 5.656 4.305 10.047 1 96.31 214 ALA B N 1
ATOM 4019 C CA . ALA B 1 214 ? 4.652 5.086 9.328 1 96.31 214 ALA B CA 1
ATOM 4020 C C . ALA B 1 214 ? 3.287 4.41 9.391 1 96.31 214 ALA B C 1
ATOM 4022 O O . ALA B 1 214 ? 2.27 5.07 9.617 1 96.31 214 ALA B O 1
ATOM 4023 N N . TYR B 1 215 ? 3.23 3.088 9.219 1 95.94 215 TYR B N 1
ATOM 4024 C CA . TYR B 1 215 ? 1.999 2.309 9.289 1 95.94 215 TYR B CA 1
ATOM 4025 C C . TYR B 1 215 ? 1.282 2.535 10.617 1 95.94 215 TYR B C 1
ATOM 4027 O O . TYR B 1 215 ? 0.096 2.871 10.633 1 95.94 215 TYR B O 1
ATOM 4035 N N . TRP B 1 216 ? 1.986 2.428 11.672 1 96.69 216 TRP B N 1
ATOM 4036 C CA . TRP B 1 216 ? 1.375 2.533 12.992 1 96.69 216 TRP B CA 1
ATOM 4037 C C . TRP B 1 216 ? 0.887 3.953 13.25 1 96.69 216 TRP B C 1
ATOM 4039 O O . TRP B 1 216 ? -0.16 4.152 13.875 1 96.69 216 TRP B O 1
ATOM 4049 N N . ARG B 1 217 ? 1.562 4.887 12.773 1 97.12 217 ARG B N 1
ATOM 4050 C CA . ARG B 1 217 ? 1.146 6.273 12.961 1 97.12 217 ARG B CA 1
ATOM 4051 C C . ARG B 1 217 ? -0.13 6.57 12.18 1 97.12 217 ARG B C 1
ATOM 4053 O O . ARG B 1 217 ? -1.037 7.23 12.688 1 97.12 217 ARG B O 1
ATOM 4060 N N . VAL B 1 218 ? -0.129 6.043 11 1 97.62 218 VAL B N 1
ATOM 4061 C CA . VAL B 1 218 ? -1.312 6.262 10.172 1 97.62 218 VAL B CA 1
ATOM 4062 C C . VAL B 1 218 ? -2.51 5.539 10.789 1 97.62 218 VAL B C 1
ATOM 4064 O O . VAL B 1 218 ? -3.605 6.102 10.867 1 97.62 218 VAL B O 1
ATOM 4067 N N . LYS B 1 219 ? -2.301 4.32 11.18 1 96.69 219 LYS B N 1
ATOM 4068 C CA . LYS B 1 219 ? -3.393 3.584 11.812 1 96.69 219 LYS B CA 1
ATOM 4069 C C . LYS B 1 219 ? -3.93 4.332 13.031 1 96.69 219 LYS B C 1
ATOM 4071 O O . LYS B 1 219 ? -5.145 4.457 13.203 1 96.69 219 LYS B O 1
ATOM 4076 N N . ARG B 1 220 ? -3.062 4.816 13.828 1 97 220 ARG B N 1
ATOM 4077 C CA . ARG B 1 220 ? -3.463 5.574 15.008 1 97 220 ARG B CA 1
ATOM 4078 C C . ARG B 1 220 ? -4.246 6.824 14.617 1 97 220 ARG B C 1
ATOM 4080 O O . ARG B 1 220 ? -5.262 7.145 15.234 1 97 220 ARG B O 1
ATOM 4087 N N . LYS B 1 221 ? -3.76 7.5 13.625 1 96.94 221 LYS B N 1
ATOM 4088 C CA . LYS B 1 221 ? -4.469 8.672 13.133 1 96.94 221 LYS B CA 1
ATOM 4089 C C . LYS B 1 221 ? -5.887 8.32 12.695 1 96.94 221 LYS B C 1
ATOM 4091 O O . LYS B 1 221 ? -6.84 9.039 13 1 96.94 221 LYS B O 1
ATOM 4096 N N . TRP B 1 222 ? -5.992 7.219 11.961 1 97.62 222 TRP B N 1
ATOM 4097 C CA . TRP B 1 222 ? -7.297 6.785 11.477 1 97.62 222 TRP B CA 1
ATOM 4098 C C . TRP B 1 222 ? -8.219 6.414 12.633 1 97.62 222 TRP B C 1
ATOM 4100 O O . TRP B 1 222 ? -9.422 6.676 12.594 1 97.62 222 TRP B O 1
ATOM 4110 N N . GLN B 1 223 ? -7.625 5.812 13.664 1 95.94 223 GLN B N 1
ATOM 4111 C CA . GLN B 1 223 ? -8.391 5.477 14.859 1 95.94 223 GLN B CA 1
ATOM 4112 C C . GLN B 1 223 ? -8.867 6.734 15.578 1 95.94 223 GLN B C 1
ATOM 4114 O O . GLN B 1 223 ? -10.047 6.836 15.945 1 95.94 223 GLN B O 1
ATOM 4119 N N . ASN B 1 224 ? -7.984 7.688 15.688 1 95.81 224 ASN B N 1
ATOM 4120 C CA . ASN B 1 224 ? -8.32 8.93 16.359 1 95.81 224 ASN B CA 1
ATOM 4121 C C . ASN B 1 224 ? -9.391 9.711 15.602 1 95.81 224 ASN B C 1
ATOM 4123 O O . ASN B 1 224 ? -10.234 10.367 16.203 1 95.81 224 ASN B O 1
ATOM 4127 N N . ARG B 1 225 ? -9.328 9.617 14.305 1 96.12 225 ARG B N 1
ATOM 4128 C CA . ARG B 1 225 ? -10.281 10.328 13.461 1 96.12 225 ARG B CA 1
ATOM 4129 C C . ARG B 1 225 ? -11.609 9.586 13.375 1 96.12 225 ARG B C 1
ATOM 4131 O O . ARG B 1 225 ? -12.578 10.094 12.805 1 96.12 225 ARG B O 1
ATOM 4138 N N . GLY B 1 226 ? -11.578 8.359 13.828 1 94.5 226 GLY B N 1
ATOM 4139 C CA . GLY B 1 226 ? -12.805 7.57 13.828 1 94.5 226 GLY B CA 1
ATOM 4140 C C . GLY B 1 226 ? -13.062 6.887 12.5 1 94.5 226 GLY B C 1
ATOM 4141 O O . GLY B 1 226 ? -14.188 6.453 12.227 1 94.5 226 GLY B O 1
ATOM 4142 N N . ILE B 1 227 ? -12.086 6.82 11.609 1 95.56 227 ILE B N 1
ATOM 4143 C CA . ILE B 1 227 ? -12.352 6.262 10.289 1 95.56 227 ILE B CA 1
ATOM 4144 C C . ILE B 1 227 ? -11.828 4.828 10.219 1 95.56 227 ILE B C 1
ATOM 4146 O O . ILE B 1 227 ? -12.156 4.086 9.289 1 95.56 227 ILE B O 1
ATOM 4150 N N . TRP B 1 228 ? -11.023 4.43 11.195 1 95.75 228 TRP B N 1
ATOM 4151 C CA . TRP B 1 228 ? -10.602 3.033 11.25 1 95.75 228 TRP B CA 1
ATOM 4152 C C . TRP B 1 228 ? -11.766 2.131 11.648 1 95.75 228 TRP B C 1
ATOM 4154 O O . TRP B 1 228 ? -12.469 2.406 12.633 1 95.75 228 TRP B O 1
ATOM 4164 N N . ASP B 1 229 ? -12.008 1.13 10.875 1 92.69 229 ASP B N 1
ATOM 4165 C CA . ASP B 1 229 ? -13.023 0.13 11.188 1 92.69 229 ASP B CA 1
ATOM 4166 C C . ASP B 1 229 ? -12.43 -1.013 12.016 1 92.69 229 ASP B C 1
ATOM 4168 O O . ASP B 1 229 ? -11.445 -1.638 11.602 1 92.69 229 ASP B O 1
ATOM 4172 N N . ASP B 1 230 ? -13.039 -1.309 13.086 1 88.75 230 ASP B N 1
ATOM 4173 C CA . ASP B 1 230 ? -12.531 -2.34 13.992 1 88.75 230 ASP B CA 1
ATOM 4174 C C . ASP B 1 230 ? -12.547 -3.711 13.32 1 88.75 230 ASP B C 1
ATOM 4176 O O . ASP B 1 230 ? -11.867 -4.637 13.766 1 88.75 230 ASP B O 1
ATOM 4180 N N . ALA B 1 231 ? -13.32 -3.812 12.32 1 88.5 231 ALA B N 1
ATOM 4181 C CA . ALA B 1 231 ? -13.359 -5.066 11.57 1 88.5 231 ALA B CA 1
ATOM 4182 C C . ALA B 1 231 ? -12.094 -5.25 10.742 1 88.5 231 ALA B C 1
ATOM 4184 O O . ALA B 1 231 ? -11.828 -6.344 10.234 1 88.5 231 ALA B O 1
ATOM 4185 N N . TRP B 1 232 ? -11.305 -4.184 10.602 1 91.44 232 TRP B N 1
ATOM 4186 C CA . TRP B 1 232 ? -10.031 -4.258 9.898 1 91.44 232 TRP B CA 1
ATOM 4187 C C . TRP B 1 232 ? -8.922 -4.734 10.828 1 91.44 232 TRP B C 1
ATOM 4189 O O . TRP B 1 232 ? -8.398 -3.955 11.633 1 91.44 232 TRP B O 1
ATOM 4199 N N . PRO B 1 233 ? -8.469 -5.918 10.742 1 89.62 233 PRO B N 1
ATOM 4200 C CA . PRO B 1 233 ? -7.469 -6.371 11.711 1 89.62 233 PRO B CA 1
ATOM 4201 C C . PRO B 1 233 ? -6.125 -5.66 11.547 1 89.62 233 PRO B C 1
ATOM 4203 O O . PRO B 1 233 ? -5.535 -5.211 12.531 1 89.62 233 PRO B O 1
ATOM 4206 N N . MET B 1 234 ? -5.73 -5.586 10.352 1 90.69 234 MET B N 1
ATOM 4207 C CA . MET B 1 234 ? -4.402 -5.023 10.125 1 90.69 234 MET B CA 1
ATOM 4208 C C . MET B 1 234 ? -4.43 -4.008 8.984 1 90.69 234 MET B C 1
ATOM 4210 O O . MET B 1 234 ? -3.859 -2.922 9.102 1 90.69 234 MET B O 1
ATOM 4214 N N . MET B 1 235 ? -5.113 -4.367 7.965 1 92.81 235 MET B N 1
ATOM 4215 C CA . MET B 1 235 ? -5.234 -3.504 6.793 1 92.81 235 MET B CA 1
ATOM 4216 C C . MET B 1 235 ? -6.684 -3.104 6.559 1 92.81 235 MET B C 1
ATOM 4218 O O . MET B 1 235 ? -7.602 -3.871 6.855 1 92.81 235 MET B O 1
ATOM 4222 N N . PRO B 1 236 ? -6.801 -1.881 6.035 1 93 236 PRO B N 1
ATOM 4223 C CA . PRO B 1 236 ? -8.18 -1.498 5.719 1 93 236 PRO B CA 1
ATOM 4224 C C . PRO B 1 236 ? -8.805 -2.391 4.652 1 93 236 PRO B C 1
ATOM 4226 O O . PRO B 1 236 ? -8.094 -2.945 3.809 1 93 236 PRO B O 1
ATOM 4229 N N . GLY B 1 237 ? -10.148 -2.48 4.777 1 86.56 237 GLY B N 1
ATOM 4230 C CA . GLY B 1 237 ? -10.914 -3.203 3.775 1 86.56 237 GLY B CA 1
ATOM 4231 C C . GLY B 1 237 ? -11.281 -2.352 2.572 1 86.56 237 GLY B C 1
ATOM 4232 O O . GLY B 1 237 ? -10.562 -1.404 2.238 1 86.56 237 GLY B O 1
ATOM 4233 N N . SER B 1 238 ? -12.32 -2.742 1.899 1 83.06 238 SER B N 1
ATOM 4234 C CA . SER B 1 238 ? -12.672 -2.135 0.619 1 83.06 238 SER B CA 1
ATOM 4235 C C . SER B 1 238 ? -13.734 -1.055 0.788 1 83.06 238 SER B C 1
ATOM 4237 O O . SER B 1 238 ? -13.969 -0.263 -0.126 1 83.06 238 SER B O 1
ATOM 4239 N N . SER B 1 239 ? -14.305 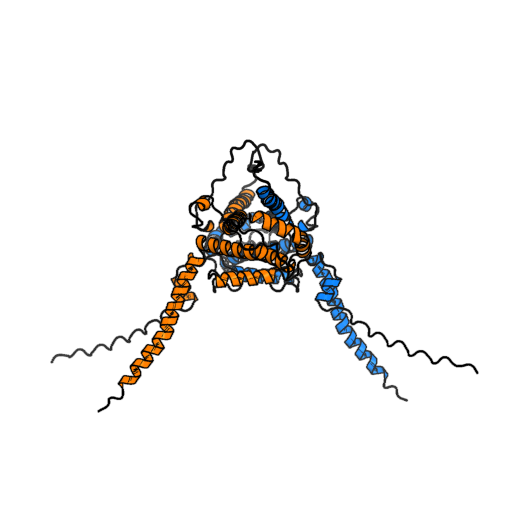-1.025 1.996 1 88.31 239 SER B N 1
ATOM 4240 C CA . SER B 1 239 ? -15.414 -0.082 2.143 1 88.31 239 SER B CA 1
ATOM 4241 C C . SER B 1 239 ? -15.211 0.822 3.354 1 88.31 239 SER B C 1
ATOM 4243 O O . SER B 1 239 ? -14.68 0.388 4.375 1 88.31 239 SER B O 1
ATOM 4245 N N . TRP B 1 240 ? -15.633 1.976 3.137 1 93.44 240 TRP B N 1
ATOM 4246 C CA . TRP B 1 240 ? -15.664 2.922 4.246 1 93.44 240 TRP B CA 1
ATOM 4247 C C . TRP B 1 240 ? -16.844 2.646 5.164 1 93.44 240 TRP B C 1
ATOM 4249 O O . TRP B 1 240 ? -17.828 2.031 4.75 1 93.44 240 TRP B O 1
ATOM 4259 N N . LYS B 1 241 ? -16.797 3.174 6.344 1 92.25 241 LYS B N 1
ATOM 4260 C CA . LYS B 1 241 ? -17.844 2.955 7.336 1 92.25 241 LYS B CA 1
ATOM 4261 C C . LYS B 1 241 ? -19.188 3.508 6.855 1 92.25 241 LYS B C 1
ATOM 4263 O O . LYS B 1 241 ? -20.234 2.896 7.074 1 92.25 241 LYS B O 1
ATOM 4268 N N . HIS B 1 242 ? -19.156 4.652 6.191 1 93.44 242 HIS B N 1
ATOM 4269 C CA . HIS B 1 242 ? -20.422 5.301 5.82 1 93.44 242 HIS B CA 1
ATOM 4270 C C . HIS B 1 242 ? -21.125 4.535 4.711 1 93.44 242 HIS B C 1
ATOM 4272 O O . HIS B 1 242 ? -22.297 4.785 4.438 1 93.44 242 HIS B O 1
ATOM 4278 N N . GLU B 1 243 ? -20.453 3.672 4.086 1 90.12 243 GLU B N 1
ATOM 4279 C CA . GLU B 1 243 ? -21.047 2.875 3.016 1 90.12 243 GLU B CA 1
ATOM 4280 C C . GLU B 1 243 ? -21.797 1.675 3.574 1 90.12 243 GLU B C 1
ATOM 4282 O O . GLU B 1 243 ? -22.5 0.981 2.838 1 90.12 243 GLU B O 1
ATOM 4287 N N . ARG B 1 244 ? -21.609 1.451 4.824 1 87.12 244 ARG B N 1
ATOM 4288 C CA . ARG B 1 244 ? -22.266 0.322 5.473 1 87.12 244 ARG B CA 1
ATOM 4289 C C . ARG B 1 244 ? -23.469 0.784 6.281 1 87.12 244 ARG B C 1
ATOM 4291 O O . ARG B 1 244 ? -23.453 1.855 6.891 1 87.12 244 ARG B O 1
ATOM 4298 N N . PRO B 1 245 ? -24.438 -0.115 6.277 1 88.31 245 PRO B N 1
ATOM 4299 C CA . PRO B 1 245 ? -25.578 0.229 7.148 1 88.31 245 PRO B CA 1
ATOM 4300 C C . PRO B 1 245 ? -25.188 0.287 8.625 1 88.31 245 PRO B C 1
ATOM 4302 O O . PRO B 1 245 ? -24.359 -0.508 9.078 1 88.31 245 PRO B O 1
ATOM 4305 N N . LEU B 1 246 ? -25.828 1.239 9.297 1 89.19 246 LEU B N 1
ATOM 4306 C CA . LEU B 1 246 ? -25.562 1.396 10.727 1 89.19 246 LEU B CA 1
ATOM 4307 C C . LEU B 1 246 ? -25.828 0.1 11.477 1 89.19 246 LEU B C 1
ATOM 4309 O O . LEU B 1 246 ? -25.109 -0.255 12.406 1 89.19 246 LEU B O 1
ATOM 4313 N N . GLU B 1 247 ? -26.812 -0.601 11.078 1 88.69 247 GLU B N 1
ATOM 4314 C CA . GLU B 1 247 ? -27.203 -1.854 11.727 1 88.69 247 GLU B CA 1
ATOM 4315 C C . GLU B 1 247 ? -26.062 -2.867 11.68 1 88.69 247 GLU B C 1
ATOM 4317 O O . GLU B 1 247 ? -25.844 -3.605 12.648 1 88.69 247 GLU B O 1
ATOM 4322 N N . ASP B 1 248 ? -25.391 -2.857 10.633 1 86.31 248 ASP B N 1
ATOM 4323 C CA . ASP B 1 248 ? -24.266 -3.775 10.492 1 86.31 248 ASP B CA 1
ATOM 4324 C C . ASP B 1 248 ? -23.141 -3.42 11.461 1 86.31 248 ASP B C 1
ATOM 4326 O O . ASP B 1 248 ? -22.5 -4.309 12.031 1 86.31 248 ASP B O 1
ATOM 4330 N N . LEU B 1 249 ? -23 -2.166 11.625 1 87.62 249 LEU B N 1
ATOM 4331 C CA . LEU B 1 249 ? -21.938 -1.71 12.531 1 87.62 249 LEU B CA 1
ATOM 4332 C C . LEU B 1 249 ? -22.297 -2.027 13.977 1 87.62 249 LEU B C 1
ATOM 4334 O O . LEU B 1 249 ? -21.422 -2.424 14.758 1 87.62 249 LEU B O 1
ATOM 4338 N N . ILE B 1 250 ? -23.5 -1.878 14.305 1 89.56 250 ILE B N 1
ATOM 4339 C CA . ILE B 1 250 ? -23.984 -2.188 15.641 1 89.56 250 ILE B CA 1
ATOM 4340 C C . ILE B 1 250 ? -23.812 -3.68 15.922 1 89.56 250 ILE B C 1
ATOM 4342 O O . ILE B 1 250 ? -23.359 -4.07 17 1 89.56 250 ILE B O 1
ATOM 4346 N N . HIS B 1 251 ? -24.188 -4.492 14.961 1 89.06 251 HIS B N 1
ATOM 4347 C CA . HIS B 1 251 ? -24.031 -5.938 15.078 1 89.06 251 HIS B CA 1
ATOM 4348 C C . HIS B 1 251 ? -22.578 -6.328 15.273 1 89.06 251 HIS B C 1
ATOM 4350 O O . HIS B 1 251 ? -22.25 -7.137 16.141 1 89.06 251 HIS B O 1
ATOM 4356 N N . GLN B 1 252 ? -21.781 -5.711 14.508 1 85 252 GLN B N 1
ATOM 4357 C CA . GLN B 1 252 ? -20.344 -5.977 14.578 1 85 252 GLN B CA 1
ATOM 4358 C C . GLN B 1 252 ? -19.797 -5.629 15.961 1 85 252 GLN B C 1
ATOM 4360 O O . GLN B 1 252 ? -18.922 -6.328 16.469 1 85 252 GLN B O 1
ATOM 4365 N N . ALA B 1 253 ? -20.297 -4.598 16.516 1 87.19 253 ALA B N 1
ATOM 4366 C CA . ALA B 1 253 ? -19.812 -4.137 17.812 1 87.19 253 ALA B CA 1
ATOM 4367 C C . ALA B 1 253 ? -20.484 -4.898 18.953 1 87.19 253 ALA B C 1
ATOM 4369 O O . ALA B 1 253 ? -20.141 -4.703 20.125 1 87.19 253 ALA B O 1
ATOM 4370 N N . GLY B 1 254 ? -21.391 -5.781 18.594 1 86.62 254 GLY B N 1
ATOM 4371 C CA . GLY B 1 254 ? -22.094 -6.555 19.594 1 86.62 254 GLY B CA 1
ATOM 4372 C C . GLY B 1 254 ? -23.031 -5.715 20.453 1 86.62 254 GLY B C 1
ATOM 4373 O O . GLY B 1 254 ? -23.172 -5.969 21.641 1 86.62 254 GLY B O 1
ATOM 4374 N N . LEU B 1 255 ? -23.578 -4.715 19.875 1 87.19 255 LEU B N 1
ATOM 4375 C CA . LEU B 1 255 ? -24.391 -3.777 20.641 1 87.19 255 LEU B CA 1
ATOM 4376 C C . LEU B 1 255 ? -25.875 -4.004 20.375 1 87.19 255 LEU B C 1
ATOM 4378 O O . LEU B 1 255 ? -26.703 -3.1 20.578 1 87.19 255 LEU B O 1
ATOM 4382 N N . GLU B 1 256 ? -26.094 -5.156 19.922 1 84.75 256 GLU B N 1
ATOM 4383 C CA . GLU B 1 256 ? -27.5 -5.465 19.656 1 84.75 256 GLU B CA 1
ATOM 4384 C C . GLU B 1 256 ? -28.297 -5.477 20.953 1 84.75 256 GLU B C 1
ATOM 4386 O O . GLU B 1 256 ? -27.766 -5.77 22.031 1 84.75 256 GLU B O 1
ATOM 4391 N N . GLU B 1 257 ? -29.547 -4.988 20.828 1 76.38 257 GLU B N 1
ATOM 4392 C CA . GLU B 1 257 ? -30.438 -5.027 22 1 76.38 257 GLU B CA 1
ATOM 4393 C C . GLU B 1 257 ? -30.703 -6.461 22.438 1 76.38 257 GLU B C 1
ATOM 4395 O O . GLU B 1 257 ? -30.922 -7.34 21.594 1 76.38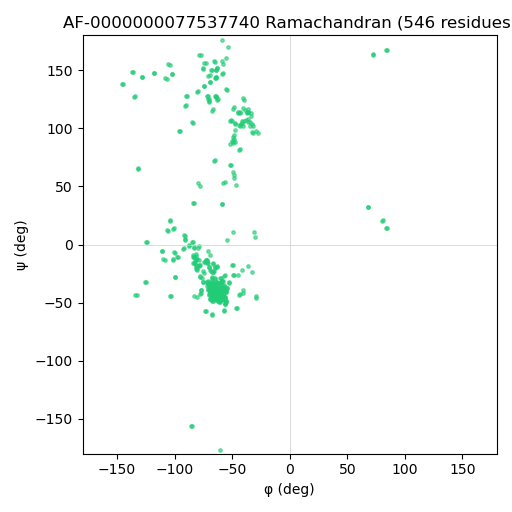 257 GLU B O 1
ATOM 4400 N N . PRO B 1 258 ? -30.391 -6.625 23.719 1 67.81 258 PRO B N 1
ATOM 4401 C CA . PRO B 1 258 ? -30.766 -7.965 24.188 1 67.81 258 PRO B CA 1
ATOM 4402 C C . PRO B 1 258 ? -32.219 -8.32 23.875 1 67.81 258 PRO B C 1
ATOM 4404 O O . PRO B 1 258 ? -33.094 -7.441 23.875 1 67.81 258 PRO B O 1
ATOM 4407 N N . SER B 1 259 ? -32.406 -9.148 22.938 1 58.53 259 SER B N 1
ATOM 4408 C CA . SER B 1 259 ? -33.75 -9.594 22.688 1 58.53 259 SER B CA 1
ATOM 4409 C C . SER B 1 259 ? -34.562 -9.641 23.984 1 58.53 259 SER B C 1
ATOM 4411 O O . SER B 1 259 ? -34.125 -10.18 24.984 1 58.53 259 SER B O 1
ATOM 4413 N N . LYS B 1 260 ? -35.469 -8.617 24.266 1 54.56 260 LYS B N 1
ATOM 4414 C CA . LYS B 1 260 ? -36.344 -8.766 25.406 1 54.56 260 LYS B CA 1
ATOM 4415 C C . LYS B 1 260 ? -36.812 -10.219 25.578 1 54.56 260 LYS B C 1
ATOM 4417 O O . LYS B 1 260 ? -37.219 -10.859 24.594 1 54.56 260 LYS B O 1
ATOM 4422 N N . PRO B 1 261 ? -36.375 -10.781 26.641 1 53.41 261 PRO B N 1
ATOM 4423 C CA . PRO B 1 261 ? -36.938 -12.109 26.828 1 53.41 261 PRO B CA 1
ATOM 4424 C C . PRO B 1 261 ? -38.438 -12.164 26.5 1 53.41 261 PRO B C 1
ATOM 4426 O O . PRO B 1 261 ? -39.156 -11.211 26.781 1 53.41 261 PRO B O 1
ATOM 4429 N N . GLU B 1 262 ? -38.75 -12.727 25.359 1 51.59 262 GLU B N 1
ATOM 4430 C CA . GLU B 1 262 ? -40.188 -12.93 25.125 1 51.59 262 GLU B CA 1
ATOM 4431 C C . GLU B 1 262 ? -40.938 -13.188 26.438 1 51.59 262 GLU B C 1
ATOM 4433 O O . GLU B 1 262 ? -40.531 -14.055 27.219 1 51.59 262 GLU B O 1
ATOM 4438 N N . SER B 1 263 ? -41.5 -12.148 26.984 1 50.94 263 SER B N 1
ATOM 4439 C CA . SER B 1 263 ? -42.344 -12.391 28.125 1 50.94 263 SER B CA 1
ATOM 4440 C C . SER B 1 263 ? -43.125 -13.703 27.969 1 50.94 263 SER B C 1
ATOM 4442 O O . SER B 1 263 ? -43.656 -13.992 26.891 1 50.94 263 SER B O 1
ATOM 4444 N N . PRO B 1 264 ? -42.844 -14.656 28.781 1 47.19 264 PRO B N 1
ATOM 4445 C CA . PRO B 1 264 ? -43.688 -15.844 28.656 1 47.19 264 PRO B CA 1
ATOM 4446 C C . PRO B 1 264 ? -45.156 -15.5 28.484 1 47.19 264 PRO B C 1
ATOM 4448 O O . PRO B 1 264 ? -45.656 -14.594 29.141 1 47.19 264 PRO B O 1
ATOM 4451 N N . LYS B 1 265 ? -45.656 -15.617 27.297 1 44 265 LYS B N 1
ATOM 4452 C CA . LYS B 1 265 ? -47.094 -15.492 27.094 1 44 265 LYS B CA 1
ATOM 4453 C C . LYS B 1 265 ? -47.875 -16.047 28.281 1 44 265 LYS B C 1
ATOM 4455 O O . LYS B 1 265 ? -47.562 -17.125 28.797 1 44 265 LYS B O 1
ATOM 4460 N N . GLY B 1 266 ? -48.406 -15.133 29.047 1 42 266 GLY B N 1
ATOM 4461 C CA . GLY B 1 266 ? -49.281 -15.469 30.141 1 42 266 GLY B CA 1
ATOM 4462 C C . GLY B 1 266 ? -50.156 -16.703 29.875 1 42 266 GLY B C 1
ATOM 4463 O O . GLY B 1 266 ? -50.562 -16.922 28.75 1 42 266 GLY B O 1
ATOM 4464 N N . ALA B 1 267 ? -49.938 -17.797 30.609 1 43.22 267 ALA B N 1
ATOM 4465 C CA . ALA B 1 267 ? -50.812 -18.969 30.656 1 43.22 267 ALA B CA 1
ATOM 4466 C C . ALA B 1 267 ? -52.281 -18.578 30.562 1 43.22 267 ALA B C 1
ATOM 4468 O O . ALA B 1 267 ? -52.719 -17.609 31.188 1 43.22 267 ALA B O 1
ATOM 4469 N N . ASP B 1 268 ? -52.906 -18.859 29.438 1 43.88 268 ASP B N 1
ATOM 4470 C CA . ASP B 1 268 ? -54.344 -18.703 29.141 1 43.88 268 ASP B CA 1
ATOM 4471 C C . ASP B 1 268 ? -55.188 -18.984 30.375 1 43.88 268 ASP B C 1
ATOM 4473 O O . ASP B 1 268 ? -54.969 -19.984 31.062 1 43.88 268 ASP B O 1
ATOM 4477 N N . SER B 1 269 ? -55.625 -17.953 30.984 1 45.47 269 SER B N 1
ATOM 4478 C CA . SER B 1 269 ? -56.594 -18.047 32.094 1 45.47 269 SER B CA 1
ATOM 4479 C C . SER B 1 269 ? -57.688 -19.062 31.766 1 45.47 269 SER B C 1
ATOM 4481 O O . SER B 1 269 ? -58.25 -19.062 30.656 1 45.47 269 SER B O 1
ATOM 4483 N N . PRO B 1 270 ? -57.75 -20.234 32.531 1 46.25 270 PRO B N 1
ATOM 4484 C CA . PRO B 1 270 ? -58.812 -21.25 32.344 1 46.25 270 PRO B CA 1
ATOM 4485 C C . PRO B 1 270 ? -60.188 -20.641 32.281 1 46.25 270 PRO B C 1
ATOM 4487 O O . PRO B 1 270 ? -60.469 -19.641 32.938 1 46.25 270 PRO B O 1
ATOM 4490 N N . GLY B 1 271 ? -60.812 -20.531 31.047 1 41 271 GLY B N 1
ATOM 4491 C CA . GLY B 1 271 ? -62.188 -20.109 30.75 1 41 271 GLY B CA 1
ATOM 4492 C C . GLY B 1 271 ? -63.188 -20.609 31.75 1 41 271 GLY B C 1
ATOM 4493 O O . GLY B 1 271 ? -63.125 -21.766 32.188 1 41 271 GLY B O 1
ATOM 4494 N N . SER B 1 272 ? -63.719 -19.75 32.625 1 40.53 272 SER B N 1
ATOM 4495 C CA . SER B 1 272 ? -64.812 -19.953 33.594 1 40.53 272 SER B CA 1
ATOM 4496 C C . SER B 1 272 ? -66 -20.578 32.906 1 40.53 272 SER B C 1
ATOM 4498 O O . SER B 1 272 ? -66.5 -20.031 31.922 1 40.53 272 SER B O 1
ATOM 4500 N N . THR B 1 273 ? -66 -21.906 32.844 1 35.19 273 THR B N 1
ATOM 4501 C CA . THR B 1 273 ? -67.25 -22.609 32.469 1 35.19 273 THR B CA 1
ATOM 4502 C C . THR B 1 273 ? -68.438 -22.125 33.312 1 35.19 273 THR B C 1
ATOM 4504 O O . THR B 1 273 ? -68.438 -22.25 34.531 1 35.19 273 THR B O 1
ATOM 4507 N N . ARG B 1 274 ? -69.125 -21.094 32.844 1 30.86 274 ARG B N 1
ATOM 4508 C CA . ARG B 1 274 ? -70.438 -20.734 33.375 1 30.86 274 ARG B CA 1
ATOM 4509 C C . ARG B 1 274 ? -71.312 -21.953 33.469 1 30.86 274 ARG B C 1
ATOM 4511 O O . ARG B 1 274 ? -71.562 -22.625 32.469 1 30.86 274 ARG B O 1
ATOM 4518 N N . VAL B 1 275 ? -71.375 -22.484 34.656 1 27.08 275 VAL B N 1
ATOM 4519 C CA . VAL B 1 275 ? -72.625 -23.25 35 1 27.08 275 VAL B CA 1
ATOM 4520 C C . VAL B 1 275 ? -73.812 -22.312 35.062 1 27.08 275 VAL B C 1
ATOM 4522 O O . VAL B 1 275 ? -73.75 -21.219 35.625 1 27.08 275 VAL B O 1
#

Radius of gyration: 31.87 Å; Cα contacts (8 Å, |Δi|>4): 517; chains: 2; bounding box: 149×82×94 Å